Protein AF-A0A9E3H5I6-F1 (afdb_monomer_lite)

Secondary structure (DSSP, 8-state):
---PPPPTT--HHHHHHHHHHHHHHHHTTGGGGSTT--SS----HHHHHTS-GGGSPPPPPEEEEEEEEEEES-----EEEEEEE-TTS-EEEEEEE-----HHHHHHHHHHHHHHHHHTTS-HHHHHHHHHHHH-BSSSS-B--SEEEEEEE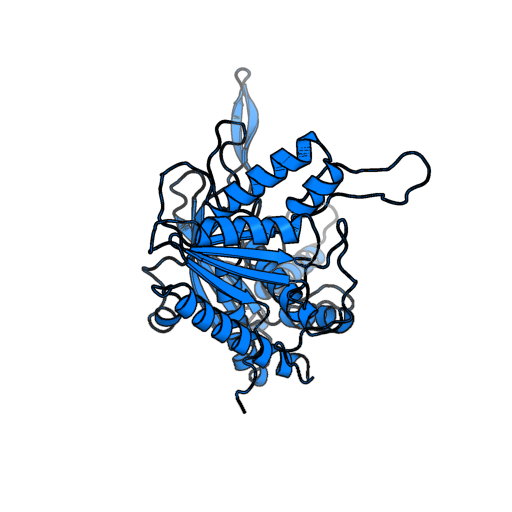----STTEEEEEEEEEE-TT--TTTHHHHHHHHHHHHHHHHHH--SSTTTTS--EE-SSSS-EESEEEEE-SSSS-HHHHHHHSPPSSHHHHHHHHHHHHHHHHHHHHHHHTS---TTS--S-S----SS----SSSTT-EEEEEE-----TTSPPHHHHHHHHHHHHHHTT-HHHHHHHH-B-S-B--SSS----B--B--SEEEEEETTEEEEEETTTTSTTHHHHHHHHHHHHHT-S-TT-EEEEEES--------

Radius of gyration: 23.69 Å; chains: 1; bounding box: 65×84×70 Å

Sequence (412 aa):
MIGLRQGVSCSDTVLQQVKQWLLKGLIQGIGSRVNSGYGKLKLERQAFVSLPSELRPKKRTPILQVPFELEGQLIHGYQRVDWRQDGQSNWQPRPQAVSEVRPIAFRSMLRYWFRIFALGVLPQKRVRKLEIFVFGGIEPQAQTGLFQLEIDNGDNSQSHSQAGILILHYSPFINDKIKPLIRDLLRSLTWLMFHLGGVGHGARRPYYKRIGNPQHRGVNLMPTREEITETVRQNWILPPTPQKFQNLFQQHLDKFYSTLRVLAKQEIDYRQPREDVIASTAHTWVEAVDINCEILVIRKAVKEQNSRPYALKILHDQFHDLESHDYTIAKSLCGGINKESTEEGDEIDRDVIPSPVWIANLHKYQVVTVFGANQDPRQEYLRRLKDAIDNSQNSFDSYAQIWPLHLRRACD

Structure (mmCIF, N/CA/C/O backbone):
data_AF-A0A9E3H5I6-F1
#
_entry.id   AF-A0A9E3H5I6-F1
#
loop_
_atom_site.group_PDB
_atom_site.id
_atom_site.type_symbol
_atom_site.label_atom_id
_atom_site.label_alt_id
_atom_site.label_comp_id
_atom_site.label_asym_id
_atom_site.label_entity_id
_atom_site.label_seq_id
_atom_site.pdbx_PDB_ins_code
_atom_site.Cartn_x
_atom_site.Cartn_y
_atom_site.Cartn_z
_atom_site.occupancy
_atom_site.B_iso_or_equiv
_atom_site.auth_seq_id
_atom_site.auth_comp_id
_atom_site.auth_asym_id
_atom_site.auth_atom_id
_atom_site.pdbx_PDB_model_num
ATOM 1 N N . MET A 1 1 ? -13.542 20.884 17.303 1.00 41.16 1 MET A N 1
ATOM 2 C CA . MET A 1 1 ? -14.804 21.259 17.974 1.00 41.16 1 MET A CA 1
ATOM 3 C C . MET A 1 1 ? -15.942 20.929 17.014 1.00 41.16 1 MET A C 1
ATOM 5 O O . MET A 1 1 ? -15.844 21.341 15.866 1.00 41.16 1 MET A O 1
ATOM 9 N N . ILE A 1 2 ? -16.952 20.141 17.401 1.00 52.59 2 ILE A N 1
ATOM 10 C CA . ILE A 1 2 ? -18.161 19.998 16.567 1.00 52.59 2 ILE A CA 1
ATOM 11 C C . ILE A 1 2 ? -19.094 21.133 16.972 1.00 52.59 2 ILE A C 1
ATOM 13 O O . ILE A 1 2 ? -19.714 21.075 18.031 1.00 52.59 2 ILE A O 1
ATOM 17 N N . GLY A 1 3 ? -19.136 22.186 16.161 1.00 57.75 3 GLY A N 1
ATOM 18 C CA . GLY A 1 3 ? -20.072 23.289 16.343 1.00 57.75 3 GLY A CA 1
ATOM 19 C C . GLY A 1 3 ? -21.452 22.876 15.849 1.00 57.75 3 GLY A C 1
ATOM 20 O O . GLY A 1 3 ? -21.743 23.008 14.666 1.00 57.75 3 GLY A O 1
ATOM 21 N N . LEU A 1 4 ? -22.292 22.339 16.734 1.00 66.69 4 LEU A N 1
ATOM 22 C CA . LEU A 1 4 ? -23.714 22.172 16.440 1.00 66.69 4 LEU A CA 1
ATOM 23 C C . LEU A 1 4 ? -24.421 23.491 16.736 1.00 66.69 4 LEU A C 1
ATOM 25 O O . LEU A 1 4 ? -24.362 23.978 17.864 1.00 66.69 4 LEU A O 1
ATOM 29 N N . ARG A 1 5 ? -25.107 24.047 15.738 1.00 67.88 5 ARG A N 1
ATOM 30 C CA . ARG A 1 5 ? -26.007 25.186 15.922 1.00 67.88 5 ARG A CA 1
ATOM 31 C C . ARG A 1 5 ? -27.441 24.678 15.891 1.00 67.88 5 ARG A C 1
ATOM 33 O O . ARG A 1 5 ? -27.824 23.968 14.965 1.00 67.88 5 ARG A O 1
ATOM 40 N N . GLN A 1 6 ? -28.217 25.023 16.910 1.00 75.25 6 GLN A N 1
ATOM 41 C CA . GLN A 1 6 ? -29.635 24.689 16.966 1.00 75.25 6 GLN A CA 1
ATOM 42 C C . GLN A 1 6 ? -30.380 25.519 15.913 1.00 75.25 6 GLN A C 1
ATOM 44 O O . GLN A 1 6 ? -30.247 26.742 15.873 1.00 75.25 6 GLN A O 1
ATOM 49 N N . GLY A 1 7 ? -31.097 24.842 15.017 1.00 78.12 7 GLY A N 1
ATOM 50 C CA . GLY A 1 7 ? -32.017 25.486 14.081 1.00 78.12 7 GLY A CA 1
ATOM 51 C C . GLY A 1 7 ? -33.350 25.808 14.755 1.00 78.12 7 GLY A C 1
ATOM 52 O O . GLY A 1 7 ? -33.675 25.230 15.789 1.00 78.12 7 GLY A O 1
ATOM 53 N N . VAL A 1 8 ? -34.137 26.693 14.139 1.00 76.81 8 VAL A N 1
ATOM 54 C CA . VAL A 1 8 ? -35.411 27.207 14.685 1.00 76.81 8 VAL A CA 1
ATOM 55 C C . VAL A 1 8 ? -36.428 26.090 14.982 1.00 76.81 8 VAL A C 1
ATOM 57 O O . VAL A 1 8 ? -37.236 26.214 15.892 1.00 76.81 8 VAL A O 1
ATOM 60 N N . SER A 1 9 ? -36.358 24.973 14.255 1.00 78.00 9 SER A N 1
ATOM 61 C CA . SER A 1 9 ? -37.242 23.807 14.394 1.00 78.00 9 SER A CA 1
ATOM 62 C C . SER A 1 9 ? -36.661 22.653 15.228 1.00 78.00 9 SER A C 1
ATOM 64 O O . SER A 1 9 ? -37.252 21.576 15.281 1.00 78.00 9 SER A O 1
ATOM 66 N N . CYS A 1 10 ? -35.498 22.829 15.862 1.00 81.31 10 CYS A N 1
ATOM 67 C CA . CYS A 1 10 ? -34.831 21.769 16.619 1.00 81.31 10 CYS A CA 1
ATOM 68 C C . CYS A 1 10 ? -35.163 21.877 18.112 1.00 81.31 10 CYS A C 1
ATOM 70 O O . CYS A 1 10 ? -34.721 22.813 18.779 1.00 81.31 10 CYS A O 1
ATOM 72 N N . SER A 1 11 ? -35.910 20.909 18.649 1.00 84.94 11 SER A N 1
ATOM 73 C CA . SER A 1 11 ? -36.154 20.817 20.091 1.00 84.94 11 SER A CA 1
ATOM 74 C C . SER A 1 11 ? -34.889 20.394 20.848 1.00 84.94 11 SER A C 1
ATOM 76 O O . SER A 1 11 ? -34.002 19.730 20.303 1.00 84.94 11 SER A O 1
ATOM 78 N N . ASP A 1 12 ? -34.827 20.706 22.142 1.00 82.75 12 ASP A N 1
ATOM 79 C CA . ASP A 1 12 ? -33.702 20.299 22.992 1.00 82.75 12 ASP A CA 1
ATOM 80 C C . ASP A 1 12 ? -33.546 18.778 23.068 1.00 82.75 12 ASP A C 1
ATOM 82 O O . ASP A 1 12 ? -32.427 18.264 23.104 1.00 82.75 12 ASP A O 1
ATOM 86 N N . THR A 1 13 ? -34.654 18.036 23.018 1.00 85.25 13 THR A N 1
ATOM 87 C CA . THR A 1 13 ? -34.642 16.568 22.993 1.00 85.25 13 THR A CA 1
ATOM 88 C C . THR A 1 13 ? -33.941 16.031 21.748 1.00 85.25 13 THR A C 1
ATOM 90 O O . THR A 1 13 ? -33.073 15.161 21.860 1.00 85.25 13 THR A O 1
ATOM 93 N N . VAL A 1 14 ? -34.237 16.599 20.575 1.00 84.44 14 VAL A N 1
ATOM 94 C CA . VAL A 1 14 ? -33.583 16.242 19.309 1.00 84.44 14 VAL A CA 1
ATOM 95 C C . VAL A 1 14 ? -32.108 16.633 19.341 1.00 84.44 14 VAL A C 1
ATOM 97 O O . VAL A 1 14 ? -31.249 15.825 18.981 1.00 84.44 14 VAL A O 1
ATOM 100 N N . LEU A 1 15 ? -31.777 17.829 19.837 1.00 82.06 15 LEU A N 1
ATOM 101 C CA . LEU A 1 15 ? -30.387 18.266 19.964 1.00 82.06 15 LEU A CA 1
ATOM 102 C C . LEU A 1 15 ? -29.570 17.317 20.857 1.00 82.06 15 LEU A C 1
ATOM 104 O O . LEU A 1 15 ? -28.440 16.963 20.511 1.00 82.06 15 LEU A O 1
ATOM 108 N N . GLN A 1 16 ? -30.127 16.879 21.989 1.00 81.94 16 GLN A N 1
ATOM 109 C CA . GLN A 1 16 ? -29.457 15.935 22.886 1.00 81.94 16 GLN A CA 1
ATOM 110 C C . GLN A 1 16 ? -29.306 14.549 22.262 1.00 81.94 16 GLN A C 1
ATOM 112 O O . GLN A 1 16 ? -28.233 13.950 22.353 1.00 81.94 16 GLN A O 1
ATOM 117 N N . GLN A 1 17 ? -30.332 14.060 21.567 1.00 83.56 17 GLN A N 1
ATOM 118 C CA . GLN A 1 17 ? -30.263 12.794 20.841 1.00 83.56 17 GLN A CA 1
ATOM 119 C C . GLN A 1 17 ? -29.149 12.816 19.783 1.00 83.56 17 GLN A C 1
ATOM 121 O O . GLN A 1 17 ? -28.314 11.909 19.739 1.00 83.56 17 GLN A O 1
ATOM 126 N N . VAL A 1 18 ? -29.064 13.891 18.992 1.00 82.44 18 VAL A N 1
ATOM 127 C CA . VAL A 1 18 ? -28.010 14.083 17.984 1.00 82.44 18 VAL A CA 1
ATOM 128 C C . VAL A 1 18 ? -26.626 14.147 18.634 1.00 82.44 18 VAL A C 1
ATOM 130 O O . VAL A 1 18 ? -25.700 13.478 18.167 1.00 82.44 18 VAL A O 1
ATOM 133 N N . LYS A 1 19 ? -26.467 14.885 19.743 1.00 79.88 19 LYS A N 1
ATOM 134 C CA . LYS A 1 19 ? -25.206 14.927 20.506 1.00 79.88 19 LYS A CA 1
ATOM 135 C C . LYS A 1 19 ? -24.783 13.537 20.976 1.00 79.88 19 LYS A C 1
ATOM 137 O O . LYS A 1 19 ? -23.619 13.172 20.815 1.00 79.88 19 LYS A O 1
ATOM 142 N N . GLN A 1 20 ? -25.711 12.744 21.511 1.00 80.81 20 GLN A N 1
ATOM 143 C CA . GLN A 1 20 ? -25.424 11.381 21.958 1.00 80.81 20 GLN A CA 1
ATOM 144 C C . GLN A 1 20 ? -25.017 10.465 20.800 1.00 80.81 20 GLN A C 1
ATOM 146 O O . GLN A 1 20 ? -24.062 9.700 20.938 1.00 80.81 20 GLN A O 1
ATOM 151 N N . TRP A 1 21 ? -25.701 10.537 19.656 1.00 82.94 21 TRP A N 1
ATOM 152 C CA . TRP A 1 21 ? -25.336 9.763 18.467 1.00 82.94 21 TRP A CA 1
ATOM 153 C C . TRP A 1 21 ? -23.949 10.128 17.945 1.00 82.94 21 TRP A C 1
ATOM 155 O O . TRP A 1 21 ? -23.135 9.235 17.697 1.00 82.94 21 TRP A O 1
ATOM 165 N N . LEU A 1 22 ? -23.647 11.424 17.846 1.00 78.88 22 LEU A N 1
ATOM 166 C CA . LEU A 1 22 ? -22.331 11.910 17.437 1.00 78.88 22 LEU A CA 1
ATOM 167 C C . LEU A 1 22 ? -21.247 11.436 18.398 1.00 78.88 22 LEU A C 1
ATOM 169 O O . LEU A 1 22 ? -20.235 10.893 17.960 1.00 78.88 22 LEU A O 1
ATOM 173 N N . LEU A 1 23 ? -21.472 11.573 19.705 1.00 77.94 23 LEU A N 1
ATOM 174 C CA . LEU A 1 23 ? -20.522 11.123 20.710 1.00 77.94 23 LEU A CA 1
ATOM 175 C C . LEU A 1 23 ? -20.266 9.613 20.599 1.00 77.94 23 LEU A C 1
ATOM 177 O O . LEU A 1 23 ? -19.108 9.196 20.527 1.00 77.94 23 LEU A O 1
ATOM 181 N N . LYS A 1 24 ? -21.327 8.799 20.504 1.00 78.31 24 LYS A N 1
ATOM 182 C CA . LYS A 1 24 ? -21.220 7.345 20.299 1.00 78.31 24 LYS A CA 1
ATOM 183 C C . LYS A 1 24 ? -20.410 7.026 19.042 1.00 78.31 24 LYS A C 1
ATOM 185 O O . LYS A 1 24 ? -19.467 6.240 19.115 1.00 78.31 24 LYS A O 1
ATOM 190 N N . GLY A 1 25 ? -20.710 7.665 17.912 1.00 77.38 25 GLY A N 1
ATOM 191 C CA . GLY A 1 25 ? -19.978 7.465 16.659 1.00 77.38 25 GLY A CA 1
ATOM 192 C C . GLY A 1 25 ? -18.494 7.842 16.759 1.00 77.38 25 GLY A C 1
ATOM 193 O O . GLY A 1 25 ? -17.622 7.111 16.284 1.00 77.38 25 GLY A O 1
ATOM 194 N N . LEU A 1 26 ? -18.177 8.955 17.420 1.00 76.75 26 LEU A N 1
ATOM 195 C CA . LEU A 1 26 ? -16.803 9.431 17.595 1.00 76.75 26 LEU A CA 1
ATOM 196 C C . LEU A 1 26 ? -15.986 8.527 18.524 1.00 76.75 26 LEU A C 1
ATOM 198 O O . LEU A 1 26 ? -14.833 8.225 18.213 1.00 76.75 26 LEU A O 1
ATOM 202 N N . ILE A 1 27 ? -16.584 8.025 19.610 1.00 74.31 27 ILE A N 1
ATOM 203 C CA . ILE A 1 27 ? -15.970 7.007 20.483 1.00 74.31 27 ILE A CA 1
ATOM 204 C C . ILE A 1 27 ? -15.671 5.732 19.686 1.00 74.31 27 ILE A C 1
ATOM 206 O O . ILE A 1 27 ? -14.588 5.151 19.808 1.00 74.31 27 ILE A O 1
ATOM 210 N N . GLN A 1 28 ? -16.599 5.339 18.810 1.00 72.62 28 GLN A N 1
ATOM 211 C CA . GLN A 1 28 ? -16.435 4.218 17.884 1.00 72.62 28 GLN A CA 1
ATOM 212 C C . GLN A 1 28 ? -15.409 4.476 16.771 1.00 72.62 28 GLN A C 1
ATOM 214 O O . GLN A 1 28 ? -15.078 3.552 16.027 1.00 72.62 28 GLN A O 1
ATOM 219 N N . GLY A 1 29 ? -14.829 5.678 16.686 1.00 70.44 29 GLY A N 1
ATOM 220 C CA . GLY A 1 29 ? -13.742 5.989 15.760 1.00 70.44 29 GLY A CA 1
ATOM 221 C C . GLY A 1 29 ? -14.213 6.287 14.339 1.00 70.44 29 GLY A C 1
ATOM 222 O O . GLY A 1 29 ? -13.418 6.167 13.401 1.00 70.44 29 GLY A O 1
ATOM 223 N N . ILE A 1 30 ? -15.478 6.705 14.163 1.00 71.69 30 ILE A N 1
ATOM 224 C CA . ILE A 1 30 ? -16.048 7.076 12.854 1.00 71.69 30 ILE A CA 1
ATOM 225 C C . ILE A 1 30 ? -15.217 8.152 12.141 1.00 71.69 30 ILE A C 1
ATOM 227 O O . ILE A 1 30 ? -15.161 8.174 10.917 1.00 71.69 30 ILE A O 1
ATOM 231 N N . GLY A 1 31 ? -14.486 8.984 12.892 1.00 65.94 31 GLY A N 1
ATOM 232 C CA . GLY A 1 31 ? -13.568 9.980 12.340 1.00 65.94 31 GLY A CA 1
ATOM 233 C C . GLY A 1 31 ? -12.477 9.388 11.440 1.00 65.94 31 GLY A C 1
ATOM 234 O O . GLY A 1 31 ? -12.037 10.044 10.516 1.00 65.94 31 GLY A O 1
ATOM 235 N N . SER A 1 32 ? -12.056 8.138 11.636 1.00 59.47 32 SER A N 1
ATOM 236 C CA . SER A 1 32 ? -11.077 7.492 10.739 1.00 59.47 32 SER A CA 1
ATOM 237 C C . SER A 1 32 ? -11.699 6.949 9.444 1.00 59.47 32 SER A C 1
ATOM 239 O O . SER A 1 32 ? -10.994 6.423 8.585 1.00 59.47 32 SER A O 1
ATOM 241 N N . ARG A 1 33 ? -13.031 7.036 9.325 1.00 65.62 33 ARG A N 1
ATOM 242 C CA . ARG A 1 33 ? -13.850 6.466 8.246 1.00 65.62 33 ARG A CA 1
ATOM 243 C C . ARG A 1 33 ? -14.493 7.529 7.354 1.00 65.62 33 ARG A C 1
ATOM 245 O O . ARG A 1 33 ? -15.141 7.166 6.379 1.00 65.62 33 ARG A O 1
ATOM 252 N N . VAL A 1 34 ? -14.332 8.808 7.685 1.00 59.53 34 VAL A N 1
ATOM 253 C CA . VAL A 1 34 ? -14.861 9.941 6.918 1.00 59.53 34 VAL A CA 1
ATOM 254 C C . VAL A 1 34 ? -13.716 10.852 6.491 1.00 59.53 34 VAL A C 1
ATOM 256 O O . VAL A 1 34 ? -12.742 11.015 7.224 1.00 59.53 34 VAL A O 1
ATOM 259 N N . ASN A 1 35 ? -13.840 11.467 5.314 1.00 54.53 35 ASN A N 1
ATOM 260 C CA . ASN A 1 35 ? -12.765 12.260 4.705 1.00 54.53 35 ASN A CA 1
ATOM 261 C C . ASN A 1 35 ? -12.324 13.473 5.546 1.00 54.53 35 ASN A C 1
ATOM 263 O O . ASN A 1 35 ? -11.208 13.964 5.387 1.00 54.53 35 ASN A O 1
ATOM 267 N N . SER A 1 36 ? -13.184 13.955 6.444 1.00 54.28 36 SER A N 1
ATOM 268 C CA . SER A 1 36 ? -12.944 15.104 7.324 1.00 54.28 36 SER A CA 1
ATOM 269 C C . SER A 1 36 ? -12.483 14.742 8.738 1.00 54.28 36 SER A C 1
ATOM 271 O O . SER A 1 36 ? -12.286 15.636 9.558 1.00 54.28 36 SER A O 1
ATOM 273 N N . GLY A 1 37 ? -12.361 13.456 9.072 1.00 58.47 37 GLY A N 1
ATOM 274 C CA . GLY A 1 37 ? -12.178 13.043 10.456 1.00 58.47 37 GLY A CA 1
ATOM 275 C C . GLY A 1 37 ? -10.729 12.735 10.844 1.00 58.47 37 GLY A C 1
ATOM 276 O O . GLY A 1 37 ? -9.912 12.265 10.056 1.00 58.47 37 GLY A O 1
ATOM 277 N N . TYR A 1 38 ? -10.439 12.971 12.123 1.00 59.94 38 TYR A N 1
ATOM 278 C CA . TYR A 1 38 ? -9.111 12.855 12.737 1.00 59.94 38 TYR A CA 1
ATOM 279 C C . TYR A 1 38 ? -8.883 11.530 13.480 1.00 59.94 38 TYR A C 1
ATOM 281 O O . TYR A 1 38 ? -7.949 11.398 14.263 1.00 59.94 38 TYR A O 1
ATOM 289 N N . GLY A 1 39 ? -9.767 10.544 13.305 1.00 58.72 39 GLY A N 1
ATOM 290 C CA . GLY A 1 39 ? -9.653 9.226 13.951 1.00 58.72 39 GLY A CA 1
ATOM 291 C C . GLY A 1 39 ? -9.903 9.178 15.467 1.00 58.72 39 GLY A C 1
ATOM 292 O O . GLY A 1 39 ? -10.291 8.128 15.984 1.00 58.72 39 GLY A O 1
ATOM 293 N N . LYS A 1 40 ? -9.785 10.302 16.187 1.00 66.38 40 LYS A N 1
ATOM 294 C CA . LYS A 1 40 ? -10.027 10.394 17.634 1.00 66.38 40 LYS A CA 1
ATOM 295 C C . LYS A 1 40 ? -11.037 11.464 18.024 1.00 66.38 40 LYS A C 1
ATOM 297 O O . LYS A 1 40 ? -11.149 12.516 17.400 1.00 66.38 40 LYS A O 1
ATOM 302 N N . LEU A 1 41 ? -11.723 11.188 19.128 1.00 68.75 41 LEU A N 1
ATOM 303 C CA . LEU A 1 41 ? -12.386 12.198 19.931 1.00 68.75 41 LEU A CA 1
ATOM 304 C C . LEU A 1 41 ? -11.386 12.667 20.992 1.00 68.75 41 LEU A C 1
ATOM 306 O O . LEU A 1 41 ? -11.060 11.902 21.898 1.00 68.75 41 LEU A O 1
ATOM 310 N N . LYS A 1 42 ? -10.893 13.904 20.883 1.00 65.62 42 LYS A N 1
ATOM 311 C CA . LYS A 1 42 ? -10.185 14.555 21.991 1.00 65.62 42 LYS A CA 1
ATOM 312 C C . LYS A 1 42 ? -11.239 15.148 22.926 1.00 65.62 42 LYS A C 1
ATOM 314 O O . LYS A 1 42 ? -11.952 16.065 22.532 1.00 65.62 42 LYS A O 1
ATOM 319 N N . LEU A 1 43 ? -11.363 14.587 24.125 1.00 65.50 43 LEU A N 1
ATOM 320 C CA . LEU A 1 43 ? -12.176 15.149 25.203 1.00 65.50 43 LEU A CA 1
ATOM 321 C C . LEU A 1 43 ? -11.262 15.940 26.131 1.00 65.50 43 LEU A C 1
ATOM 323 O O . LEU A 1 43 ? -10.235 15.427 26.574 1.00 65.50 43 LEU A O 1
ATOM 327 N N . GLU A 1 44 ? -11.643 17.172 26.443 1.00 67.50 44 GLU A N 1
ATOM 328 C CA . GLU A 1 44 ? -11.032 17.913 27.544 1.00 67.50 44 GLU A CA 1
ATOM 329 C C . GLU A 1 44 ? -11.336 17.208 28.875 1.00 67.50 44 GLU A C 1
ATOM 331 O O . GLU A 1 44 ? -12.376 16.558 29.020 1.00 67.50 44 GLU A O 1
ATOM 336 N N . ARG A 1 45 ? -10.440 17.320 29.866 1.00 63.91 45 ARG A N 1
ATOM 337 C CA . ARG A 1 45 ? -10.569 16.593 31.148 1.00 63.91 45 ARG A CA 1
ATOM 338 C C . ARG A 1 45 ? -11.925 16.819 31.826 1.00 63.91 45 ARG A C 1
ATOM 340 O O . ARG A 1 45 ? -12.518 15.866 32.319 1.00 63.91 45 ARG A O 1
ATOM 347 N N . GLN A 1 46 ? -12.434 18.049 31.811 1.00 62.59 46 GLN A N 1
ATOM 348 C CA . GLN A 1 46 ? -13.726 18.401 32.416 1.00 62.59 46 GLN A CA 1
ATOM 349 C C . GLN A 1 46 ? -14.911 17.749 31.679 1.00 62.59 46 GLN A C 1
ATOM 351 O O . GLN A 1 46 ? -15.841 17.239 32.307 1.00 62.59 46 GLN A O 1
ATOM 356 N N . ALA A 1 47 ? -14.840 17.677 30.347 1.00 64.81 47 ALA A N 1
ATOM 357 C CA . ALA A 1 47 ? -15.828 16.981 29.526 1.00 64.81 47 ALA A CA 1
ATOM 358 C C . ALA A 1 47 ? -15.767 15.454 29.710 1.00 64.81 47 ALA A C 1
ATOM 360 O O . ALA A 1 47 ? -16.781 14.780 29.607 1.00 64.81 47 ALA A O 1
ATOM 361 N N . PHE A 1 48 ? -14.597 14.882 30.010 1.00 66.56 48 PHE A N 1
ATOM 362 C CA . PHE A 1 48 ? -14.457 13.441 30.243 1.00 66.56 48 PHE A CA 1
ATOM 363 C C . PHE A 1 48 ? -15.139 12.980 31.542 1.00 66.56 48 PHE A C 1
ATOM 365 O O . PHE A 1 48 ? -15.799 11.941 31.557 1.00 66.56 48 PHE A O 1
ATOM 372 N N . VAL A 1 49 ? -14.996 13.745 32.630 1.00 66.38 49 VAL A N 1
ATOM 373 C CA . VAL A 1 49 ? -15.567 13.397 33.946 1.00 66.38 49 VAL A CA 1
ATOM 374 C C . VAL A 1 49 ? -17.098 13.465 33.932 1.00 66.38 49 VAL A C 1
ATOM 376 O O . VAL A 1 49 ? -17.756 12.621 34.540 1.00 66.38 49 VAL A O 1
ATOM 379 N N . SER A 1 50 ? -17.657 14.420 33.188 1.00 68.94 50 SER A N 1
ATOM 380 C CA . SER A 1 50 ? -19.103 14.638 33.056 1.00 68.94 50 SER A CA 1
ATOM 381 C C . SER A 1 50 ? -19.813 13.643 32.127 1.00 68.94 50 SER A C 1
ATOM 383 O O . SER A 1 50 ? -21.042 13.617 32.092 1.00 68.94 50 SER A O 1
ATOM 385 N N . LEU A 1 51 ? -19.080 12.790 31.400 1.00 69.88 51 LEU A N 1
ATOM 386 C CA . LEU A 1 51 ? -19.692 11.753 30.570 1.00 69.88 51 LEU A CA 1
ATOM 387 C C . LEU A 1 51 ? -20.213 10.575 31.410 1.00 69.88 51 LEU A C 1
ATOM 389 O O . LEU A 1 51 ? -19.477 10.090 32.284 1.00 69.88 51 LEU A O 1
ATOM 393 N N . PRO A 1 52 ? -21.417 10.051 31.092 1.00 68.75 52 PRO A N 1
ATOM 394 C CA . PRO A 1 52 ? -21.908 8.787 31.633 1.00 68.75 52 PRO A CA 1
ATOM 395 C C . PRO A 1 52 ? -20.886 7.667 31.447 1.00 68.75 52 PRO A C 1
ATOM 397 O O . PRO A 1 52 ? -20.190 7.617 30.430 1.00 68.75 52 PRO A O 1
ATOM 400 N N . SER A 1 53 ? -20.811 6.755 32.414 1.00 68.81 53 SER A N 1
ATOM 401 C CA . SER A 1 53 ? -19.852 5.645 32.459 1.00 68.81 53 SER A CA 1
ATOM 402 C C . SER A 1 53 ? -19.797 4.858 31.146 1.00 68.81 53 SER A C 1
ATOM 404 O O . SER A 1 53 ? -18.709 4.569 30.649 1.00 68.81 53 SER A O 1
ATOM 406 N N . GLU A 1 54 ? -20.957 4.564 30.545 1.00 67.38 54 GLU A N 1
ATOM 407 C CA . GLU A 1 54 ? -21.066 3.848 29.267 1.00 67.38 54 GLU A CA 1
ATOM 408 C C . GLU A 1 54 ? -20.533 4.619 28.045 1.00 67.38 54 GLU A C 1
ATOM 410 O O . GLU A 1 54 ? -20.236 4.014 27.013 1.00 67.38 54 GLU A O 1
ATOM 415 N N . LEU A 1 55 ? -20.399 5.944 28.146 1.00 64.94 55 LEU A N 1
ATOM 416 C CA . LEU A 1 55 ? -19.923 6.840 27.088 1.00 64.94 55 LEU A CA 1
ATOM 417 C C . LEU A 1 55 ? -18.488 7.321 27.331 1.00 64.94 55 LEU A C 1
ATOM 419 O O . LEU A 1 55 ? -17.966 8.121 26.555 1.00 64.94 55 LEU A O 1
ATOM 423 N N . ARG A 1 56 ? -17.811 6.833 28.374 1.00 66.56 56 ARG A N 1
ATOM 424 C CA . ARG A 1 56 ? -16.391 7.130 28.583 1.00 66.56 56 ARG A CA 1
ATOM 425 C C . ARG A 1 56 ? -15.539 6.284 27.630 1.00 66.56 56 ARG A C 1
ATOM 427 O O . ARG A 1 56 ? -15.666 5.056 27.623 1.00 66.56 56 ARG A O 1
ATOM 434 N N . PRO A 1 57 ? -14.649 6.896 26.825 1.00 63.53 57 PRO A N 1
ATOM 435 C CA . PRO A 1 57 ? -13.723 6.142 25.989 1.00 63.53 57 PRO A CA 1
ATOM 436 C C . PRO A 1 57 ? -12.892 5.170 26.837 1.00 63.53 57 PRO A C 1
ATOM 438 O O . PRO A 1 57 ? -12.165 5.586 27.739 1.00 63.53 57 PRO A O 1
ATOM 441 N N . LYS A 1 58 ? -12.970 3.868 26.537 1.00 64.81 58 LYS A N 1
ATOM 442 C CA . LYS A 1 58 ? -12.074 2.871 27.139 1.00 64.81 58 LYS A CA 1
ATOM 443 C C . LYS A 1 58 ? -10.631 3.127 26.690 1.00 64.81 58 LYS A C 1
ATOM 445 O O . LYS A 1 58 ? -10.403 3.587 25.568 1.00 64.81 58 LYS A O 1
ATOM 450 N N . LYS A 1 59 ? -9.654 2.786 27.545 1.00 66.88 59 LYS A N 1
ATOM 451 C CA . LYS A 1 59 ? -8.224 2.858 27.203 1.00 66.88 59 LYS A CA 1
ATOM 452 C C . LYS A 1 59 ? -7.976 2.031 25.939 1.00 66.88 59 LYS A C 1
ATOM 454 O O . LYS A 1 59 ? -8.224 0.827 25.922 1.00 66.88 59 LYS A O 1
ATOM 459 N N . ARG A 1 60 ? -7.523 2.690 24.873 1.00 73.94 60 ARG A N 1
ATOM 460 C CA . ARG A 1 60 ? -7.277 2.049 23.580 1.00 73.94 60 ARG A CA 1
ATOM 461 C C . ARG A 1 60 ? -5.944 1.314 23.634 1.00 73.94 60 ARG A C 1
ATOM 463 O O . ARG A 1 60 ? -4.912 1.926 23.892 1.00 73.94 60 ARG A O 1
ATOM 470 N N . THR A 1 61 ? -5.951 0.011 23.378 1.00 77.31 61 THR A N 1
ATOM 471 C CA . THR A 1 61 ? -4.714 -0.771 23.258 1.00 77.31 61 THR A CA 1
ATOM 472 C C . THR A 1 61 ? -4.190 -0.653 21.823 1.00 77.31 61 THR A C 1
ATOM 474 O O . THR A 1 61 ? -4.920 -1.025 20.895 1.00 77.31 61 THR A O 1
ATOM 477 N N . PRO A 1 62 ? -2.973 -0.120 21.603 1.00 87.31 62 PRO A N 1
ATOM 478 C CA . PRO A 1 62 ? -2.382 -0.065 20.273 1.00 87.31 62 PRO A CA 1
ATOM 479 C C . PRO A 1 62 ? -1.992 -1.471 19.794 1.00 87.31 62 PRO A C 1
ATOM 481 O O . PRO A 1 62 ? -1.478 -2.295 20.548 1.00 87.31 62 PRO A O 1
ATOM 484 N N . ILE A 1 63 ? -2.252 -1.736 18.521 1.00 90.38 63 ILE A N 1
ATOM 485 C CA . ILE A 1 63 ? -1.842 -2.927 17.770 1.00 90.38 63 ILE A CA 1
ATOM 486 C C . ILE A 1 63 ? -0.427 -2.726 17.215 1.00 90.38 63 ILE A C 1
ATOM 488 O O . ILE A 1 63 ? 0.427 -3.621 17.287 1.00 90.38 63 ILE A O 1
ATOM 492 N N . LEU A 1 64 ? -0.221 -1.548 16.625 1.00 89.94 64 LEU A N 1
ATOM 493 C CA . LEU A 1 64 ? 0.981 -1.134 15.920 1.00 89.94 64 LEU A CA 1
ATOM 494 C C . LEU A 1 64 ? 1.072 0.397 15.942 1.00 89.94 64 LEU A C 1
ATOM 496 O O . LEU A 1 64 ? 0.048 1.077 15.852 1.00 89.94 64 LEU A O 1
ATOM 500 N N . GLN A 1 65 ? 2.298 0.902 16.047 1.00 90.00 65 GLN A N 1
ATOM 501 C CA . GLN A 1 65 ? 2.651 2.310 15.902 1.00 90.00 65 GLN A CA 1
ATOM 502 C C . GLN A 1 65 ? 3.790 2.395 14.886 1.00 90.00 65 GLN A C 1
ATOM 504 O O . GLN A 1 65 ? 4.786 1.687 15.043 1.00 90.00 65 GLN A O 1
ATOM 509 N N . VAL A 1 66 ? 3.614 3.193 13.834 1.00 89.25 66 VAL A N 1
ATOM 510 C CA . VAL A 1 66 ? 4.608 3.390 12.772 1.00 89.25 66 VAL A CA 1
ATOM 511 C C . VAL A 1 66 ? 4.824 4.887 12.576 1.00 89.25 66 VAL A C 1
ATOM 513 O O . VAL A 1 66 ? 3.983 5.549 11.965 1.00 89.25 66 VAL A O 1
ATOM 516 N N . PRO A 1 67 ? 5.928 5.426 13.101 1.00 89.81 67 PRO A N 1
ATOM 517 C CA . PRO A 1 67 ? 6.440 6.733 12.720 1.00 89.81 67 PRO A CA 1
ATOM 518 C C . PRO A 1 67 ? 6.703 6.783 11.213 1.00 89.81 67 PRO A C 1
ATOM 520 O O . PRO A 1 67 ? 7.260 5.838 10.645 1.00 89.81 67 PRO A O 1
ATOM 523 N N . PHE A 1 68 ? 6.261 7.847 10.552 1.00 89.44 68 PHE A N 1
ATOM 524 C CA . PHE A 1 68 ? 6.364 7.997 9.109 1.00 89.44 68 PHE A CA 1
ATOM 525 C C . PHE A 1 68 ? 6.673 9.430 8.689 1.00 89.44 68 PHE A C 1
ATOM 527 O O . PHE A 1 68 ? 6.324 10.391 9.371 1.00 89.44 68 PHE A O 1
ATOM 534 N N . GLU A 1 69 ? 7.257 9.528 7.504 1.00 89.62 69 GLU A N 1
ATOM 535 C CA . GLU A 1 69 ? 7.402 10.733 6.703 1.00 89.62 69 GLU A CA 1
ATOM 536 C C . GLU A 1 69 ? 6.696 10.521 5.365 1.00 89.62 69 GLU A C 1
ATOM 538 O O . GLU A 1 69 ? 6.730 9.434 4.773 1.00 89.62 69 GLU A O 1
ATOM 543 N N . LEU A 1 70 ? 6.014 11.563 4.906 1.00 89.44 70 LEU A N 1
ATOM 544 C CA . LEU A 1 70 ? 5.339 11.601 3.624 1.00 89.44 70 LEU A CA 1
ATOM 545 C C . LEU A 1 70 ? 5.835 12.804 2.834 1.00 89.44 70 LEU A C 1
ATOM 547 O O . LEU A 1 70 ? 5.603 13.933 3.248 1.00 89.44 70 LEU A O 1
ATOM 551 N N . GLU A 1 71 ? 6.415 12.565 1.665 1.00 88.81 71 GLU A N 1
ATOM 552 C CA . GLU A 1 71 ? 6.811 13.617 0.731 1.00 88.81 71 GLU A CA 1
ATOM 553 C C . GLU A 1 71 ? 5.929 13.572 -0.516 1.00 88.81 71 GLU A C 1
ATOM 555 O O . GLU A 1 71 ? 5.692 12.498 -1.071 1.00 88.81 71 GLU A O 1
ATOM 560 N N . GLY A 1 72 ? 5.478 14.724 -1.008 1.00 85.50 72 GLY A N 1
ATOM 561 C CA . GLY A 1 72 ? 4.911 14.849 -2.348 1.00 85.50 72 GLY A CA 1
ATOM 562 C C . GLY A 1 72 ? 3.652 15.695 -2.435 1.00 85.50 72 GLY A C 1
ATOM 563 O O . GLY A 1 72 ? 3.550 16.766 -1.842 1.00 85.50 72 GLY A O 1
ATOM 564 N N . GLN A 1 73 ? 2.689 15.247 -3.244 1.00 74.38 73 GLN A N 1
ATOM 565 C CA . GLN A 1 73 ? 1.491 16.037 -3.563 1.00 74.38 73 GLN A CA 1
ATOM 566 C C . GLN A 1 73 ? 0.525 16.241 -2.388 1.00 74.38 73 GLN A C 1
ATOM 568 O O . GLN A 1 73 ? -0.404 17.036 -2.520 1.00 74.38 73 GLN A O 1
ATOM 573 N N . LEU A 1 74 ? 0.781 15.579 -1.250 1.00 70.31 74 LEU A N 1
ATOM 574 C CA . LEU A 1 74 ? -0.053 15.552 -0.046 1.00 70.31 74 LEU A CA 1
ATOM 575 C C . LEU A 1 74 ? -1.541 15.290 -0.386 1.00 70.31 74 LEU A C 1
ATOM 577 O O . LEU A 1 74 ? -1.900 14.866 -1.487 1.00 70.31 74 LEU A O 1
ATOM 581 N N . ILE A 1 75 ? -2.431 15.419 0.594 1.00 65.94 75 ILE A N 1
ATOM 582 C CA . ILE A 1 75 ? -3.871 15.174 0.422 1.00 65.94 75 ILE A CA 1
ATOM 583 C C . ILE A 1 75 ? -4.595 16.510 0.492 1.00 65.94 75 ILE A C 1
ATOM 585 O O . ILE A 1 75 ? -4.121 17.427 1.165 1.00 65.94 75 ILE A O 1
ATOM 589 N N . HIS A 1 76 ? -5.745 16.611 -0.187 1.00 59.09 76 HIS A N 1
ATOM 590 C CA . HIS A 1 76 ? -6.704 17.700 -0.007 1.00 59.09 76 HIS A CA 1
ATOM 591 C C . HIS A 1 76 ? -6.944 17.927 1.493 1.00 59.09 76 HIS A C 1
ATOM 593 O O . HIS A 1 76 ? -7.670 17.162 2.132 1.00 59.09 76 HIS A O 1
ATOM 599 N N . GLY A 1 77 ? -6.284 18.929 2.071 1.00 59.53 77 GLY A N 1
ATOM 600 C CA . GLY A 1 77 ? -6.465 19.251 3.477 1.00 59.53 77 GLY A CA 1
ATOM 601 C C . GLY A 1 77 ? -7.621 20.224 3.662 1.00 59.53 77 GLY A C 1
ATOM 602 O O . GLY A 1 77 ? -8.576 20.241 2.883 1.00 59.53 77 GLY A O 1
ATOM 603 N N . TYR A 1 78 ? -7.600 20.985 4.749 1.00 60.62 78 TYR A N 1
ATOM 604 C CA . TYR A 1 78 ? -8.656 21.953 5.030 1.00 60.62 78 TYR A CA 1
ATOM 605 C C . TYR A 1 78 ? -8.323 23.312 4.411 1.00 60.62 78 TYR A C 1
ATOM 607 O O . TYR A 1 78 ? -7.163 23.667 4.204 1.00 60.62 78 TYR A O 1
ATOM 615 N N . GLN A 1 79 ? -9.360 24.091 4.121 1.00 61.59 79 GLN A N 1
ATOM 616 C CA . GLN A 1 79 ? -9.181 25.498 3.798 1.00 61.59 79 GLN A CA 1
ATOM 617 C C . GLN A 1 79 ? -9.096 26.274 5.108 1.00 61.59 79 GLN A C 1
ATOM 619 O O . GLN A 1 79 ? -10.072 26.336 5.859 1.00 61.59 79 GLN A O 1
ATOM 624 N N . ARG A 1 80 ? -7.931 26.860 5.395 1.00 65.19 80 ARG A N 1
ATOM 625 C CA . ARG A 1 80 ? -7.852 27.917 6.400 1.00 65.19 80 ARG A CA 1
ATOM 626 C C . ARG A 1 80 ? -8.481 29.158 5.784 1.00 65.19 80 ARG A C 1
ATOM 628 O O . ARG A 1 80 ? -8.044 29.607 4.729 1.00 65.19 80 ARG A O 1
ATOM 635 N N . VAL A 1 81 ? -9.528 29.677 6.410 1.00 69.75 81 VAL A N 1
ATOM 636 C CA . VAL A 1 81 ? -10.163 30.919 5.972 1.00 69.75 81 VAL A CA 1
ATOM 637 C C . VAL A 1 81 ? -9.620 32.038 6.839 1.00 69.75 81 VAL A C 1
ATOM 639 O O . VAL A 1 81 ? -10.046 32.202 7.980 1.00 69.75 81 VAL A O 1
ATOM 642 N N . ASP A 1 82 ? -8.673 32.789 6.287 1.00 75.81 82 ASP A N 1
ATOM 643 C CA . ASP A 1 82 ? -8.203 34.019 6.908 1.00 75.81 82 ASP A CA 1
ATOM 644 C C . ASP A 1 82 ? -9.063 35.171 6.380 1.00 75.81 82 ASP A C 1
ATOM 646 O O . ASP A 1 82 ? -9.158 35.391 5.170 1.00 75.81 82 ASP A O 1
ATOM 650 N N . TRP A 1 83 ? -9.716 35.899 7.281 1.00 76.19 83 TRP A N 1
ATOM 651 C CA . TRP A 1 83 ? -10.496 37.080 6.924 1.00 76.19 83 TRP A CA 1
ATOM 652 C C . TRP A 1 83 ? -9.564 38.281 6.820 1.00 76.19 83 TRP A C 1
ATOM 654 O O . TRP A 1 83 ? -8.795 38.558 7.741 1.00 76.19 83 TRP A O 1
ATOM 664 N N . ARG A 1 84 ? -9.608 38.992 5.693 1.00 78.00 84 ARG A N 1
ATOM 665 C CA . ARG A 1 84 ? -8.871 40.249 5.514 1.00 78.00 84 ARG A CA 1
ATOM 666 C C . ARG A 1 84 ? -9.795 41.303 4.929 1.00 78.00 84 ARG A C 1
ATOM 668 O O . ARG A 1 84 ? -10.642 40.974 4.101 1.00 78.00 84 ARG A O 1
ATOM 675 N N . GLN A 1 85 ? -9.611 42.550 5.345 1.00 78.56 85 GLN A N 1
ATOM 676 C CA . GLN A 1 85 ? -10.247 43.673 4.667 1.00 78.56 85 GLN A CA 1
ATOM 677 C C . GLN A 1 85 ? -9.602 43.880 3.297 1.00 78.56 85 GLN A C 1
ATOM 679 O O . GLN A 1 85 ? -8.378 43.802 3.152 1.00 78.56 85 GLN A O 1
ATOM 684 N N . ASP A 1 86 ? -10.434 44.095 2.285 1.00 76.44 86 ASP A N 1
ATOM 685 C CA . ASP A 1 86 ? -9.989 44.601 0.995 1.00 76.44 86 ASP A CA 1
ATOM 686 C C . ASP A 1 86 ? -9.690 46.111 1.066 1.00 76.44 86 ASP A C 1
ATOM 688 O O . ASP A 1 86 ? -9.894 46.765 2.091 1.00 76.44 86 ASP A O 1
ATOM 692 N N . GLY A 1 87 ? -9.191 46.681 -0.035 1.00 74.50 87 GLY A N 1
ATOM 693 C CA . GLY A 1 87 ? -8.896 48.117 -0.128 1.00 74.50 87 GLY A CA 1
ATOM 694 C C . GLY A 1 87 ? -10.123 49.032 0.004 1.00 74.50 87 GLY A C 1
ATOM 695 O O . GLY A 1 87 ? -9.964 50.247 0.004 1.00 74.50 87 GLY A O 1
ATOM 696 N N . GLN A 1 88 ? -11.331 48.469 0.117 1.00 77.44 88 GLN A N 1
ATOM 697 C CA . GLN A 1 88 ? -12.606 49.165 0.296 1.00 77.44 88 GLN A CA 1
ATOM 698 C C . GLN A 1 88 ? -13.239 48.860 1.668 1.00 77.44 88 GLN A C 1
ATOM 700 O O . GLN A 1 88 ? -14.408 49.159 1.891 1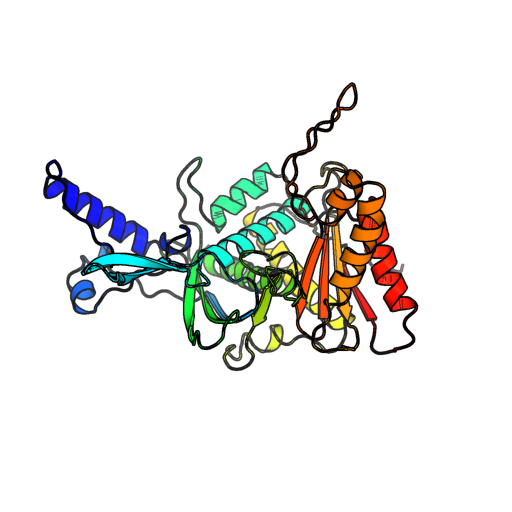.00 77.44 88 GLN A O 1
ATOM 705 N N . SER A 1 89 ? -12.464 48.315 2.616 1.00 76.00 89 SER A N 1
ATOM 706 C CA . SER A 1 89 ? -12.886 47.964 3.985 1.00 76.00 89 SER A CA 1
ATOM 707 C C . SER A 1 89 ? -13.901 46.820 4.104 1.00 76.00 89 SER A C 1
ATOM 709 O O . SER A 1 89 ? -14.384 46.557 5.210 1.00 76.00 89 SER A O 1
ATOM 711 N N . ASN A 1 90 ? -14.182 46.081 3.026 1.00 79.75 90 ASN A N 1
ATOM 712 C CA . ASN A 1 90 ? -15.041 44.902 3.086 1.00 79.75 90 ASN A CA 1
ATOM 713 C C . ASN A 1 90 ? -14.237 43.676 3.526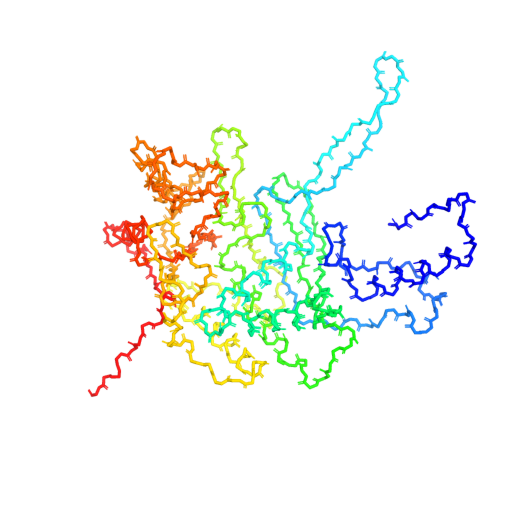 1.00 79.75 90 ASN A C 1
ATOM 715 O O . ASN A 1 90 ? -13.145 43.404 3.025 1.00 79.75 90 ASN A O 1
ATOM 719 N N . TRP A 1 91 ? -14.790 42.900 4.457 1.00 79.31 91 TRP A N 1
ATOM 720 C CA . TRP A 1 91 ? -14.182 41.653 4.911 1.00 79.31 91 TRP A CA 1
ATOM 721 C C . TRP A 1 91 ? -14.394 40.549 3.880 1.00 79.31 91 TRP A C 1
ATOM 723 O O . TRP A 1 91 ? -15.521 40.105 3.665 1.00 79.31 91 TRP A O 1
ATOM 733 N N . GLN A 1 92 ? -13.306 40.068 3.282 1.00 75.75 92 GLN A N 1
ATOM 734 C CA . GLN A 1 92 ? -13.349 38.954 2.342 1.00 75.75 92 GLN A CA 1
ATOM 735 C C . GLN A 1 92 ? -12.623 37.723 2.907 1.00 75.75 92 GLN A C 1
ATOM 737 O O . GLN A 1 92 ? -11.534 37.854 3.485 1.00 75.75 92 GLN A O 1
ATOM 742 N N . PRO A 1 93 ? -13.189 36.514 2.735 1.00 78.00 93 PRO A N 1
ATOM 743 C CA . PRO A 1 93 ? -12.497 35.284 3.081 1.00 78.00 93 PRO A CA 1
ATOM 744 C C . PRO A 1 93 ? -11.370 35.035 2.073 1.00 78.00 93 PRO A C 1
ATOM 746 O O . PRO A 1 93 ? -11.600 35.003 0.866 1.00 78.00 93 PRO A O 1
ATOM 749 N N . ARG A 1 94 ? -10.144 34.809 2.554 1.00 70.56 94 ARG A N 1
ATOM 750 C CA . ARG A 1 94 ? -9.036 34.309 1.730 1.00 70.56 94 ARG A CA 1
ATOM 751 C C . ARG A 1 94 ? -8.781 32.844 2.070 1.00 70.56 94 ARG A C 1
ATOM 753 O O . ARG A 1 94 ? -8.036 32.567 3.013 1.00 70.56 94 ARG A O 1
ATOM 760 N N . PRO A 1 95 ? -9.406 31.897 1.347 1.00 66.19 95 PRO A N 1
ATOM 761 C CA . PRO A 1 95 ? -9.166 30.485 1.581 1.00 66.19 95 PRO A CA 1
ATOM 762 C C . PRO A 1 95 ? -7.730 30.135 1.183 1.00 66.19 95 PRO A C 1
ATOM 764 O O . PRO A 1 95 ? -7.319 30.314 0.039 1.00 66.19 95 PRO A O 1
ATOM 767 N N . GLN A 1 96 ? -6.968 29.610 2.134 1.00 63.88 96 GLN A N 1
ATOM 768 C CA . GLN A 1 96 ? -5.671 28.991 1.902 1.00 63.88 96 GLN A CA 1
ATOM 769 C C . GLN A 1 96 ? -5.835 27.485 2.067 1.00 63.88 96 GLN A C 1
ATOM 771 O O . GLN A 1 96 ? -6.186 27.003 3.145 1.00 63.88 96 GLN A O 1
ATOM 776 N N . ALA A 1 97 ? -5.610 26.733 0.993 1.00 64.94 97 ALA A N 1
ATOM 777 C CA . ALA A 1 97 ? -5.587 25.282 1.072 1.00 64.94 97 ALA A CA 1
ATOM 778 C C . ALA A 1 97 ? -4.341 24.850 1.857 1.00 64.94 97 ALA A C 1
ATOM 780 O O . ALA A 1 97 ? -3.216 25.009 1.387 1.00 64.94 97 ALA A O 1
ATOM 781 N N . VAL A 1 98 ? -4.546 24.309 3.055 1.00 69.25 98 VAL A N 1
ATOM 782 C CA . VAL A 1 98 ? -3.485 23.675 3.836 1.00 69.25 98 VAL A CA 1
ATOM 783 C C . VAL A 1 98 ? -3.490 22.207 3.460 1.00 69.25 98 VAL A C 1
ATOM 785 O O . VAL A 1 98 ? -4.534 21.566 3.520 1.00 69.25 98 VAL A O 1
ATOM 788 N N . SER A 1 99 ? -2.348 21.674 3.042 1.00 72.75 99 SER A N 1
ATOM 789 C CA . SER A 1 99 ? -2.219 20.241 2.782 1.00 72.75 99 SER A CA 1
ATOM 790 C C . SER A 1 99 ? -2.098 19.481 4.101 1.00 72.75 99 SER A C 1
ATOM 792 O O . SER A 1 99 ? -1.412 19.934 5.011 1.00 72.75 99 SER A O 1
ATOM 794 N N . GLU A 1 100 ? -2.783 18.345 4.219 1.00 78.19 100 GLU A N 1
ATOM 795 C CA . GLU A 1 100 ? -2.832 17.582 5.469 1.00 78.19 100 GLU A CA 1
ATOM 796 C C . GLU A 1 100 ? -3.026 16.095 5.189 1.00 78.19 100 GLU A C 1
ATOM 798 O O . GLU A 1 100 ? -3.957 15.701 4.487 1.00 78.19 100 GLU A O 1
ATOM 803 N N . VAL A 1 101 ? -2.203 15.252 5.802 1.00 80.81 101 VAL A N 1
ATOM 804 C CA . VAL A 1 101 ? -2.392 13.802 5.804 1.00 80.81 101 VAL A CA 1
ATOM 805 C C . VAL A 1 101 ? -3.404 13.419 6.877 1.00 80.81 101 VAL A C 1
ATOM 807 O O . VAL A 1 101 ? -3.246 13.733 8.055 1.00 80.81 101 VAL A O 1
ATOM 810 N N . ARG A 1 102 ? -4.453 12.701 6.464 1.00 80.44 102 ARG A N 1
ATOM 811 C CA . ARG A 1 102 ? -5.542 12.265 7.346 1.00 80.44 102 ARG A CA 1
ATOM 812 C C . ARG A 1 102 ? -5.567 10.747 7.523 1.00 80.44 102 ARG A C 1
ATOM 814 O O . ARG A 1 102 ? -5.248 10.024 6.576 1.00 80.44 102 ARG A O 1
ATOM 821 N N . PRO A 1 103 ? -6.054 10.241 8.675 1.00 85.94 103 PRO A N 1
ATOM 822 C CA . PRO A 1 103 ? -6.188 8.804 8.947 1.00 85.94 103 PRO A CA 1
ATOM 823 C C . PRO A 1 103 ? -6.872 8.004 7.826 1.00 85.94 103 PRO A C 1
ATOM 825 O O . PRO A 1 103 ? -6.489 6.875 7.514 1.00 85.94 103 PRO A O 1
ATOM 828 N N . ILE A 1 104 ? -7.873 8.601 7.175 1.00 85.12 104 ILE A N 1
ATOM 829 C CA . ILE A 1 104 ? -8.624 7.970 6.085 1.00 85.12 104 ILE A CA 1
AT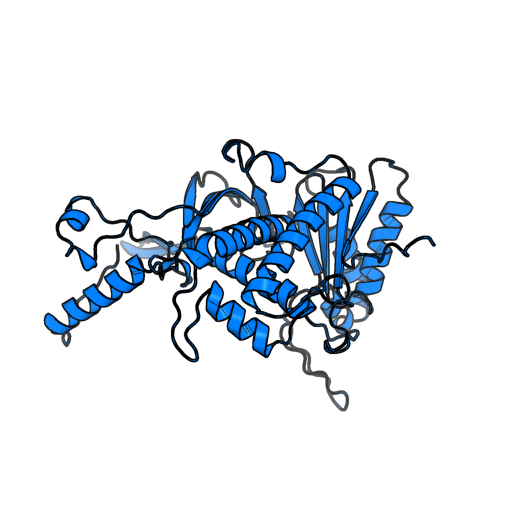OM 830 C C . ILE A 1 104 ? -7.742 7.542 4.903 1.00 85.12 104 ILE A C 1
ATOM 832 O O . ILE A 1 104 ? -8.056 6.559 4.233 1.00 85.12 104 ILE A O 1
ATOM 836 N N . ALA A 1 105 ? -6.626 8.230 4.660 1.00 88.31 105 ALA A N 1
ATOM 837 C CA . ALA A 1 105 ? -5.720 7.931 3.559 1.00 88.31 105 ALA A CA 1
ATOM 838 C C . ALA A 1 105 ? -5.029 6.580 3.747 1.00 88.31 105 ALA A C 1
ATOM 840 O O . ALA A 1 105 ? -5.094 5.712 2.876 1.00 88.31 105 ALA A O 1
ATOM 841 N N . PHE A 1 106 ? -4.461 6.370 4.935 1.00 92.75 106 PHE A N 1
ATOM 842 C CA . PHE A 1 106 ? -3.876 5.094 5.331 1.00 92.75 106 PHE A CA 1
ATOM 843 C C . PHE A 1 106 ? -4.938 4.003 5.412 1.00 92.75 106 PHE A C 1
ATOM 845 O O . PHE A 1 106 ? -4.722 2.903 4.915 1.00 92.75 106 PHE A O 1
ATOM 852 N N . ARG A 1 107 ? -6.124 4.299 5.968 1.00 93.06 107 ARG A N 1
ATOM 853 C CA . ARG A 1 107 ? -7.218 3.316 6.018 1.00 93.06 107 ARG A CA 1
ATOM 854 C C . ARG A 1 107 ? -7.606 2.843 4.617 1.00 93.06 107 ARG A C 1
ATOM 856 O O . ARG A 1 107 ? -7.809 1.647 4.420 1.00 93.06 107 ARG A O 1
ATOM 863 N N . SER A 1 108 ? -7.698 3.768 3.665 1.00 92.12 108 SER A N 1
ATOM 864 C CA . SER A 1 108 ? -8.053 3.470 2.277 1.00 92.12 108 SER A CA 1
ATOM 865 C C . SER A 1 108 ? -6.979 2.636 1.588 1.00 92.12 108 SER A C 1
ATOM 867 O O . SER A 1 108 ? -7.326 1.691 0.888 1.00 92.12 108 SER A O 1
ATOM 869 N N . MET A 1 109 ? -5.694 2.919 1.822 1.00 95.62 109 MET A N 1
ATOM 870 C CA . MET A 1 109 ? -4.602 2.130 1.241 1.00 95.62 109 MET A CA 1
ATOM 871 C C . MET A 1 109 ? -4.449 0.748 1.884 1.00 95.62 109 MET A C 1
ATOM 873 O O . MET A 1 109 ? -4.287 -0.229 1.159 1.00 95.62 109 MET A O 1
ATOM 877 N N . LEU A 1 110 ? -4.609 0.616 3.206 1.00 97.44 110 LEU A N 1
ATOM 878 C CA . LEU A 1 110 ? -4.689 -0.696 3.862 1.00 97.44 110 LEU A CA 1
ATOM 879 C C . LEU A 1 110 ? -5.834 -1.526 3.267 1.00 97.44 110 LEU A C 1
ATOM 881 O O . LEU A 1 110 ? -5.656 -2.694 2.930 1.00 97.44 110 LEU A O 1
ATOM 885 N N . ARG A 1 111 ? -7.011 -0.910 3.110 1.00 97.19 111 ARG A N 1
ATOM 886 C CA . ARG A 1 111 ? -8.193 -1.557 2.532 1.00 97.19 111 ARG A CA 1
ATOM 887 C C . ARG A 1 111 ? -7.975 -1.947 1.070 1.00 97.19 111 ARG A C 1
ATOM 889 O O . ARG A 1 111 ? -8.353 -3.050 0.685 1.00 97.19 111 ARG A O 1
ATOM 896 N N . TYR A 1 112 ? -7.351 -1.068 0.285 1.00 97.62 112 TYR A N 1
ATOM 897 C CA . TYR A 1 112 ? -6.978 -1.330 -1.102 1.00 97.62 112 TYR A CA 1
ATOM 898 C C . TYR A 1 112 ? -6.073 -2.559 -1.181 1.00 97.62 112 TYR A C 1
ATOM 900 O O . TYR A 1 112 ? -6.489 -3.561 -1.751 1.00 97.62 112 TYR A O 1
ATOM 908 N N . TRP A 1 113 ? -4.906 -2.537 -0.532 1.00 98.31 113 TRP A N 1
ATOM 909 C CA . TRP A 1 113 ? -3.946 -3.642 -0.602 1.00 98.31 113 TRP A CA 1
ATOM 910 C C . TRP A 1 113 ? -4.503 -4.951 -0.045 1.00 98.31 113 TRP A C 1
ATOM 912 O O . TRP A 1 113 ? -4.294 -5.996 -0.655 1.00 98.31 113 TRP A O 1
ATOM 922 N N . PHE A 1 114 ? -5.295 -4.910 1.035 1.00 98.56 114 PHE A N 1
ATOM 923 C CA . PHE A 1 114 ? -6.007 -6.094 1.525 1.00 98.56 114 PHE A CA 1
ATOM 924 C C . PHE A 1 114 ? -6.849 -6.737 0.421 1.00 98.56 114 PHE A C 1
ATOM 926 O O . PHE A 1 114 ? -6.784 -7.947 0.213 1.00 98.56 114 PHE A O 1
ATOM 933 N N . ARG A 1 115 ? -7.632 -5.920 -0.289 1.00 97.75 115 ARG A N 1
ATOM 934 C CA . ARG A 1 115 ? -8.503 -6.374 -1.370 1.00 97.75 115 ARG A CA 1
ATOM 935 C C . ARG A 1 115 ? -7.697 -6.939 -2.537 1.00 97.75 115 ARG A C 1
ATOM 937 O O . ARG A 1 115 ? -8.055 -8.009 -3.011 1.00 97.75 115 ARG A O 1
ATOM 944 N N . ILE A 1 116 ? -6.627 -6.265 -2.967 1.00 96.19 116 ILE A N 1
ATOM 945 C CA . ILE A 1 116 ? -5.798 -6.714 -4.101 1.00 96.19 116 ILE A CA 1
ATOM 946 C C . ILE A 1 116 ? -5.194 -8.097 -3.818 1.00 96.19 116 ILE A C 1
ATOM 948 O O . ILE A 1 116 ? -5.317 -9.000 -4.645 1.00 96.19 116 ILE A O 1
ATOM 952 N N . PHE A 1 117 ? -4.600 -8.293 -2.636 1.00 97.25 117 PHE A N 1
ATOM 953 C CA . PHE A 1 117 ? -4.044 -9.593 -2.253 1.00 97.25 117 PHE A CA 1
ATOM 954 C C . PHE A 1 117 ? -5.128 -10.662 -2.086 1.00 97.25 117 PHE A C 1
ATOM 956 O O . PHE A 1 117 ? -4.976 -11.784 -2.557 1.00 97.25 117 PHE A O 1
ATOM 963 N N . ALA A 1 118 ? -6.253 -10.329 -1.447 1.00 96.69 118 ALA A N 1
ATOM 964 C CA . ALA A 1 118 ? -7.327 -11.294 -1.240 1.00 96.69 118 ALA A CA 1
ATOM 965 C C . ALA A 1 118 ? -8.001 -11.724 -2.555 1.00 96.69 118 ALA A C 1
ATOM 967 O O . ALA A 1 118 ? -8.358 -12.891 -2.685 1.00 96.69 118 ALA A O 1
ATOM 968 N N . LEU A 1 119 ? -8.161 -10.825 -3.535 1.00 95.56 119 LEU A N 1
ATOM 969 C CA . LEU A 1 119 ? -8.745 -11.150 -4.845 1.00 95.56 119 LEU A CA 1
ATOM 970 C C . LEU A 1 119 ? -7.891 -12.126 -5.657 1.00 95.56 119 LEU A C 1
ATOM 972 O O . LEU A 1 119 ? -8.454 -12.913 -6.418 1.00 95.56 119 LEU A O 1
ATOM 976 N N . GLY A 1 120 ? -6.573 -12.122 -5.446 1.00 94.12 120 GLY A N 1
ATOM 977 C CA . GLY A 1 120 ? -5.653 -13.061 -6.088 1.00 94.12 120 GLY A CA 1
ATOM 978 C C . GLY A 1 120 ? -5.878 -14.524 -5.705 1.00 94.12 120 GLY A C 1
ATOM 979 O O . GLY A 1 120 ? -5.464 -15.422 -6.430 1.00 94.12 120 GLY A O 1
ATOM 980 N N . VAL A 1 121 ? -6.561 -14.779 -4.582 1.00 93.62 121 VAL A N 1
ATOM 981 C CA . VAL A 1 121 ? -6.734 -16.129 -4.017 1.00 93.62 121 VAL A CA 1
ATOM 982 C C . VAL A 1 121 ? -8.170 -16.463 -3.600 1.00 93.62 121 VAL A C 1
ATOM 984 O O . VAL A 1 121 ? -8.475 -17.615 -3.310 1.00 93.62 121 VAL A O 1
ATOM 987 N N . LEU A 1 122 ? -9.083 -15.487 -3.567 1.00 94.00 122 LEU A N 1
ATOM 988 C CA . LEU A 1 122 ? -10.484 -15.678 -3.180 1.00 94.00 122 LEU A CA 1
ATOM 989 C C . LEU A 1 122 ? -11.448 -15.020 -4.183 1.00 94.00 122 LEU A C 1
ATOM 991 O O . LEU A 1 122 ? -11.152 -13.951 -4.720 1.00 94.00 122 LEU A O 1
ATOM 995 N N . PRO A 1 123 ? -12.663 -15.572 -4.369 1.00 92.19 123 PRO A N 1
ATOM 996 C CA . PRO A 1 123 ? -13.706 -14.943 -5.177 1.00 92.19 123 PRO A CA 1
ATOM 997 C C . PRO A 1 123 ? -14.158 -13.580 -4.632 1.00 92.19 123 PRO A C 1
ATOM 999 O O . PRO A 1 123 ? -14.284 -13.387 -3.418 1.00 92.19 123 PRO A O 1
ATOM 1002 N N . GLN A 1 124 ? -14.541 -12.660 -5.524 1.00 92.06 124 GLN A N 1
ATOM 1003 C CA . GLN A 1 124 ? -14.950 -11.284 -5.192 1.00 92.06 124 GLN A CA 1
ATOM 1004 C C . GLN A 1 124 ? -16.023 -11.206 -4.091 1.00 92.06 124 GLN A C 1
ATOM 1006 O O . GLN A 1 124 ? -15.927 -10.398 -3.165 1.00 92.06 124 GLN A O 1
ATOM 1011 N N . LYS A 1 125 ? -17.034 -12.086 -4.138 1.00 92.31 125 LYS A N 1
ATOM 1012 C CA . LYS A 1 125 ? -18.110 -12.138 -3.132 1.00 92.31 125 LYS A CA 1
ATOM 1013 C C . LYS A 1 125 ? -17.580 -12.438 -1.725 1.00 92.31 125 LYS A C 1
ATOM 1015 O O . LYS A 1 125 ? -18.129 -11.932 -0.746 1.00 92.31 125 LYS A O 1
ATOM 1020 N N . ARG A 1 126 ? -16.530 -13.258 -1.605 1.00 93.69 126 ARG A N 1
ATOM 1021 C CA . ARG A 1 126 ? -15.876 -13.574 -0.325 1.00 93.69 126 ARG A CA 1
ATOM 1022 C C . ARG A 1 126 ? -15.010 -12.413 0.138 1.00 93.69 126 ARG A C 1
ATOM 1024 O O . ARG A 1 126 ? -15.140 -12.010 1.293 1.00 93.69 126 ARG A O 1
ATOM 1031 N N . VAL A 1 127 ? -14.223 -11.829 -0.766 1.00 95.38 127 VAL A N 1
ATOM 1032 C CA . VAL A 1 127 ? -13.387 -10.662 -0.455 1.00 95.38 127 VAL A CA 1
ATOM 1033 C C . VAL A 1 127 ? -14.234 -9.509 0.072 1.00 95.38 127 VAL A C 1
ATOM 1035 O O . VAL A 1 127 ? -13.937 -9.005 1.149 1.00 95.38 127 VAL A O 1
ATOM 1038 N N . ARG A 1 128 ? -15.355 -9.170 -0.582 1.00 94.25 128 ARG A N 1
ATOM 1039 C CA . ARG A 1 128 ? -16.263 -8.104 -0.117 1.00 94.25 128 ARG A CA 1
ATOM 1040 C C . ARG A 1 128 ? -16.752 -8.335 1.317 1.00 94.25 128 ARG A C 1
ATOM 1042 O O . ARG A 1 128 ? -16.788 -7.398 2.111 1.00 94.25 128 ARG A O 1
ATOM 1049 N N . LYS A 1 129 ? -17.112 -9.576 1.672 1.00 94.25 129 LYS A N 1
ATOM 1050 C CA . LYS A 1 129 ? -17.546 -9.921 3.039 1.00 94.25 129 LYS A CA 1
ATOM 1051 C C . LYS A 1 129 ? -16.418 -9.744 4.055 1.00 94.25 129 LYS A C 1
ATOM 1053 O O . LYS A 1 129 ? -16.651 -9.170 5.115 1.00 94.25 129 LYS A O 1
ATOM 1058 N N . LEU A 1 130 ? -15.214 -10.217 3.735 1.00 95.50 130 LEU A N 1
ATOM 1059 C CA . LEU A 1 130 ? -14.045 -10.087 4.611 1.00 95.50 130 LEU A CA 1
ATOM 1060 C C . LEU A 1 130 ? -13.604 -8.629 4.765 1.00 95.50 130 LEU A C 1
ATOM 1062 O O . LEU A 1 130 ? -13.284 -8.192 5.865 1.00 95.50 130 LEU A O 1
ATOM 1066 N N . GLU A 1 131 ? -13.645 -7.861 3.682 1.00 95.62 131 GLU A N 1
ATOM 1067 C CA . GLU A 1 131 ? -13.327 -6.438 3.668 1.00 95.62 131 GLU A CA 1
ATOM 1068 C C . GLU A 1 131 ? -14.276 -5.654 4.586 1.00 95.62 131 GLU A C 1
ATOM 1070 O O . GLU A 1 131 ? -13.811 -4.893 5.432 1.00 95.62 131 GLU A O 1
ATOM 1075 N N . ILE A 1 132 ? -15.591 -5.899 4.502 1.00 93.38 132 ILE A N 1
ATOM 1076 C CA . ILE A 1 132 ? -16.584 -5.307 5.416 1.00 93.38 132 ILE A CA 1
ATOM 1077 C C . ILE A 1 132 ? -16.343 -5.760 6.858 1.00 93.38 132 ILE A C 1
ATOM 1079 O O . ILE A 1 132 ? -16.409 -4.943 7.773 1.00 93.38 132 ILE A O 1
ATOM 1083 N N . PHE A 1 133 ? -16.035 -7.038 7.074 1.00 92.62 133 PHE A N 1
ATOM 1084 C CA . PHE A 1 133 ? -15.781 -7.566 8.411 1.00 92.62 133 PHE A CA 1
ATOM 1085 C C . PHE A 1 133 ? -14.567 -6.892 9.069 1.00 92.62 133 PHE A C 1
ATOM 1087 O O . PHE A 1 133 ? -14.655 -6.435 10.206 1.00 92.62 133 PHE A O 1
ATOM 1094 N N . VAL A 1 134 ? -13.448 -6.760 8.348 1.00 94.44 134 VAL A N 1
ATOM 1095 C CA . VAL A 1 134 ? -12.193 -6.195 8.872 1.00 94.44 134 VAL A CA 1
ATOM 1096 C C . VAL A 1 134 ? -12.234 -4.663 8.935 1.00 94.44 134 VAL A C 1
ATOM 1098 O O . VAL A 1 134 ? -11.913 -4.080 9.974 1.00 94.44 134 VAL A O 1
ATOM 1101 N N . PHE A 1 135 ? -12.644 -4.000 7.850 1.00 93.75 135 PHE A N 1
ATOM 1102 C CA . PHE A 1 135 ? -12.592 -2.539 7.686 1.00 93.75 135 PHE A CA 1
ATOM 1103 C C . PHE A 1 135 ? -13.927 -1.836 7.954 1.00 93.75 135 PHE A C 1
ATOM 1105 O O . PHE A 1 135 ? -13.998 -0.606 7.900 1.00 93.75 135 PHE A O 1
ATOM 1112 N N . GLY A 1 136 ? -14.987 -2.571 8.264 1.00 90.00 136 GLY A N 1
ATOM 1113 C CA . GLY A 1 136 ? -16.319 -2.007 8.416 1.00 90.00 136 GLY A CA 1
ATOM 1114 C C . GLY A 1 136 ? -16.966 -1.637 7.079 1.00 90.00 136 GLY A C 1
ATOM 1115 O O . GLY A 1 136 ? -16.323 -1.471 6.041 1.00 90.00 136 GLY A O 1
ATOM 1116 N N . GLY A 1 137 ? -18.278 -1.463 7.122 1.00 86.69 137 GLY A N 1
ATOM 1117 C CA . GLY A 1 137 ? -19.110 -1.120 5.974 1.00 86.69 137 GLY A CA 1
ATOM 1118 C C . GLY A 1 137 ? -20.419 -0.495 6.433 1.00 86.69 137 GLY A C 1
ATOM 1119 O O . GLY A 1 137 ? -20.665 -0.400 7.636 1.00 86.69 137 GLY A O 1
ATOM 1120 N N . ILE A 1 138 ? -21.219 -0.025 5.481 1.00 79.50 138 ILE A N 1
ATOM 1121 C CA . ILE A 1 138 ? -22.580 0.478 5.731 1.00 79.50 138 ILE A CA 1
ATOM 1122 C C . ILE A 1 138 ? -23.604 -0.554 5.245 1.00 79.50 138 ILE A C 1
ATOM 1124 O O . ILE A 1 138 ? -24.608 -0.784 5.909 1.00 79.50 138 ILE A O 1
ATOM 1128 N N . GLU A 1 139 ? -23.300 -1.241 4.144 1.00 74.75 139 GLU A N 1
ATOM 1129 C CA . GLU A 1 139 ? -24.183 -2.218 3.514 1.00 74.75 139 GLU A CA 1
ATOM 1130 C C . GLU A 1 139 ? -23.646 -3.655 3.615 1.00 74.75 139 GLU A C 1
ATOM 1132 O O . GLU A 1 139 ? -22.428 -3.858 3.560 1.00 74.75 139 GLU A O 1
ATOM 1137 N N . PRO A 1 140 ? -24.530 -4.671 3.691 1.00 76.19 140 PRO A N 1
ATOM 1138 C CA . PRO A 1 140 ? -25.988 -4.548 3.846 1.00 76.19 140 PRO A CA 1
ATOM 1139 C C . PRO A 1 140 ? -26.407 -4.133 5.267 1.00 76.19 140 PRO A C 1
ATOM 1141 O O . PRO A 1 140 ? -27.527 -3.690 5.477 1.00 76.19 140 PRO A O 1
ATOM 1144 N N . GLN A 1 141 ? -25.506 -4.262 6.242 1.00 79.88 141 GLN A N 1
ATOM 1145 C CA . GLN A 1 141 ? -25.691 -3.786 7.610 1.00 79.88 141 GLN A CA 1
ATOM 1146 C C . GLN A 1 141 ? -24.424 -3.076 8.068 1.00 79.88 141 GLN A C 1
ATOM 1148 O O . GLN A 1 141 ? -23.309 -3.522 7.770 1.00 79.88 141 GLN A O 1
ATOM 1153 N N . ALA A 1 142 ? -24.598 -1.988 8.815 1.00 80.69 142 ALA A N 1
ATOM 1154 C CA . ALA A 1 142 ? -23.483 -1.191 9.288 1.00 80.69 142 ALA A CA 1
ATOM 1155 C C . ALA A 1 142 ? -22.591 -2.009 10.232 1.00 80.69 142 ALA A C 1
ATOM 1157 O O . ALA A 1 142 ? -23.038 -2.524 11.255 1.00 80.69 142 ALA A O 1
ATOM 1158 N N . GLN A 1 143 ? -21.304 -2.097 9.896 1.00 84.56 143 GLN A N 1
ATOM 1159 C CA . GLN A 1 143 ? -20.283 -2.744 10.715 1.00 84.56 143 GLN A CA 1
ATOM 1160 C C . GLN A 1 143 ? -19.160 -1.757 11.017 1.00 84.56 143 GLN A C 1
ATOM 1162 O O . GLN A 1 143 ? -18.708 -1.004 10.147 1.00 84.56 143 GLN A O 1
ATOM 1167 N N . THR A 1 144 ? -18.693 -1.760 12.264 1.00 80.12 144 THR A N 1
ATOM 1168 C CA . THR A 1 144 ? -17.633 -0.852 12.729 1.00 80.12 144 THR A CA 1
ATOM 1169 C C . THR A 1 144 ? -16.253 -1.248 12.200 1.00 80.12 144 THR A C 1
ATOM 1171 O O . THR A 1 144 ? -15.387 -0.389 12.029 1.00 80.12 144 THR A O 1
ATOM 1174 N N . GLY A 1 145 ? -16.064 -2.531 11.885 1.00 89.19 145 GLY A N 1
ATOM 1175 C CA . GLY A 1 145 ? -14.758 -3.119 11.606 1.00 89.19 145 GLY A CA 1
ATOM 1176 C C . GLY A 1 145 ? -13.998 -3.467 12.887 1.00 89.19 145 GLY A C 1
ATOM 1177 O O . GLY A 1 145 ? -14.434 -3.179 14.008 1.00 89.19 145 GLY A O 1
ATOM 1178 N N . LEU A 1 146 ? -12.842 -4.101 12.716 1.00 91.56 146 LEU A N 1
ATOM 1179 C CA . LEU A 1 146 ? -12.074 -4.712 13.807 1.00 91.56 146 LEU A CA 1
ATOM 1180 C C . LEU A 1 146 ? -10.959 -3.812 14.345 1.00 91.56 146 LEU A C 1
ATOM 1182 O O . LEU A 1 146 ? -10.343 -4.136 15.360 1.00 91.56 146 LEU A O 1
ATOM 1186 N N . PHE A 1 147 ? -10.727 -2.658 13.717 1.00 91.25 147 PHE A N 1
ATOM 1187 C CA . PHE A 1 147 ? -9.694 -1.717 14.132 1.00 91.25 147 PHE A CA 1
ATOM 1188 C C . PHE A 1 147 ? -10.053 -0.254 13.845 1.00 91.25 147 PHE A C 1
ATOM 1190 O O . PHE A 1 147 ? -10.815 0.071 12.925 1.00 91.25 147 PHE A O 1
ATOM 1197 N N . GLN A 1 148 ? -9.443 0.626 14.633 1.00 88.38 148 GLN A N 1
ATOM 1198 C CA . GLN A 1 148 ? -9.453 2.077 14.471 1.00 88.38 148 GLN A CA 1
ATOM 1199 C C . GLN A 1 148 ? -8.065 2.548 14.036 1.00 88.38 148 GLN A C 1
ATOM 1201 O O . GLN A 1 148 ? -7.064 1.903 14.349 1.00 88.38 148 GLN A O 1
ATOM 1206 N N . LEU A 1 149 ? -8.017 3.668 13.320 1.00 88.81 149 LEU A N 1
ATOM 1207 C CA . LEU A 1 149 ? -6.776 4.257 12.832 1.00 88.81 149 LEU A CA 1
ATOM 1208 C C . LEU A 1 149 ? -6.691 5.714 13.275 1.00 88.81 149 LEU A C 1
ATOM 1210 O O . LEU A 1 149 ? -7.654 6.471 13.145 1.00 88.81 149 LEU A O 1
ATOM 1214 N N . GLU A 1 150 ? -5.536 6.084 13.798 1.00 86.94 150 GLU A N 1
ATOM 1215 C CA . GLU A 1 150 ? -5.209 7.419 14.267 1.00 86.94 150 GLU A CA 1
ATOM 1216 C C . GLU A 1 150 ? -3.877 7.858 13.654 1.00 86.94 150 GLU A C 1
ATOM 1218 O O . GLU A 1 150 ? -3.012 7.031 13.368 1.00 86.94 150 GLU A O 1
ATOM 1223 N N . ILE A 1 151 ? -3.741 9.161 13.429 1.00 85.31 151 ILE A N 1
ATOM 1224 C CA . ILE A 1 151 ? -2.453 9.790 13.160 1.00 85.31 151 ILE A CA 1
ATOM 1225 C C . ILE A 1 151 ? -2.226 10.774 14.293 1.00 85.31 151 ILE A C 1
ATOM 1227 O O . ILE A 1 151 ? -3.086 11.624 14.554 1.00 85.31 151 ILE A O 1
ATOM 1231 N N . ASP A 1 152 ? -1.090 10.641 14.962 1.00 83.75 152 ASP A N 1
ATOM 1232 C CA . ASP A 1 152 ? -0.571 11.715 15.790 1.00 83.75 152 ASP A CA 1
ATOM 1233 C C . ASP A 1 152 ? 0.353 12.563 14.920 1.00 83.75 152 ASP A C 1
ATOM 1235 O O . ASP A 1 152 ? 1.378 12.085 14.435 1.00 83.75 152 ASP A O 1
ATOM 1239 N N . ASN A 1 153 ? -0.099 13.776 14.600 1.00 71.31 153 ASN A N 1
ATOM 1240 C CA . ASN A 1 153 ? 0.594 14.647 13.656 1.00 71.31 153 ASN A CA 1
ATOM 1241 C C . ASN A 1 153 ? 1.897 15.154 14.284 1.00 71.31 153 ASN A C 1
ATOM 1243 O O . ASN A 1 153 ? 1.866 15.702 15.388 1.00 71.31 153 ASN A O 1
ATOM 1247 N N . GLY A 1 154 ? 3.002 14.983 13.558 1.00 61.25 154 GLY A N 1
ATOM 1248 C CA . GLY A 1 154 ? 4.280 15.624 13.839 1.00 61.25 154 GLY A CA 1
ATOM 1249 C C . GLY A 1 154 ? 4.358 17.017 13.214 1.00 61.25 154 GLY A C 1
ATOM 1250 O O . GLY A 1 154 ? 3.348 17.592 12.799 1.00 61.25 154 GLY A O 1
ATOM 1251 N N . ASP A 1 155 ? 5.567 17.569 13.173 1.00 59.03 155 ASP A N 1
ATOM 1252 C CA . ASP A 1 155 ? 5.828 18.919 12.680 1.00 59.03 155 ASP A CA 1
ATOM 1253 C C . ASP A 1 155 ? 5.551 19.053 11.165 1.00 59.03 155 ASP A C 1
ATOM 1255 O O . ASP A 1 155 ? 5.899 18.177 10.372 1.00 59.03 155 ASP A O 1
ATOM 1259 N N . ASN A 1 156 ? 4.928 20.165 10.761 1.00 61.94 156 ASN A N 1
ATOM 1260 C CA . ASN A 1 156 ? 4.566 20.494 9.369 1.00 61.94 156 ASN A CA 1
ATOM 1261 C C . ASN A 1 156 ? 5.464 21.623 8.834 1.00 61.94 156 ASN A C 1
ATOM 1263 O O . ASN A 1 156 ? 4.994 22.580 8.214 1.00 61.94 156 ASN A O 1
ATOM 1267 N N . SER A 1 157 ? 6.759 21.561 9.136 1.00 52.78 157 SER A N 1
ATOM 1268 C CA . SER A 1 157 ? 7.682 22.678 8.918 1.00 52.78 157 SER A CA 1
ATOM 1269 C C . SER A 1 157 ? 8.113 22.864 7.456 1.00 52.78 157 SER A C 1
ATOM 1271 O O . SER A 1 157 ? 8.618 23.932 7.110 1.00 52.78 157 SER A O 1
ATOM 1273 N N . GLN A 1 158 ? 7.886 21.881 6.573 1.00 61.16 158 GLN A N 1
ATOM 1274 C CA . GLN A 1 158 ? 8.352 21.914 5.182 1.00 61.16 158 GLN A CA 1
ATOM 1275 C C . GLN A 1 158 ? 7.218 21.818 4.152 1.00 61.16 158 GLN A C 1
ATOM 1277 O O . GLN A 1 158 ? 6.305 21.000 4.254 1.00 61.16 158 GLN A O 1
ATOM 1282 N N . SER A 1 159 ? 7.311 22.633 3.094 1.00 67.75 159 SER A N 1
ATOM 1283 C CA . SER A 1 159 ? 6.404 22.548 1.943 1.00 67.75 159 SER A CA 1
ATOM 1284 C C . SER A 1 159 ? 6.530 21.170 1.287 1.00 67.75 159 SER A C 1
ATOM 1286 O O . SER A 1 159 ? 7.629 20.782 0.901 1.00 67.75 159 SER A O 1
ATOM 1288 N N . HIS A 1 160 ? 5.411 20.459 1.119 1.00 75.81 160 HIS A N 1
ATOM 1289 C CA . HIS A 1 160 ? 5.327 19.119 0.507 1.00 75.81 160 HIS A CA 1
ATOM 1290 C C . HIS A 1 160 ? 5.849 17.946 1.347 1.00 75.81 160 HIS A C 1
ATOM 1292 O O . HIS A 1 160 ? 5.945 16.846 0.805 1.00 75.81 160 HIS A O 1
ATOM 1298 N N . SER A 1 161 ? 6.137 18.138 2.637 1.00 84.31 161 SER A N 1
ATOM 1299 C CA . SER A 1 161 ? 6.469 17.041 3.551 1.00 84.31 161 SER A CA 1
ATOM 1300 C C . SER A 1 161 ? 5.601 17.084 4.809 1.00 84.31 161 SER A C 1
ATOM 1302 O O . SER A 1 161 ? 5.230 18.160 5.277 1.00 84.31 161 SER A O 1
ATOM 1304 N N . GLN A 1 162 ? 5.246 15.916 5.340 1.00 86.50 162 GLN A N 1
ATOM 1305 C CA . GLN A 1 162 ? 4.565 15.778 6.624 1.00 86.50 162 GLN A CA 1
ATOM 1306 C C . GLN A 1 162 ? 5.069 14.536 7.359 1.00 86.50 162 GLN A C 1
ATOM 1308 O O . GLN A 1 162 ? 5.069 13.437 6.800 1.00 86.50 162 GLN A O 1
ATOM 1313 N N . ALA A 1 163 ? 5.409 14.705 8.636 1.00 87.06 163 ALA A N 1
ATOM 1314 C CA . ALA A 1 163 ? 5.740 13.612 9.538 1.00 87.06 163 ALA A CA 1
ATOM 1315 C C . ALA A 1 163 ? 4.598 13.319 10.523 1.00 87.06 163 ALA A C 1
ATOM 1317 O O . ALA A 1 163 ? 3.741 14.162 10.813 1.00 87.06 163 ALA A O 1
ATOM 1318 N N . GLY A 1 164 ? 4.575 12.107 11.064 1.00 87.81 164 GLY A N 1
ATOM 1319 C CA . GLY A 1 164 ? 3.650 11.739 12.129 1.00 87.81 164 GLY A CA 1
ATOM 1320 C C . GLY A 1 164 ? 3.773 10.284 12.543 1.00 87.81 164 GLY A C 1
ATOM 1321 O O . GLY A 1 164 ? 4.593 9.535 12.023 1.00 87.81 164 GLY A O 1
ATOM 1322 N N . ILE A 1 165 ? 2.921 9.867 13.475 1.00 88.88 165 ILE A N 1
ATOM 1323 C CA . ILE A 1 165 ? 2.863 8.486 13.952 1.00 88.88 165 ILE A CA 1
ATOM 1324 C C . ILE A 1 165 ? 1.521 7.887 13.551 1.00 88.88 165 ILE A C 1
ATOM 1326 O O . ILE A 1 165 ? 0.462 8.319 14.009 1.00 88.88 165 ILE A O 1
ATOM 1330 N N . LEU A 1 166 ? 1.561 6.863 12.700 1.00 91.12 166 LEU A N 1
ATOM 1331 C CA . LEU A 1 166 ? 0.403 6.045 12.368 1.00 91.12 166 LEU A CA 1
ATOM 1332 C C . LEU A 1 166 ? 0.141 5.057 13.506 1.00 91.12 166 LEU A C 1
ATOM 1334 O O . LEU A 1 166 ? 0.965 4.184 13.773 1.00 91.12 166 LEU A O 1
ATOM 1338 N N . ILE A 1 167 ? -1.031 5.137 14.130 1.00 90.50 167 ILE A N 1
ATOM 1339 C CA . ILE A 1 167 ? -1.415 4.271 15.245 1.00 90.50 167 ILE A CA 1
ATOM 1340 C C . ILE A 1 167 ? -2.651 3.457 14.862 1.00 90.50 167 ILE A C 1
ATOM 1342 O O . ILE A 1 167 ? -3.704 3.995 14.517 1.00 90.50 167 ILE A O 1
ATOM 1346 N N . LEU A 1 168 ? -2.538 2.132 14.955 1.00 92.06 168 LEU A N 1
ATOM 1347 C CA . LEU A 1 168 ? -3.658 1.212 14.785 1.00 92.06 168 LEU A CA 1
ATOM 1348 C C . LEU A 1 168 ? -4.105 0.726 16.158 1.00 92.06 168 LEU A C 1
ATOM 1350 O O . LEU A 1 168 ? -3.294 0.217 16.928 1.00 92.06 168 LEU A O 1
ATOM 1354 N N . HIS A 1 169 ? -5.396 0.824 16.455 1.00 90.12 169 HIS A N 1
ATOM 1355 C CA . HIS A 1 169 ? -5.990 0.326 17.695 1.00 90.12 169 HIS A CA 1
ATOM 1356 C C . HIS A 1 169 ? -6.998 -0.773 17.411 1.00 90.12 169 HIS A C 1
ATOM 1358 O O . HIS A 1 169 ? -7.654 -0.782 16.369 1.00 90.12 169 HIS A O 1
ATOM 1364 N N . TYR A 1 170 ? -7.200 -1.657 18.381 1.00 89.56 170 TYR A N 1
ATOM 1365 C CA . TYR A 1 170 ? -8.346 -2.553 18.340 1.00 89.56 170 TYR A CA 1
ATOM 1366 C C . TYR A 1 170 ? -9.659 -1.772 18.369 1.00 89.56 170 TYR A C 1
ATOM 1368 O O . TYR A 1 170 ? -9.788 -0.767 19.070 1.00 89.56 170 TYR A O 1
ATOM 1376 N N . SER A 1 171 ? -10.654 -2.272 17.638 1.00 85.31 171 SER A N 1
ATOM 1377 C CA . SER A 1 171 ? -12.026 -1.799 17.795 1.00 85.31 171 SER A CA 1
ATOM 1378 C C . SER A 1 171 ? -12.493 -2.024 19.244 1.00 85.31 171 SER A C 1
ATOM 1380 O O . SER A 1 171 ? -12.186 -3.078 19.812 1.00 85.31 171 SER A O 1
ATOM 1382 N N . PRO A 1 172 ? -13.253 -1.093 19.855 1.00 76.81 172 PRO A N 1
ATOM 1383 C CA . PRO A 1 172 ? -13.701 -1.204 21.248 1.00 76.81 172 PRO A CA 1
ATOM 1384 C C . PRO A 1 172 ? -14.500 -2.473 21.572 1.00 76.81 172 PRO A C 1
ATOM 1386 O O . PRO A 1 172 ? -14.580 -2.862 22.735 1.00 76.81 172 PRO A O 1
ATOM 1389 N N . PHE A 1 173 ? -15.090 -3.103 20.552 1.00 74.12 173 PHE A N 1
ATOM 1390 C CA . PHE A 1 173 ? -15.963 -4.273 20.675 1.00 74.12 173 PHE A CA 1
ATOM 1391 C C . PHE A 1 173 ? -15.349 -5.548 20.081 1.00 74.12 173 PHE A C 1
ATOM 1393 O O . PHE A 1 173 ? -16.068 -6.503 19.794 1.00 74.12 173 PHE A O 1
ATOM 1400 N N . ILE A 1 174 ? -14.033 -5.573 19.839 1.00 84.38 174 ILE A N 1
ATOM 1401 C CA . ILE A 1 174 ? -13.388 -6.767 19.288 1.00 84.38 174 ILE A CA 1
ATOM 1402 C C . ILE A 1 174 ? -13.399 -7.919 20.306 1.00 84.38 174 ILE A C 1
ATOM 1404 O O . ILE A 1 174 ? -13.103 -7.732 21.485 1.00 84.38 174 ILE A O 1
ATOM 1408 N N . ASN A 1 175 ? -13.689 -9.128 19.826 1.00 86.62 175 ASN A N 1
ATOM 1409 C CA . ASN A 1 175 ? -13.568 -10.356 20.607 1.00 86.62 175 ASN A CA 1
ATOM 1410 C C . ASN A 1 175 ? -12.087 -10.678 20.886 1.00 86.62 175 ASN A C 1
ATOM 1412 O O . ASN A 1 175 ? -11.275 -10.702 19.956 1.00 86.62 175 ASN A O 1
ATOM 1416 N N . ASP A 1 176 ? -11.748 -10.992 22.140 1.00 87.25 176 ASP A N 1
ATOM 1417 C CA . ASP A 1 176 ? -10.388 -11.345 22.565 1.00 87.25 176 ASP A CA 1
ATOM 1418 C C . ASP A 1 176 ? -9.783 -12.513 21.778 1.00 87.25 176 ASP A C 1
ATOM 1420 O O . ASP A 1 176 ? -8.597 -12.477 21.452 1.00 87.25 176 ASP A O 1
ATOM 1424 N N . LYS A 1 177 ? -10.597 -13.494 21.366 1.00 90.38 177 LYS A N 1
ATOM 1425 C CA . LYS A 1 177 ? -10.147 -14.637 20.552 1.00 90.38 177 LYS A CA 1
ATOM 1426 C C . LYS A 1 177 ? -9.614 -14.217 19.177 1.00 90.38 177 LYS A C 1
ATOM 1428 O O . LYS A 1 177 ? -8.766 -14.898 18.612 1.00 90.38 177 LYS A O 1
ATOM 1433 N N . ILE A 1 178 ? -10.104 -13.101 18.631 1.00 91.19 178 ILE A N 1
ATOM 1434 C CA . ILE A 1 178 ? -9.746 -12.602 17.293 1.00 91.19 178 ILE A CA 1
ATOM 1435 C C . ILE A 1 178 ? -8.599 -11.578 17.355 1.00 91.19 178 ILE A C 1
ATOM 1437 O O . ILE A 1 178 ? -7.939 -11.332 16.343 1.00 91.19 178 ILE A O 1
ATOM 1441 N N . LYS A 1 179 ? -8.296 -11.006 18.530 1.00 92.56 179 LYS A N 1
ATOM 1442 C CA . LYS A 1 179 ? -7.247 -9.982 18.685 1.00 92.56 179 LYS A CA 1
ATOM 1443 C C . LYS A 1 179 ? -5.880 -10.402 18.117 1.00 92.56 179 LYS A C 1
ATOM 1445 O O . LYS A 1 179 ? -5.342 -9.629 17.321 1.00 92.56 179 LYS A O 1
ATOM 1450 N N . PRO A 1 180 ? -5.319 -11.591 18.431 1.00 93.19 180 PRO A N 1
ATOM 1451 C CA . PRO A 1 180 ? -4.010 -11.988 17.903 1.00 93.19 180 PRO A CA 1
ATOM 1452 C C . PRO A 1 180 ? -4.000 -12.062 16.375 1.00 93.19 180 PRO A C 1
ATOM 1454 O O . PRO A 1 180 ? -3.056 -11.603 15.738 1.00 93.19 180 PRO A O 1
ATOM 1457 N N . LEU A 1 181 ? -5.090 -12.567 15.794 1.00 94.44 181 LEU A N 1
ATOM 1458 C CA . LEU A 1 181 ? -5.256 -12.698 14.353 1.00 94.44 181 LEU A CA 1
ATOM 1459 C C . LEU A 1 181 ? -5.270 -11.325 13.668 1.00 94.44 181 LEU A C 1
ATOM 1461 O O . LEU A 1 181 ? -4.551 -11.097 12.703 1.00 94.44 181 LEU A O 1
ATOM 1465 N N . ILE A 1 182 ? -6.030 -10.370 14.206 1.00 94.81 182 ILE A N 1
ATOM 1466 C CA . ILE A 1 182 ? -6.111 -9.014 13.642 1.00 94.81 182 ILE A CA 1
ATOM 1467 C C . ILE A 1 182 ? -4.818 -8.231 13.826 1.00 94.81 182 ILE A C 1
ATOM 1469 O O . ILE A 1 182 ? -4.431 -7.479 12.932 1.00 94.81 182 ILE A O 1
ATOM 1473 N N . ARG A 1 183 ? -4.106 -8.437 14.935 1.00 94.56 183 ARG A N 1
ATOM 1474 C CA . ARG A 1 183 ? -2.767 -7.872 15.111 1.00 94.56 183 ARG A CA 1
ATOM 1475 C C . ARG A 1 183 ? -1.821 -8.335 14.018 1.00 94.56 183 ARG A C 1
ATOM 1477 O O . ARG A 1 183 ? -1.128 -7.517 13.423 1.00 94.56 183 ARG A O 1
ATOM 1484 N N . ASP A 1 184 ? -1.798 -9.632 13.768 1.00 94.25 184 ASP A N 1
ATOM 1485 C CA . ASP A 1 184 ? -0.889 -10.246 12.816 1.00 94.25 184 ASP A CA 1
ATOM 1486 C C . ASP A 1 184 ? -1.229 -9.849 11.365 1.00 94.25 184 ASP A C 1
ATOM 1488 O O . ASP A 1 184 ? -0.321 -9.511 10.596 1.00 94.25 184 ASP A O 1
ATOM 1492 N N . LEU A 1 185 ? -2.527 -9.774 11.030 1.00 96.69 185 LEU A N 1
ATOM 1493 C CA . LEU A 1 185 ? -3.014 -9.223 9.761 1.00 96.69 185 LEU A CA 1
ATOM 1494 C C . LEU A 1 185 ? -2.515 -7.795 9.556 1.00 96.69 185 LEU A C 1
ATOM 1496 O O . LEU A 1 185 ? -1.883 -7.491 8.548 1.00 96.69 185 LEU A O 1
ATOM 1500 N N . LEU A 1 186 ? -2.821 -6.911 10.509 1.00 96.06 186 LEU A N 1
ATOM 1501 C CA . LEU A 1 186 ? -2.583 -5.482 10.361 1.00 96.06 186 LEU A CA 1
ATOM 1502 C C . LEU A 1 186 ? -1.099 -5.145 10.398 1.00 96.06 186 LEU A C 1
ATOM 1504 O O . LEU A 1 186 ? -0.685 -4.242 9.680 1.00 96.06 186 LEU A O 1
ATOM 1508 N N . ARG A 1 187 ? -0.280 -5.875 11.162 1.00 94.38 187 ARG A N 1
ATOM 1509 C CA . ARG A 1 187 ? 1.180 -5.706 11.131 1.00 94.38 187 ARG A CA 1
ATOM 1510 C C . ARG A 1 187 ? 1.754 -6.013 9.755 1.00 94.38 187 ARG A C 1
ATOM 1512 O O . ARG A 1 187 ? 2.495 -5.198 9.216 1.00 94.38 187 ARG A O 1
ATOM 1519 N N . SER A 1 188 ? 1.367 -7.148 9.181 1.00 95.50 188 SER A N 1
ATOM 1520 C CA . SER A 1 188 ? 1.864 -7.579 7.871 1.00 95.50 188 SER A CA 1
ATOM 1521 C C . SER A 1 188 ? 1.354 -6.670 6.759 1.00 95.50 188 SER A C 1
ATOM 1523 O O . SER A 1 188 ? 2.132 -6.177 5.954 1.00 95.50 188 SER A O 1
ATOM 1525 N N . LEU A 1 189 ? 0.056 -6.363 6.770 1.00 97.69 189 LEU A N 1
ATOM 1526 C CA . LEU A 1 189 ? -0.571 -5.493 5.782 1.00 97.69 189 LEU A CA 1
ATOM 1527 C C . LEU A 1 189 ? -0.048 -4.052 5.837 1.00 97.69 189 LEU A C 1
ATOM 1529 O O . LEU A 1 189 ? 0.133 -3.434 4.792 1.00 97.69 189 LEU A O 1
ATOM 1533 N N . THR A 1 190 ? 0.210 -3.514 7.035 1.00 96.12 190 THR A N 1
ATOM 1534 C CA . THR A 1 190 ? 0.793 -2.168 7.173 1.00 96.12 190 THR A CA 1
ATOM 1535 C C . THR A 1 190 ? 2.203 -2.140 6.608 1.00 96.12 190 THR A C 1
ATOM 1537 O O . THR A 1 190 ? 2.520 -1.225 5.858 1.00 96.12 190 THR A O 1
ATOM 1540 N N . TRP A 1 191 ? 3.021 -3.157 6.894 1.00 95.50 191 TRP A N 1
ATOM 1541 C CA . TRP A 1 191 ? 4.343 -3.264 6.285 1.00 95.50 191 TRP A CA 1
ATOM 1542 C C . TRP A 1 191 ? 4.238 -3.312 4.755 1.00 95.50 191 TRP A C 1
ATOM 1544 O O . TRP A 1 191 ? 4.830 -2.472 4.088 1.00 95.50 191 TRP A O 1
ATOM 1554 N N . LEU A 1 192 ? 3.404 -4.196 4.194 1.00 97.06 192 LEU A N 1
ATOM 1555 C CA . LEU A 1 192 ? 3.209 -4.316 2.741 1.00 97.06 192 LEU A CA 1
ATOM 1556 C C . LEU A 1 192 ? 2.789 -2.981 2.104 1.00 97.06 192 LEU A C 1
ATOM 1558 O O . LEU A 1 192 ? 3.391 -2.551 1.126 1.00 97.06 192 LEU A O 1
ATOM 1562 N N . MET A 1 193 ? 1.812 -2.282 2.689 1.00 96.75 193 MET A N 1
ATOM 1563 C CA . MET A 1 193 ? 1.340 -0.984 2.194 1.00 96.75 193 MET A CA 1
ATOM 1564 C C . MET A 1 193 ? 2.461 0.066 2.120 1.00 96.75 193 MET A C 1
ATOM 1566 O O . MET A 1 193 ? 2.537 0.783 1.126 1.00 96.75 193 MET A O 1
ATOM 1570 N N . PHE A 1 194 ? 3.333 0.150 3.132 1.00 95.12 194 PHE A N 1
ATOM 1571 C CA . PHE A 1 194 ? 4.473 1.082 3.135 1.00 95.12 194 PHE A CA 1
ATOM 1572 C C . PHE A 1 194 ? 5.507 0.775 2.041 1.00 95.12 194 PHE A C 1
ATOM 1574 O O . PHE A 1 194 ? 6.294 1.644 1.688 1.00 95.12 194 PHE A O 1
ATOM 1581 N N . HIS A 1 195 ? 5.513 -0.448 1.506 1.00 95.94 195 HIS A N 1
ATOM 1582 C CA . HIS A 1 195 ? 6.516 -0.916 0.550 1.00 95.94 195 HIS A CA 1
ATOM 1583 C C . HIS A 1 195 ? 5.973 -1.073 -0.878 1.00 95.94 195 HIS A C 1
ATOM 1585 O O . HIS A 1 195 ? 6.721 -1.487 -1.757 1.00 95.94 195 HIS A O 1
ATOM 1591 N N . LEU A 1 196 ? 4.698 -0.750 -1.126 1.00 96.38 196 LEU A N 1
ATOM 1592 C CA . LEU A 1 196 ? 4.022 -0.956 -2.418 1.00 96.38 196 LEU A CA 1
ATOM 1593 C C . LEU A 1 196 ? 3.502 0.332 -3.075 1.00 96.38 196 LEU A C 1
ATOM 1595 O O . LEU A 1 196 ? 3.056 0.308 -4.221 1.00 96.38 196 LEU A O 1
ATOM 1599 N N . GLY A 1 197 ? 3.569 1.469 -2.384 1.00 91.56 197 GLY A N 1
ATOM 1600 C CA . GLY A 1 197 ? 3.210 2.765 -2.951 1.00 91.56 197 GLY A CA 1
ATOM 1601 C C . GLY A 1 197 ? 3.186 3.865 -1.899 1.00 91.56 197 GLY A C 1
ATOM 1602 O O . GLY A 1 197 ? 3.878 3.794 -0.888 1.00 91.56 197 GLY A O 1
ATOM 1603 N N . GLY A 1 198 ? 2.372 4.886 -2.148 1.00 92.56 198 GLY A N 1
ATOM 1604 C CA . GLY A 1 198 ? 2.113 5.975 -1.212 1.00 92.56 198 GLY A CA 1
ATOM 1605 C C . GLY A 1 198 ? 0.685 5.978 -0.667 1.00 92.56 198 GLY A C 1
ATOM 1606 O O . GLY A 1 198 ? -0.092 5.039 -0.839 1.00 92.56 198 GLY A O 1
ATOM 1607 N N . VAL A 1 199 ? 0.318 7.095 -0.045 1.00 91.44 199 VAL A N 1
ATOM 1608 C CA . VAL A 1 199 ? -1.056 7.420 0.358 1.00 91.44 199 VAL A CA 1
ATOM 1609 C C . VAL A 1 199 ? -1.467 8.746 -0.276 1.00 91.44 199 VAL A C 1
ATOM 1611 O O . VAL A 1 199 ? -0.631 9.618 -0.495 1.00 91.44 199 VAL A O 1
ATOM 1614 N N . GLY A 1 200 ? -2.760 8.923 -0.554 1.00 85.81 200 GLY A N 1
ATOM 1615 C CA . GLY A 1 200 ? -3.267 10.196 -1.068 1.00 85.81 200 GLY A CA 1
ATOM 1616 C C . GLY A 1 200 ? -3.156 10.380 -2.581 1.00 85.81 200 GLY A C 1
ATOM 1617 O O . GLY A 1 200 ? -3.168 9.415 -3.349 1.00 85.81 200 GLY A O 1
ATOM 1618 N N . HIS A 1 201 ? -3.107 11.640 -3.019 1.00 81.88 201 HIS A N 1
ATOM 1619 C CA . HIS A 1 201 ? -3.026 11.965 -4.440 1.00 81.88 201 HIS A CA 1
ATOM 1620 C C . HIS A 1 201 ? -1.647 11.585 -4.989 1.00 81.88 201 HIS A C 1
ATOM 1622 O O . HIS A 1 201 ? -0.627 11.907 -4.393 1.00 81.88 201 HIS A O 1
ATOM 1628 N N . GLY A 1 202 ? -1.610 10.877 -6.119 1.00 87.31 202 GLY A N 1
ATOM 1629 C CA . GLY A 1 202 ? -0.352 10.401 -6.699 1.00 87.31 202 GLY A CA 1
ATOM 1630 C C . GLY A 1 202 ? 0.231 9.142 -6.044 1.00 87.31 202 GLY A C 1
ATOM 1631 O O . GLY A 1 202 ? 1.332 8.757 -6.414 1.00 87.31 202 GLY A O 1
ATOM 1632 N N . ALA A 1 203 ? -0.499 8.451 -5.157 1.00 92.38 203 ALA A N 1
ATOM 1633 C CA . ALA A 1 203 ? -0.032 7.256 -4.433 1.00 92.38 203 ALA A CA 1
ATOM 1634 C C . ALA A 1 203 ? 0.549 6.117 -5.303 1.00 92.38 203 ALA A C 1
ATOM 1636 O O . ALA A 1 203 ? 1.303 5.291 -4.795 1.00 92.38 203 ALA A O 1
ATOM 1637 N N . ARG A 1 204 ? 0.215 6.063 -6.602 1.00 94.38 204 ARG A N 1
ATOM 1638 C CA . ARG A 1 204 ? 0.725 5.055 -7.556 1.00 94.38 204 ARG A CA 1
ATOM 1639 C C . ARG A 1 204 ? 2.123 5.359 -8.099 1.00 94.38 204 ARG A C 1
ATOM 1641 O O . ARG A 1 204 ? 2.681 4.551 -8.844 1.00 94.38 204 ARG A O 1
ATOM 1648 N N . ARG A 1 205 ? 2.652 6.550 -7.818 1.00 93.44 205 ARG A N 1
ATOM 1649 C CA . ARG A 1 205 ? 3.895 7.071 -8.388 1.00 93.44 205 ARG A CA 1
ATOM 1650 C C . ARG A 1 205 ? 4.783 7.603 -7.270 1.00 93.44 205 ARG A C 1
ATOM 1652 O O . ARG A 1 205 ? 4.268 8.291 -6.389 1.00 93.44 205 ARG A O 1
ATOM 1659 N N . PRO A 1 206 ? 6.100 7.369 -7.334 1.00 93.38 206 PRO A N 1
ATOM 1660 C CA . PRO A 1 206 ? 7.010 7.939 -6.367 1.00 93.38 206 PRO A CA 1
ATOM 1661 C C . PRO A 1 206 ? 7.072 9.450 -6.560 1.00 93.38 206 PRO A C 1
ATOM 1663 O O . PRO A 1 206 ? 6.778 9.966 -7.645 1.00 93.38 206 PRO A O 1
ATOM 1666 N N . TYR A 1 207 ? 7.457 10.155 -5.507 1.00 91.25 207 TYR A N 1
ATOM 1667 C CA . TYR A 1 207 ? 7.608 11.597 -5.557 1.00 91.25 207 TYR A CA 1
ATOM 1668 C C . TYR A 1 207 ? 8.762 12.002 -6.489 1.00 91.25 207 TYR A C 1
ATOM 1670 O O . TYR A 1 207 ? 9.862 11.451 -6.420 1.00 91.25 207 TYR A O 1
ATOM 1678 N N . TYR A 1 208 ? 8.502 12.963 -7.378 1.00 88.44 208 TYR A N 1
ATOM 1679 C CA . TYR A 1 208 ? 9.501 13.586 -8.244 1.00 88.44 208 TYR A CA 1
ATOM 1680 C C . TYR A 1 208 ? 9.143 15.044 -8.561 1.00 88.44 208 TYR A C 1
ATOM 1682 O O . TYR A 1 208 ? 7.973 15.449 -8.531 1.00 88.44 208 TYR A O 1
ATOM 1690 N N . LYS A 1 209 ? 10.169 15.830 -8.908 1.00 85.94 209 LYS A N 1
ATOM 1691 C CA . LYS A 1 209 ? 10.038 17.218 -9.367 1.00 85.94 209 LYS A CA 1
ATOM 1692 C C . LYS A 1 209 ? 10.091 17.284 -10.896 1.00 85.94 209 LYS A C 1
ATOM 1694 O O . LYS A 1 209 ? 10.829 16.537 -11.532 1.00 85.94 209 LYS A O 1
ATOM 1699 N N . ARG A 1 210 ? 9.311 18.180 -11.498 1.00 83.19 210 ARG A N 1
ATOM 1700 C CA . ARG A 1 210 ? 9.331 18.491 -12.934 1.00 83.19 210 ARG A CA 1
ATOM 1701 C C . ARG A 1 210 ? 9.352 20.000 -13.167 1.00 83.19 210 ARG A C 1
ATOM 1703 O O . ARG A 1 210 ? 9.030 20.776 -12.274 1.00 83.19 210 ARG A O 1
ATOM 1710 N N . ILE A 1 211 ? 9.690 20.389 -14.394 1.00 79.50 211 ILE A N 1
ATOM 1711 C CA . ILE A 1 211 ? 9.822 21.795 -14.806 1.00 79.50 211 ILE A CA 1
ATOM 1712 C C . ILE A 1 211 ? 8.443 22.486 -14.937 1.00 79.50 211 ILE A C 1
ATOM 1714 O O . ILE A 1 211 ? 8.329 23.678 -14.675 1.00 79.50 211 ILE A O 1
ATOM 1718 N N . GLY A 1 212 ? 7.374 21.746 -15.269 1.00 76.19 212 GLY A N 1
ATOM 1719 C CA . GLY A 1 212 ? 6.022 22.293 -15.489 1.00 76.19 212 GLY A CA 1
ATOM 1720 C C . GLY A 1 212 ? 5.054 22.198 -14.299 1.00 76.19 212 GLY A C 1
ATOM 1721 O O . GLY A 1 212 ? 5.270 21.442 -13.354 1.00 76.19 212 GLY A O 1
ATOM 1722 N N . ASN A 1 213 ? 3.928 22.916 -14.375 1.00 69.25 213 ASN A N 1
ATOM 1723 C CA . ASN A 1 213 ? 2.931 22.979 -13.302 1.00 69.25 213 ASN A CA 1
ATOM 1724 C C . ASN A 1 213 ? 1.941 21.801 -13.286 1.00 69.25 213 ASN A C 1
ATOM 1726 O O . ASN A 1 213 ? 1.448 21.386 -14.338 1.00 69.25 213 ASN A O 1
ATOM 1730 N N . PRO A 1 214 ? 1.597 21.264 -12.097 1.00 76.00 214 PRO A N 1
ATOM 1731 C CA . PRO A 1 214 ? 2.303 21.422 -10.821 1.00 76.00 214 PRO A CA 1
ATOM 1732 C C . PRO A 1 214 ? 3.680 20.748 -10.844 1.00 76.00 214 PRO A C 1
ATOM 1734 O O . PRO A 1 214 ? 3.818 19.658 -11.406 1.00 76.00 214 PRO A O 1
ATOM 1737 N N . GLN A 1 215 ? 4.661 21.390 -10.209 1.00 81.88 215 GLN A N 1
ATOM 1738 C CA . GLN A 1 215 ? 6.073 20.981 -10.208 1.00 81.88 215 GLN A CA 1
ATOM 1739 C C . GLN A 1 215 ? 6.335 19.685 -9.436 1.00 81.88 215 GLN A C 1
ATOM 1741 O O . GLN A 1 215 ? 7.269 18.960 -9.758 1.00 81.88 215 GLN A O 1
ATOM 1746 N N . HIS A 1 216 ? 5.500 19.371 -8.450 1.00 84.38 216 HIS A N 1
ATOM 1747 C CA . HIS A 1 216 ? 5.640 18.210 -7.577 1.00 84.38 216 HIS A CA 1
ATOM 1748 C C . HIS A 1 216 ? 4.587 17.160 -7.939 1.00 84.38 216 HIS A C 1
ATOM 1750 O O . HIS A 1 216 ? 3.392 17.472 -8.032 1.00 84.38 216 HIS A O 1
ATOM 1756 N N . ARG A 1 217 ? 5.022 15.922 -8.198 1.00 87.06 217 ARG A N 1
ATOM 1757 C CA . ARG A 1 217 ? 4.170 14.803 -8.629 1.00 87.06 217 ARG A CA 1
ATOM 1758 C C . ARG A 1 217 ? 4.498 13.534 -7.856 1.00 87.06 217 ARG A C 1
ATOM 1760 O O . ARG A 1 217 ? 5.658 13.314 -7.542 1.00 87.06 217 ARG A O 1
ATOM 1767 N N . GLY A 1 218 ? 3.483 12.711 -7.591 1.00 90.94 218 GLY A N 1
ATOM 1768 C CA . GLY A 1 218 ? 3.650 11.465 -6.842 1.00 90.94 218 GLY A CA 1
ATOM 1769 C C . GLY A 1 218 ? 3.869 11.680 -5.345 1.00 90.94 218 GLY A C 1
ATOM 1770 O O . GLY A 1 218 ? 3.776 12.809 -4.848 1.00 90.94 218 GLY A O 1
ATOM 1771 N N . VAL A 1 219 ? 4.124 10.576 -4.645 1.00 91.50 219 VAL A N 1
ATOM 1772 C CA . VAL A 1 219 ? 4.287 10.516 -3.190 1.00 91.50 219 VAL A CA 1
ATOM 1773 C C . VAL A 1 219 ? 5.344 9.477 -2.803 1.00 91.50 219 VAL A C 1
ATOM 1775 O O . VAL A 1 219 ? 5.326 8.361 -3.319 1.00 91.50 219 VAL A O 1
ATOM 1778 N N . ASN A 1 220 ? 6.216 9.813 -1.852 1.00 92.06 220 ASN A N 1
ATOM 1779 C CA . ASN A 1 220 ? 7.028 8.848 -1.109 1.00 92.06 220 ASN A CA 1
ATOM 1780 C C . ASN A 1 220 ? 6.447 8.709 0.301 1.00 92.06 220 ASN A C 1
ATOM 1782 O O . ASN A 1 220 ? 6.268 9.712 0.987 1.00 92.06 220 ASN A O 1
ATOM 1786 N N . LEU A 1 221 ? 6.158 7.480 0.730 1.00 92.38 221 LEU A N 1
ATOM 1787 C CA . LEU A 1 221 ? 5.788 7.153 2.107 1.00 92.38 221 LEU A CA 1
ATOM 1788 C C . LEU A 1 221 ? 6.920 6.334 2.720 1.00 92.38 221 LEU A C 1
ATOM 1790 O O . LEU A 1 221 ? 7.284 5.292 2.177 1.00 92.38 221 LEU A O 1
ATOM 1794 N N . MET A 1 222 ? 7.473 6.798 3.837 1.00 88.38 222 MET A N 1
ATOM 1795 C CA . MET A 1 222 ? 8.680 6.217 4.419 1.00 88.38 222 MET A CA 1
ATOM 1796 C C . MET A 1 222 ? 8.505 6.046 5.926 1.00 88.38 222 MET A C 1
ATOM 1798 O O . MET A 1 222 ? 7.992 6.951 6.579 1.00 88.38 222 MET A O 1
ATOM 1802 N N . PRO A 1 223 ? 8.899 4.906 6.509 1.00 87.88 223 PRO A N 1
ATOM 1803 C CA . PRO A 1 223 ? 8.944 4.765 7.958 1.00 87.88 223 PRO A CA 1
ATOM 1804 C C . PRO A 1 223 ? 10.160 5.529 8.517 1.00 87.88 223 PRO A C 1
ATOM 1806 O O . PRO A 1 223 ? 11.269 5.374 7.996 1.00 87.88 223 PRO A O 1
ATOM 1809 N N . THR A 1 224 ? 9.993 6.327 9.577 1.00 79.44 224 THR A N 1
ATOM 1810 C CA . THR A 1 224 ? 11.125 7.056 10.185 1.00 79.44 224 THR A CA 1
ATOM 1811 C C . THR A 1 224 ? 11.890 6.164 11.159 1.00 79.44 224 THR A C 1
ATOM 1813 O O . THR A 1 224 ? 11.320 5.363 11.896 1.00 79.44 224 THR A O 1
ATOM 1816 N N . ARG A 1 225 ? 13.225 6.246 11.135 1.00 62.72 225 ARG A N 1
ATOM 1817 C CA . ARG A 1 225 ? 14.107 5.277 11.817 1.00 62.72 225 ARG A CA 1
ATOM 1818 C C . ARG A 1 225 ? 14.253 5.495 13.322 1.00 62.72 225 ARG A C 1
ATOM 1820 O O . ARG A 1 225 ? 14.738 4.593 14.006 1.00 62.72 225 ARG A O 1
ATOM 1827 N N . GLU A 1 226 ? 13.899 6.675 13.815 1.00 56.00 226 GLU A N 1
ATOM 1828 C CA . GLU A 1 226 ? 14.282 7.138 15.154 1.00 56.00 226 GLU A CA 1
ATOM 1829 C C . GLU A 1 226 ? 13.279 6.731 16.244 1.00 56.00 226 GLU A C 1
ATOM 1831 O O . GLU A 1 226 ? 13.666 6.583 17.398 1.00 56.00 226 GLU A O 1
ATOM 1836 N N . GLU A 1 227 ? 12.032 6.417 15.879 1.00 50.81 227 GLU A N 1
ATOM 1837 C CA . GLU A 1 227 ? 10.942 6.198 16.846 1.00 50.81 227 GLU A CA 1
ATOM 1838 C C . GLU A 1 227 ? 10.249 4.827 16.726 1.00 50.81 227 GLU A C 1
ATOM 1840 O O . GLU A 1 227 ? 9.293 4.520 17.446 1.00 50.81 227 GLU A O 1
ATOM 1845 N N . ILE A 1 228 ? 10.701 3.962 15.813 1.00 57.28 228 ILE A N 1
ATOM 1846 C CA . ILE A 1 228 ? 10.159 2.607 15.702 1.00 57.28 228 ILE A CA 1
ATOM 1847 C C . ILE A 1 228 ? 10.591 1.828 16.949 1.00 57.28 228 ILE A C 1
ATOM 1849 O O . ILE A 1 228 ? 11.767 1.505 17.103 1.00 57.28 228 ILE A O 1
ATOM 1853 N N . THR A 1 229 ? 9.634 1.510 17.831 1.00 56.06 229 THR A N 1
ATOM 1854 C CA . THR A 1 229 ? 9.869 0.689 19.037 1.00 56.06 229 THR A CA 1
ATOM 1855 C C . THR A 1 229 ? 10.739 -0.535 18.722 1.00 56.06 229 THR A C 1
ATOM 1857 O O . THR A 1 229 ? 10.572 -1.147 17.667 1.00 56.06 229 THR A O 1
ATOM 1860 N N . GLU A 1 230 ? 11.629 -0.926 19.639 1.00 50.19 230 GLU A N 1
ATOM 1861 C CA . GLU A 1 230 ? 12.663 -1.957 19.424 1.00 50.19 230 GLU A CA 1
ATOM 1862 C C . GLU A 1 230 ? 12.129 -3.274 18.821 1.00 50.19 230 GLU A C 1
ATOM 1864 O O . GLU A 1 230 ? 12.767 -3.903 17.981 1.00 50.19 230 GLU A O 1
ATOM 1869 N N . THR A 1 231 ? 10.892 -3.657 19.158 1.00 46.44 231 THR A N 1
ATOM 1870 C CA . THR A 1 231 ? 10.226 -4.870 18.645 1.00 46.44 231 THR A CA 1
ATOM 1871 C C . THR A 1 231 ? 9.801 -4.768 17.175 1.00 46.44 231 THR A C 1
ATOM 1873 O O . THR A 1 231 ? 9.634 -5.775 16.493 1.00 46.44 231 THR A O 1
ATOM 1876 N N . VAL A 1 232 ? 9.590 -3.552 16.679 1.00 56.06 232 VAL A N 1
ATOM 1877 C CA . VAL A 1 232 ? 9.228 -3.259 15.289 1.00 56.06 232 VAL A CA 1
ATOM 1878 C C . VAL A 1 232 ? 10.497 -2.984 14.464 1.00 56.06 232 VAL A C 1
ATOM 1880 O O . VAL A 1 232 ? 10.529 -3.288 13.276 1.00 56.06 232 VAL A O 1
ATOM 1883 N N . ARG A 1 233 ? 11.587 -2.519 15.089 1.00 60.66 233 ARG A N 1
ATOM 1884 C CA . ARG A 1 233 ? 12.814 -2.072 14.410 1.00 60.66 233 ARG A CA 1
ATOM 1885 C C . ARG A 1 233 ? 13.455 -3.136 13.510 1.00 60.66 233 ARG A C 1
ATOM 1887 O O . ARG A 1 233 ? 13.863 -2.818 12.397 1.00 60.66 233 ARG A O 1
ATOM 1894 N N . GLN A 1 234 ? 13.492 -4.398 13.939 1.00 61.56 234 GLN A N 1
ATOM 1895 C CA . GLN A 1 234 ? 14.199 -5.463 13.208 1.00 61.56 234 GLN A CA 1
ATOM 1896 C C . GLN A 1 234 ? 13.572 -5.804 11.843 1.00 61.56 234 GLN A C 1
ATOM 1898 O O . GLN A 1 234 ? 14.302 -6.085 10.898 1.00 61.56 234 GLN A O 1
ATOM 1903 N N . ASN A 1 235 ? 12.244 -5.708 11.702 1.00 72.38 235 ASN A N 1
ATOM 1904 C CA . ASN A 1 235 ? 11.538 -6.099 10.469 1.00 72.38 235 ASN A CA 1
ATOM 1905 C C . ASN A 1 235 ? 11.291 -4.933 9.496 1.00 72.38 235 ASN A C 1
ATOM 1907 O O . ASN A 1 235 ? 10.821 -5.140 8.383 1.00 72.38 235 ASN A O 1
ATOM 1911 N N . TRP A 1 236 ? 11.587 -3.698 9.904 1.00 85.31 236 TRP A N 1
ATOM 1912 C CA . TRP A 1 236 ? 11.394 -2.497 9.079 1.00 85.31 236 TRP A CA 1
ATOM 1913 C C . TRP A 1 236 ? 12.700 -1.980 8.464 1.00 85.31 236 TRP A C 1
ATOM 1915 O O . TRP A 1 236 ? 12.679 -1.130 7.574 1.00 85.31 236 TRP A O 1
ATOM 1925 N N . ILE A 1 237 ? 13.849 -2.514 8.890 1.00 85.81 237 ILE A N 1
ATOM 1926 C CA . ILE A 1 237 ? 15.136 -2.221 8.262 1.00 85.81 237 ILE A CA 1
ATOM 1927 C C . ILE A 1 237 ? 15.238 -2.993 6.951 1.00 85.81 237 ILE A C 1
ATOM 1929 O O . ILE A 1 237 ? 15.307 -4.221 6.918 1.00 85.81 237 ILE A O 1
ATOM 1933 N N . LEU A 1 238 ? 15.311 -2.246 5.851 1.00 89.50 238 LEU A N 1
ATOM 1934 C CA . LEU A 1 238 ? 15.446 -2.838 4.531 1.00 89.50 238 LEU A CA 1
ATOM 1935 C C . LEU A 1 238 ? 16.811 -3.521 4.376 1.00 89.50 238 LEU A C 1
ATOM 1937 O O . LEU A 1 238 ? 17.847 -2.857 4.531 1.00 89.50 238 LEU A O 1
ATOM 1941 N N . PRO A 1 239 ? 16.851 -4.806 3.989 1.00 91.75 239 PRO A N 1
ATOM 1942 C CA . PRO A 1 239 ? 18.091 -5.565 3.880 1.00 91.75 239 PRO A CA 1
ATOM 1943 C C . PRO A 1 239 ? 18.983 -5.047 2.739 1.00 91.75 239 PRO A C 1
ATOM 1945 O O . PRO A 1 239 ? 18.548 -4.229 1.919 1.00 91.75 239 PRO A O 1
ATOM 1948 N N . PRO A 1 240 ? 20.263 -5.453 2.668 1.00 90.38 240 PRO A N 1
ATOM 1949 C CA . PRO A 1 240 ? 21.221 -4.851 1.743 1.00 90.38 240 PRO A CA 1
ATOM 1950 C C . PRO A 1 240 ? 21.032 -5.258 0.279 1.00 90.38 240 PRO A C 1
ATOM 1952 O O . PRO A 1 240 ? 21.415 -4.466 -0.573 1.00 90.38 240 PRO A O 1
ATOM 1955 N N . THR A 1 241 ? 20.439 -6.422 -0.023 1.00 94.00 241 THR A N 1
ATOM 1956 C CA . THR A 1 241 ? 20.270 -6.937 -1.399 1.00 94.00 241 THR A CA 1
ATOM 1957 C C . THR A 1 241 ? 18.800 -7.169 -1.784 1.00 94.00 241 THR A C 1
ATOM 1959 O O . THR A 1 241 ? 17.996 -7.490 -0.899 1.00 94.00 241 THR A O 1
ATOM 1962 N N . PRO A 1 242 ? 18.446 -7.090 -3.088 1.00 95.38 242 PRO A N 1
ATOM 1963 C CA . PRO A 1 242 ? 17.106 -7.423 -3.579 1.00 95.38 242 PRO A CA 1
ATOM 1964 C C . PRO A 1 242 ? 16.612 -8.814 -3.164 1.00 95.38 242 PRO A C 1
ATOM 1966 O O . PRO A 1 242 ? 15.465 -8.940 -2.765 1.00 95.38 242 PRO A O 1
ATOM 1969 N N . GLN A 1 243 ? 17.464 -9.847 -3.159 1.00 95.25 243 GLN A N 1
ATOM 1970 C CA . GLN A 1 243 ? 17.074 -11.212 -2.761 1.00 95.25 243 GLN A CA 1
ATOM 1971 C C . GLN A 1 243 ? 16.712 -11.299 -1.273 1.00 95.25 243 GLN A C 1
ATOM 1973 O O . GLN A 1 243 ? 15.733 -11.933 -0.888 1.00 95.25 243 GLN A O 1
ATOM 1978 N N . LYS A 1 244 ? 17.470 -10.622 -0.400 1.00 95.00 244 LYS A N 1
ATOM 1979 C CA . LYS A 1 244 ? 17.113 -10.561 1.024 1.00 95.00 244 LYS A CA 1
ATOM 1980 C C . LYS A 1 244 ? 15.833 -9.748 1.235 1.00 95.00 244 LYS A C 1
ATOM 1982 O O . LYS A 1 244 ? 15.047 -10.089 2.113 1.00 95.00 244 LYS A O 1
ATOM 1987 N N . PHE A 1 245 ? 15.617 -8.700 0.435 1.00 95.38 245 PHE A N 1
ATOM 1988 C CA . PHE A 1 245 ? 14.379 -7.919 0.464 1.00 95.38 245 PHE A CA 1
ATOM 1989 C C . PHE A 1 245 ? 13.192 -8.776 0.027 1.00 95.38 245 PHE A C 1
ATOM 1991 O O . PHE A 1 245 ? 12.179 -8.788 0.713 1.00 95.38 245 PHE A O 1
ATOM 1998 N N . GLN A 1 246 ? 13.332 -9.520 -1.071 1.00 96.00 246 GLN A N 1
ATOM 1999 C CA . GLN A 1 246 ? 12.340 -10.468 -1.568 1.00 96.00 246 GLN A CA 1
ATOM 2000 C C . GLN A 1 246 ? 11.930 -11.451 -0.464 1.00 96.00 246 GLN A C 1
ATOM 2002 O O . GLN A 1 246 ? 10.741 -11.581 -0.193 1.00 96.00 246 GLN A O 1
ATOM 2007 N N . ASN A 1 247 ? 12.892 -12.057 0.241 1.00 94.62 247 ASN A N 1
ATOM 2008 C CA . ASN A 1 247 ? 12.605 -12.967 1.356 1.00 94.62 247 ASN A CA 1
ATOM 2009 C C . ASN A 1 247 ? 11.823 -12.285 2.490 1.00 94.62 247 ASN A C 1
ATOM 2011 O O . ASN A 1 247 ? 10.844 -12.843 2.978 1.00 94.62 247 ASN A O 1
ATOM 2015 N N . LEU A 1 248 ? 12.227 -11.077 2.905 1.00 94.62 248 LEU A N 1
ATOM 2016 C CA . LEU A 1 248 ? 11.509 -10.314 3.934 1.00 94.62 248 LEU A CA 1
ATOM 2017 C C . LEU A 1 248 ? 10.077 -9.983 3.487 1.00 94.62 248 LEU A C 1
ATOM 2019 O O . LEU A 1 248 ? 9.125 -10.148 4.247 1.00 94.62 248 LEU A O 1
ATOM 2023 N N . PHE A 1 249 ? 9.909 -9.567 2.233 1.00 95.44 249 PHE A N 1
ATOM 2024 C CA . PHE A 1 249 ? 8.599 -9.274 1.662 1.00 95.44 249 PHE A CA 1
ATOM 2025 C C . PHE A 1 249 ? 7.707 -10.521 1.650 1.00 95.44 249 PHE A C 1
ATOM 2027 O O . PHE A 1 249 ? 6.548 -10.467 2.063 1.00 95.44 249 PHE A O 1
ATOM 2034 N N . GLN A 1 250 ? 8.258 -11.662 1.233 1.00 94.75 250 GLN A N 1
ATOM 2035 C CA . GLN A 1 250 ? 7.557 -12.942 1.220 1.00 94.75 250 GLN A CA 1
ATOM 2036 C C . GLN A 1 250 ? 7.157 -13.385 2.631 1.00 94.75 250 GLN A C 1
ATOM 2038 O O . GLN A 1 250 ? 6.025 -13.802 2.813 1.00 94.75 250 GLN A O 1
ATOM 2043 N N . GLN A 1 251 ? 7.979 -13.171 3.663 1.00 94.25 251 GLN A N 1
ATOM 2044 C CA . GLN A 1 251 ? 7.572 -13.434 5.055 1.00 94.25 251 GLN A CA 1
ATOM 2045 C C . GLN A 1 251 ? 6.323 -12.633 5.468 1.00 94.25 251 GLN A C 1
ATOM 2047 O O . GLN A 1 251 ? 5.442 -13.151 6.161 1.00 94.25 251 GLN A O 1
ATOM 2052 N N . HIS A 1 252 ? 6.212 -11.376 5.027 1.00 95.19 252 HIS A N 1
ATOM 2053 C CA . HIS A 1 252 ? 5.016 -10.567 5.263 1.00 95.19 252 HIS A CA 1
ATOM 2054 C C . HIS A 1 252 ? 3.804 -11.052 4.453 1.00 95.19 252 HIS A C 1
ATOM 2056 O O . HIS A 1 252 ? 2.690 -11.049 4.988 1.00 95.19 252 HIS A O 1
ATOM 2062 N N . LEU A 1 253 ? 3.998 -11.522 3.215 1.00 95.75 253 LEU A N 1
ATOM 2063 C CA . LEU A 1 253 ? 2.943 -12.178 2.430 1.00 95.75 253 LEU A CA 1
ATOM 2064 C C . LEU A 1 253 ? 2.468 -13.473 3.098 1.00 95.75 253 LEU A C 1
ATOM 2066 O O . LEU A 1 253 ? 1.269 -13.647 3.300 1.00 95.75 253 LEU A O 1
ATOM 2070 N N . ASP A 1 254 ? 3.386 -14.338 3.522 1.00 94.62 254 ASP A N 1
ATOM 2071 C CA . ASP A 1 254 ? 3.096 -15.601 4.203 1.00 94.62 254 ASP A CA 1
ATOM 2072 C C . ASP A 1 254 ? 2.239 -15.358 5.448 1.00 94.62 254 ASP A C 1
ATOM 2074 O O . ASP A 1 254 ? 1.235 -16.038 5.684 1.00 94.62 254 ASP A O 1
ATOM 2078 N N . LYS A 1 255 ? 2.594 -14.338 6.240 1.00 95.25 255 LYS A N 1
ATOM 2079 C CA . LYS A 1 255 ? 1.845 -13.968 7.441 1.00 95.25 255 LYS A CA 1
ATOM 2080 C C . LYS A 1 255 ? 0.469 -13.385 7.113 1.00 95.25 255 LYS A C 1
ATOM 2082 O O . LYS A 1 255 ? -0.506 -13.706 7.806 1.00 95.25 255 LYS A O 1
ATOM 2087 N N . PHE A 1 256 ? 0.370 -12.571 6.061 1.00 97.19 256 PHE A N 1
ATOM 2088 C CA . PHE A 1 256 ? -0.901 -12.060 5.551 1.00 97.19 256 PHE A CA 1
ATOM 2089 C C . PHE A 1 256 ? -1.823 -13.208 5.117 1.00 97.19 256 PHE A C 1
ATOM 2091 O O . PHE A 1 256 ? -2.934 -13.319 5.639 1.00 97.19 256 PHE A O 1
ATOM 2098 N N . TYR A 1 257 ? -1.360 -14.102 4.241 1.00 96.56 257 TYR A N 1
ATOM 2099 C CA . TYR A 1 257 ? -2.170 -15.198 3.706 1.00 96.56 257 TYR A CA 1
ATOM 2100 C C . TYR A 1 257 ? -2.509 -16.253 4.760 1.00 96.56 257 TYR A C 1
ATOM 2102 O O . TYR A 1 257 ? -3.650 -16.710 4.813 1.00 96.56 257 TYR A O 1
ATOM 2110 N N . SER A 1 258 ? -1.592 -16.558 5.684 1.00 95.38 258 SER A N 1
ATOM 2111 C CA . SER A 1 258 ? -1.880 -17.428 6.836 1.00 95.38 258 SER A CA 1
ATOM 2112 C C . SER A 1 258 ? -3.027 -16.882 7.685 1.00 95.38 258 SER A C 1
ATOM 2114 O O . SER A 1 258 ? -3.883 -17.633 8.153 1.00 95.38 258 SER A O 1
ATOM 2116 N N . THR A 1 259 ? -3.068 -15.561 7.864 1.00 95.81 259 THR A N 1
ATOM 2117 C CA . THR A 1 259 ? -4.139 -14.887 8.598 1.00 95.81 259 THR A CA 1
ATOM 2118 C C . THR A 1 259 ? -5.439 -14.855 7.795 1.00 95.81 259 THR A C 1
ATOM 2120 O O . THR A 1 259 ? -6.514 -15.123 8.338 1.00 95.81 259 THR A O 1
ATOM 2123 N N . LEU A 1 260 ? -5.347 -14.563 6.494 1.00 96.56 260 LEU A N 1
ATOM 2124 C CA . LEU A 1 260 ? -6.484 -14.553 5.581 1.00 96.56 260 LEU A CA 1
ATOM 2125 C C . LEU A 1 260 ? -7.170 -15.922 5.538 1.00 96.56 260 LEU A C 1
ATOM 2127 O O . LEU A 1 260 ? -8.392 -15.969 5.609 1.00 96.56 260 LEU A O 1
ATOM 2131 N N . ARG A 1 261 ? -6.399 -17.016 5.515 1.00 95.62 261 ARG A N 1
ATOM 2132 C CA . ARG A 1 261 ? -6.889 -18.402 5.549 1.00 95.62 261 ARG A CA 1
ATOM 2133 C C . ARG A 1 261 ? -7.819 -18.653 6.739 1.00 95.62 261 ARG A C 1
ATOM 2135 O O . ARG A 1 261 ? -8.945 -19.123 6.579 1.00 95.62 261 ARG A O 1
ATOM 2142 N N . VAL A 1 262 ? -7.383 -18.253 7.937 1.00 95.44 262 VAL A N 1
ATOM 2143 C CA . VAL A 1 262 ? -8.171 -18.405 9.172 1.00 95.44 262 VAL A CA 1
ATOM 2144 C C . VAL A 1 262 ? -9.424 -17.523 9.147 1.00 95.44 262 VAL A C 1
ATOM 2146 O O . VAL A 1 262 ? -10.502 -17.977 9.531 1.00 95.44 262 VAL A O 1
ATOM 2149 N N . LEU A 1 263 ? -9.316 -16.277 8.669 1.00 93.88 263 LEU A N 1
ATOM 2150 C CA . LEU A 1 263 ? -10.460 -15.361 8.562 1.00 93.88 263 LEU A CA 1
ATOM 2151 C C . LEU A 1 263 ? -11.494 -15.830 7.529 1.00 93.88 263 LEU A C 1
ATOM 2153 O O . LEU A 1 263 ? -12.698 -15.728 7.769 1.00 93.88 263 LEU A O 1
ATOM 2157 N N . ALA A 1 264 ? -11.029 -16.347 6.394 1.00 94.06 264 ALA A N 1
ATOM 2158 C CA . ALA A 1 264 ? -11.857 -16.852 5.307 1.00 94.06 264 ALA A CA 1
ATOM 2159 C C . ALA A 1 264 ? -12.506 -18.204 5.635 1.00 94.06 264 ALA A C 1
ATOM 2161 O O . ALA A 1 264 ? -13.531 -18.531 5.035 1.00 94.06 264 ALA A O 1
ATOM 2162 N N . LYS A 1 265 ? -11.941 -18.952 6.597 1.00 93.75 265 LYS A N 1
ATOM 2163 C CA . LYS A 1 265 ? -12.316 -20.338 6.923 1.00 93.75 265 LYS A CA 1
ATOM 2164 C C . LYS A 1 265 ? -12.267 -21.241 5.688 1.00 93.75 265 LYS A C 1
ATOM 2166 O O . LYS A 1 265 ? -13.187 -22.012 5.430 1.00 93.75 265 LYS A O 1
ATOM 2171 N N . GLN A 1 266 ? -11.213 -21.078 4.902 1.00 90.44 266 GLN A N 1
ATOM 2172 C CA . GLN A 1 266 ? -10.989 -21.793 3.655 1.00 90.44 266 GLN A CA 1
ATOM 2173 C C . GLN A 1 266 ? -9.487 -21.981 3.496 1.00 90.44 266 GLN A C 1
ATOM 2175 O O . GLN A 1 266 ? -8.744 -21.066 3.845 1.00 90.44 266 GLN A O 1
ATOM 2180 N N . GLU A 1 267 ? -9.052 -2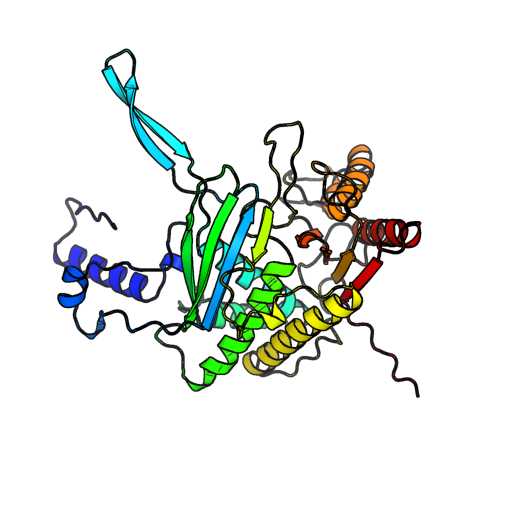3.121 2.964 1.00 88.75 267 GLU A N 1
ATOM 2181 C CA . GLU A 1 267 ? -7.659 -23.292 2.554 1.00 88.75 267 GLU A CA 1
ATOM 2182 C C . GLU A 1 267 ? -7.304 -22.303 1.438 1.00 88.75 267 GLU A C 1
ATOM 2184 O O . GLU A 1 267 ? -8.090 -22.047 0.524 1.00 88.75 267 GLU A O 1
ATOM 2189 N N . ILE A 1 268 ? -6.121 -21.710 1.559 1.00 89.56 268 ILE A N 1
ATOM 2190 C CA . ILE A 1 268 ? -5.581 -20.728 0.625 1.00 89.56 268 ILE A CA 1
ATOM 2191 C C . ILE A 1 268 ? -4.143 -21.139 0.359 1.00 89.56 268 ILE A C 1
ATOM 2193 O O . ILE A 1 268 ? -3.322 -21.094 1.278 1.00 89.56 268 ILE A O 1
ATOM 2197 N N . ASP A 1 269 ? -3.842 -21.485 -0.890 1.00 87.69 269 ASP A N 1
ATOM 2198 C CA . ASP A 1 269 ? -2.470 -21.567 -1.373 1.00 87.69 269 ASP A CA 1
ATOM 2199 C C . ASP A 1 269 ? -2.194 -20.389 -2.306 1.00 87.69 269 ASP A C 1
ATOM 2201 O O . ASP A 1 269 ? -2.553 -20.380 -3.476 1.00 87.69 269 ASP A O 1
ATOM 2205 N N . TYR A 1 270 ? -1.545 -19.361 -1.770 1.00 87.38 270 TYR A N 1
ATOM 2206 C CA . TYR A 1 270 ? -1.150 -18.179 -2.533 1.00 87.38 270 TYR A CA 1
ATOM 2207 C C . TYR A 1 270 ? 0.033 -18.451 -3.472 1.00 87.38 270 TYR A C 1
ATOM 2209 O O . TYR A 1 270 ? 0.409 -17.568 -4.230 1.00 87.38 270 TYR A O 1
ATOM 2217 N N . ARG A 1 271 ? 0.631 -19.649 -3.456 1.00 88.69 271 ARG A N 1
ATOM 2218 C CA . ARG A 1 271 ? 1.591 -20.070 -4.489 1.00 88.69 271 ARG A CA 1
ATOM 2219 C C . ARG A 1 271 ? 0.897 -20.582 -5.748 1.00 88.69 271 ARG A C 1
ATOM 2221 O O . ARG A 1 271 ? 1.555 -20.710 -6.775 1.00 88.69 271 ARG A O 1
ATOM 2228 N N . GLN A 1 272 ? -0.410 -20.830 -5.674 1.00 86.94 272 GLN A N 1
ATOM 2229 C CA . GLN A 1 272 ? -1.275 -21.165 -6.801 1.00 86.94 272 GLN A CA 1
ATOM 2230 C C . GLN A 1 272 ? -2.386 -20.110 -6.890 1.00 86.94 272 GLN A C 1
ATOM 2232 O O . GLN A 1 272 ? -3.503 -20.329 -6.415 1.00 86.94 272 GLN A O 1
ATOM 2237 N N . PRO A 1 273 ? -2.072 -18.913 -7.417 1.00 85.69 273 PRO A N 1
ATOM 2238 C CA . PRO A 1 273 ? -3.054 -17.847 -7.544 1.00 85.69 273 PRO A CA 1
ATOM 2239 C C . PRO A 1 273 ? -4.207 -18.286 -8.444 1.00 85.69 273 PRO A C 1
ATOM 2241 O O . PRO A 1 273 ? -4.059 -19.167 -9.288 1.00 85.69 273 PRO A O 1
ATOM 2244 N N . ARG A 1 274 ? -5.362 -17.644 -8.285 1.00 81.50 274 ARG A N 1
ATOM 2245 C CA . ARG A 1 274 ? -6.541 -17.944 -9.098 1.00 81.50 274 ARG A CA 1
ATOM 2246 C C . ARG A 1 274 ? -6.266 -17.712 -10.586 1.00 81.50 274 ARG A C 1
ATOM 2248 O O . ARG A 1 274 ? -5.830 -16.630 -10.974 1.00 81.50 274 ARG A O 1
ATOM 2255 N N . GLU A 1 275 ? -6.597 -18.713 -11.396 1.00 74.94 275 GLU A N 1
ATOM 2256 C CA . GLU A 1 275 ? -6.585 -18.642 -12.865 1.00 74.94 275 GLU A CA 1
ATOM 2257 C C . GLU A 1 275 ? -7.932 -18.166 -13.430 1.00 74.94 275 GLU A C 1
ATOM 2259 O O . GLU A 1 275 ? -7.990 -17.608 -14.518 1.00 74.94 275 GLU A O 1
ATOM 2264 N N . ASP A 1 276 ? -9.020 -18.311 -12.664 1.00 67.56 276 ASP A N 1
ATOM 2265 C CA . ASP A 1 276 ? -10.384 -17.896 -13.025 1.00 67.56 276 ASP A CA 1
ATOM 2266 C C . ASP A 1 276 ? -10.641 -16.391 -12.793 1.00 67.56 276 ASP A C 1
ATOM 2268 O O . ASP A 1 276 ? -11.773 -15.948 -12.563 1.00 67.56 276 ASP A O 1
ATOM 2272 N N . VAL A 1 277 ? -9.578 -15.586 -12.807 1.00 69.19 277 VAL A N 1
ATOM 2273 C CA . VAL A 1 277 ? -9.677 -14.127 -12.877 1.00 69.19 277 VAL A CA 1
ATOM 2274 C C . VAL A 1 277 ? -9.864 -13.743 -14.345 1.00 69.19 277 VAL A C 1
ATOM 2276 O O . VAL A 1 277 ? -9.316 -14.396 -15.227 1.00 69.19 277 VAL A O 1
ATOM 2279 N N . ILE A 1 278 ? -10.673 -12.711 -14.616 1.00 70.75 278 ILE A N 1
ATOM 2280 C CA . ILE A 1 278 ? -10.931 -12.214 -15.978 1.00 70.75 278 ILE A CA 1
ATOM 2281 C C . ILE A 1 278 ? -9.601 -12.111 -16.732 1.00 70.75 278 ILE A C 1
ATOM 2283 O O . ILE A 1 278 ? -8.676 -11.452 -16.249 1.00 70.75 278 ILE A O 1
ATOM 2287 N N . ALA A 1 279 ? -9.522 -12.769 -17.892 1.00 75.00 279 ALA A N 1
ATOM 2288 C CA . ALA A 1 279 ? -8.324 -12.762 -18.716 1.00 75.00 279 ALA A CA 1
ATOM 2289 C C . ALA A 1 279 ? -7.911 -11.313 -18.997 1.00 75.00 279 ALA A C 1
ATOM 2291 O O . ALA A 1 279 ? -8.716 -10.498 -19.456 1.00 75.00 279 ALA A O 1
ATOM 2292 N N . SER A 1 280 ? -6.660 -10.985 -18.675 1.00 81.31 280 SER A N 1
ATOM 2293 C CA . SER A 1 280 ? -6.119 -9.670 -19.000 1.00 81.31 280 SER A CA 1
ATOM 2294 C C . SER A 1 280 ? -5.985 -9.551 -20.516 1.00 81.31 280 SER A C 1
ATOM 2296 O O . SER A 1 280 ? -5.568 -10.498 -21.180 1.00 81.31 280 SER A O 1
ATOM 2298 N N . THR A 1 281 ? -6.315 -8.383 -21.053 1.00 85.19 281 THR A N 1
ATOM 2299 C CA . THR A 1 281 ? -6.096 -8.016 -22.460 1.00 85.19 281 THR A CA 1
ATOM 2300 C C . THR A 1 281 ? -5.182 -6.799 -22.520 1.00 85.19 281 THR A C 1
ATOM 2302 O O . THR A 1 281 ? -4.787 -6.264 -21.480 1.00 85.19 281 THR A O 1
ATOM 2305 N N . ALA A 1 282 ? -4.880 -6.287 -23.713 1.00 83.38 282 ALA A N 1
ATOM 2306 C CA . ALA A 1 282 ? -4.164 -5.021 -23.828 1.00 83.38 282 ALA A CA 1
ATOM 2307 C C . ALA A 1 282 ? -4.878 -3.876 -23.081 1.00 83.38 282 ALA A C 1
ATOM 2309 O O . ALA A 1 282 ? -4.235 -3.101 -22.369 1.00 83.38 282 ALA A O 1
ATOM 2310 N N . HIS A 1 283 ? -6.215 -3.829 -23.134 1.00 85.56 283 HIS A N 1
ATOM 2311 C CA . HIS A 1 283 ? -7.020 -2.701 -22.648 1.00 85.56 283 HIS A CA 1
ATOM 2312 C C . HIS A 1 283 ? -7.722 -2.936 -21.306 1.00 85.56 283 HIS A C 1
ATOM 2314 O O . HIS A 1 283 ? -8.176 -1.971 -20.682 1.00 85.56 283 HIS A O 1
ATOM 2320 N N . THR A 1 284 ? -7.796 -4.184 -20.843 1.00 85.62 284 THR A N 1
ATOM 2321 C CA . THR A 1 284 ? -8.480 -4.570 -19.603 1.00 85.62 284 THR A CA 1
ATOM 2322 C C . THR A 1 284 ? -7.566 -5.395 -18.702 1.00 85.62 284 THR A C 1
ATOM 2324 O O . THR A 1 284 ? -6.816 -6.257 -19.153 1.00 85.62 284 THR A O 1
ATOM 2327 N N . TRP A 1 285 ? -7.620 -5.124 -17.401 1.00 90.94 285 TRP A N 1
ATOM 2328 C CA . TRP A 1 285 ? -6.909 -5.882 -16.374 1.00 90.94 285 TRP A CA 1
ATOM 2329 C C . TRP A 1 285 ? -7.695 -5.833 -15.069 1.00 90.94 285 TRP A C 1
ATOM 2331 O O . TRP A 1 285 ? -8.517 -4.940 -14.840 1.00 90.94 285 TRP A O 1
ATOM 2341 N N . VAL A 1 286 ? -7.400 -6.776 -14.184 1.00 90.62 286 VAL A N 1
ATOM 2342 C CA . VAL A 1 286 ? -7.931 -6.792 -12.825 1.00 90.62 286 VAL A CA 1
ATOM 2343 C C . VAL A 1 286 ? -6.845 -6.309 -11.872 1.00 90.62 286 VAL A C 1
ATOM 2345 O O . VAL A 1 286 ? -5.704 -6.756 -11.931 1.00 90.62 286 VAL A O 1
ATOM 2348 N N . GLU A 1 287 ? -7.188 -5.394 -10.964 1.00 93.31 287 GLU A N 1
ATOM 2349 C CA . GLU A 1 287 ? -6.308 -5.063 -9.842 1.00 93.31 287 GLU A CA 1
ATOM 2350 C C . GLU A 1 287 ? -6.385 -6.196 -8.800 1.00 93.31 287 GLU A C 1
ATOM 2352 O O . GLU A 1 287 ? -7.174 -6.154 -7.851 1.00 93.31 287 GLU A O 1
ATOM 2357 N N . ALA A 1 288 ? -5.595 -7.245 -9.010 1.00 94.50 288 ALA A N 1
ATOM 2358 C CA . ALA A 1 288 ? -5.437 -8.378 -8.105 1.00 94.50 288 ALA A CA 1
ATOM 2359 C C . ALA A 1 288 ? -3.988 -8.873 -8.153 1.00 94.50 288 ALA A C 1
ATOM 2361 O O . ALA A 1 288 ? -3.348 -8.808 -9.197 1.00 94.50 288 ALA A O 1
ATOM 2362 N N . VAL A 1 289 ? -3.468 -9.375 -7.031 1.00 94.75 289 VAL A N 1
ATOM 2363 C CA . VAL A 1 289 ? -2.172 -10.074 -7.009 1.00 94.75 289 VAL A CA 1
ATOM 2364 C C . VAL A 1 289 ? -2.428 -11.531 -7.400 1.00 94.75 289 VAL A C 1
ATOM 2366 O O . VAL A 1 289 ? -2.427 -12.422 -6.557 1.00 94.75 289 VAL A O 1
ATOM 2369 N N . ASP A 1 290 ? -2.787 -11.735 -8.666 1.00 92.50 290 ASP A N 1
ATOM 2370 C CA . ASP A 1 290 ? -3.141 -13.018 -9.278 1.00 92.50 290 ASP A CA 1
ATOM 2371 C C . ASP A 1 290 ? -2.002 -13.543 -10.177 1.00 92.50 290 ASP A C 1
ATOM 2373 O O . ASP A 1 290 ? -0.868 -13.062 -10.101 1.00 92.50 290 ASP A O 1
ATOM 2377 N N . ILE A 1 291 ? -2.291 -14.530 -11.032 1.00 90.81 291 ILE A N 1
ATOM 2378 C CA . ILE A 1 291 ? -1.316 -15.094 -11.978 1.00 90.81 291 ILE A CA 1
ATOM 2379 C C . ILE A 1 291 ? -0.844 -14.088 -13.045 1.00 90.81 291 ILE A C 1
ATOM 2381 O O . ILE A 1 291 ? 0.232 -14.252 -13.613 1.00 90.81 291 ILE A O 1
ATOM 2385 N N . ASN A 1 292 ? -1.616 -13.027 -13.290 1.00 92.69 292 ASN A N 1
ATOM 2386 C CA . ASN A 1 292 ? -1.317 -11.983 -14.266 1.00 92.69 292 ASN A CA 1
ATOM 2387 C C . ASN A 1 292 ? -0.657 -10.758 -13.617 1.00 92.69 292 ASN A C 1
ATOM 2389 O O . ASN A 1 292 ? -0.439 -9.752 -14.289 1.00 92.69 292 ASN A O 1
ATOM 2393 N N . CYS A 1 293 ? -0.364 -10.788 -12.319 1.00 95.06 293 CYS A N 1
ATOM 2394 C CA . CYS A 1 293 ? 0.360 -9.730 -11.631 1.00 95.06 293 CYS A CA 1
ATOM 2395 C C . CYS A 1 293 ? 1.855 -10.049 -11.584 1.00 95.06 293 CYS A C 1
ATOM 2397 O O . CYS A 1 293 ? 2.243 -11.192 -11.361 1.00 95.06 293 CYS A O 1
ATOM 2399 N N . GLU A 1 294 ? 2.699 -9.024 -11.670 1.00 96.81 294 GLU A N 1
ATOM 2400 C CA . GLU A 1 294 ? 4.122 -9.138 -11.347 1.00 96.81 294 GLU A CA 1
ATOM 2401 C C . GLU A 1 294 ? 4.516 -8.077 -10.314 1.00 96.81 294 GLU A C 1
ATOM 2403 O O . GLU A 1 294 ? 4.087 -6.924 -10.397 1.00 96.81 294 GLU A O 1
ATOM 2408 N N . ILE A 1 295 ? 5.318 -8.466 -9.319 1.00 98.31 295 ILE A N 1
ATOM 2409 C CA . ILE A 1 295 ? 5.909 -7.543 -8.344 1.00 98.31 295 ILE A CA 1
ATOM 2410 C C . ILE A 1 295 ? 7.421 -7.726 -8.362 1.00 98.31 295 ILE A C 1
ATOM 2412 O O . ILE A 1 295 ? 7.921 -8.820 -8.100 1.00 98.31 295 ILE A O 1
ATOM 2416 N N . LEU A 1 296 ? 8.154 -6.643 -8.604 1.00 97.62 296 LEU A N 1
ATOM 2417 C CA . LEU A 1 296 ? 9.614 -6.609 -8.631 1.00 97.62 296 LEU A CA 1
ATOM 2418 C C . LEU A 1 296 ? 10.151 -5.670 -7.557 1.00 97.62 296 LEU A C 1
ATOM 2420 O O . LEU A 1 296 ? 9.616 -4.583 -7.352 1.00 97.62 296 LEU A O 1
ATOM 2424 N N . VAL A 1 297 ? 11.258 -6.050 -6.924 1.00 97.38 297 VAL A N 1
ATOM 2425 C CA . VAL A 1 297 ? 12.116 -5.114 -6.193 1.00 97.38 297 VAL A CA 1
ATOM 2426 C C . VAL A 1 297 ? 13.373 -4.852 -7.007 1.00 97.38 297 VAL A C 1
ATOM 2428 O O . VAL A 1 297 ? 14.051 -5.779 -7.441 1.00 97.38 297 VAL A O 1
ATOM 2431 N N . ILE A 1 298 ? 13.689 -3.577 -7.197 1.00 95.50 298 ILE A N 1
ATOM 2432 C CA . ILE A 1 298 ? 14.795 -3.095 -8.018 1.00 95.50 298 ILE A CA 1
ATOM 2433 C C . ILE A 1 298 ? 15.717 -2.266 -7.147 1.00 95.50 298 ILE A C 1
ATOM 2435 O O . ILE A 1 298 ? 15.270 -1.360 -6.446 1.00 95.50 298 ILE A O 1
ATOM 2439 N N . ARG A 1 299 ? 17.015 -2.536 -7.226 1.00 93.69 299 ARG A N 1
ATOM 2440 C CA . ARG A 1 299 ? 18.074 -1.710 -6.658 1.00 93.69 299 ARG A CA 1
ATOM 2441 C C . ARG A 1 299 ? 18.889 -1.144 -7.803 1.00 93.69 299 ARG A C 1
ATOM 2443 O O . ARG A 1 299 ? 19.397 -1.901 -8.623 1.00 93.69 299 ARG A O 1
ATOM 2450 N N . LYS A 1 300 ? 19.022 0.178 -7.844 1.00 87.06 300 LYS A N 1
ATOM 2451 C CA . LYS A 1 300 ? 19.852 0.868 -8.830 1.00 87.06 300 LYS A CA 1
ATOM 2452 C C . LYS A 1 300 ? 20.713 1.910 -8.143 1.00 87.06 300 LYS A C 1
ATOM 2454 O O . LYS A 1 300 ? 20.245 2.566 -7.211 1.00 87.06 300 LYS A O 1
ATOM 2459 N N . ALA A 1 301 ? 21.953 2.068 -8.591 1.00 78.81 301 ALA A N 1
ATOM 2460 C CA . ALA A 1 301 ? 22.803 3.147 -8.114 1.00 78.81 301 ALA A CA 1
ATOM 2461 C C . ALA A 1 301 ? 22.157 4.498 -8.464 1.00 78.81 301 ALA A C 1
ATOM 2463 O O . ALA A 1 301 ? 21.788 4.751 -9.614 1.00 78.81 301 ALA A O 1
ATOM 2464 N N . VAL A 1 302 ? 21.984 5.356 -7.459 1.00 66.94 302 VAL A N 1
ATOM 2465 C CA . VAL A 1 302 ? 21.407 6.692 -7.640 1.00 66.94 302 VAL A CA 1
ATOM 2466 C C . VAL A 1 302 ? 22.402 7.522 -8.442 1.00 66.94 302 VAL A C 1
ATOM 2468 O O . VAL A 1 302 ? 23.510 7.751 -7.964 1.00 66.94 302 VAL A O 1
ATOM 2471 N N . LYS A 1 303 ? 22.034 7.951 -9.656 1.00 55.62 303 LYS A N 1
ATOM 2472 C CA . LYS A 1 303 ? 22.919 8.792 -10.475 1.00 55.62 303 LYS A CA 1
ATOM 2473 C C . LYS A 1 303 ? 22.663 10.293 -10.378 1.00 55.62 303 LYS A C 1
ATOM 2475 O O . LYS A 1 303 ? 23.581 11.018 -10.707 1.00 55.62 303 LYS A O 1
ATOM 2480 N N . GLU A 1 304 ? 21.535 10.788 -9.864 1.00 49.62 304 GLU A N 1
ATOM 2481 C CA . GLU A 1 304 ? 21.320 12.244 -9.765 1.00 49.62 304 GLU A CA 1
ATOM 2482 C C . GLU A 1 304 ? 20.227 12.626 -8.757 1.00 49.62 304 GLU A C 1
ATOM 2484 O O . GLU A 1 304 ? 19.176 11.987 -8.682 1.00 49.62 304 GLU A O 1
ATOM 2489 N N . GLN A 1 305 ? 20.458 13.711 -8.012 1.00 47.44 305 GLN A N 1
ATOM 2490 C CA . GLN A 1 305 ? 19.406 14.442 -7.308 1.00 47.44 305 GLN A CA 1
ATOM 2491 C C . GLN A 1 305 ? 18.613 15.243 -8.355 1.00 47.44 305 GLN A C 1
ATOM 2493 O O . GLN A 1 305 ? 19.217 15.963 -9.144 1.00 47.44 305 GLN A O 1
ATOM 2498 N N . ASN A 1 306 ? 17.277 15.143 -8.343 1.00 50.72 306 ASN A N 1
ATOM 2499 C CA . ASN A 1 306 ? 16.304 15.853 -9.206 1.00 50.72 306 ASN A CA 1
ATOM 2500 C C . ASN A 1 306 ? 15.802 15.147 -10.484 1.00 50.72 306 ASN A C 1
ATOM 2502 O O . ASN A 1 306 ? 14.981 15.734 -11.191 1.00 50.72 306 ASN A O 1
ATOM 2506 N N . SER A 1 307 ? 16.189 13.900 -10.767 1.00 68.19 307 SER A N 1
ATOM 2507 C CA . SER A 1 307 ? 15.621 13.125 -11.883 1.00 68.19 307 SER A CA 1
ATOM 2508 C C . SER A 1 307 ? 14.514 12.161 -11.425 1.00 68.19 307 SER A C 1
ATOM 2510 O O . SER A 1 307 ? 14.411 11.796 -10.251 1.00 68.19 307 SER A O 1
ATOM 2512 N N . ARG A 1 308 ? 13.613 11.783 -12.347 1.00 83.75 308 ARG A N 1
ATOM 2513 C CA . ARG A 1 308 ? 12.556 10.792 -12.072 1.00 83.75 308 ARG A CA 1
ATOM 2514 C C . ARG A 1 308 ? 13.194 9.481 -11.589 1.00 83.75 308 ARG A C 1
ATOM 2516 O O . ARG A 1 308 ? 14.166 9.048 -12.210 1.00 83.75 308 ARG A O 1
ATOM 2523 N N . PRO A 1 309 ? 12.627 8.806 -10.569 1.00 88.88 309 PRO A N 1
ATOM 2524 C CA . PRO A 1 309 ? 13.102 7.491 -10.151 1.00 88.88 309 PRO A CA 1
ATOM 2525 C C . PRO A 1 309 ? 13.170 6.519 -11.328 1.00 88.88 309 PRO A C 1
ATOM 2527 O O . PRO A 1 309 ? 12.345 6.573 -12.236 1.00 88.88 309 PRO A O 1
ATOM 2530 N N . TYR A 1 310 ? 14.165 5.636 -11.330 1.00 90.50 310 TYR A N 1
ATOM 2531 C CA . TYR A 1 310 ? 14.505 4.842 -12.512 1.00 90.50 310 TYR A CA 1
ATOM 2532 C C . TYR A 1 310 ? 13.335 4.046 -13.117 1.00 90.50 310 TYR A C 1
ATOM 2534 O O . TYR A 1 310 ? 13.121 4.119 -14.326 1.00 90.50 310 TYR A O 1
ATOM 2542 N N . ALA A 1 311 ? 12.537 3.349 -12.299 1.00 94.69 311 ALA A N 1
ATOM 2543 C CA . ALA A 1 311 ? 11.397 2.588 -12.808 1.00 94.69 311 ALA A CA 1
ATOM 2544 C C . ALA A 1 311 ? 10.315 3.510 -13.391 1.00 94.69 311 ALA A C 1
ATOM 2546 O O . ALA A 1 311 ? 9.653 3.155 -14.367 1.00 94.69 311 ALA A O 1
ATOM 2547 N N . LEU A 1 312 ? 10.166 4.711 -12.818 1.00 94.31 312 LEU A N 1
ATOM 2548 C CA . LEU A 1 312 ? 9.264 5.741 -13.323 1.00 94.31 312 LEU A CA 1
ATOM 2549 C C . LEU A 1 312 ? 9.762 6.343 -14.639 1.00 94.31 312 LEU A C 1
ATOM 2551 O O . LEU A 1 312 ? 8.955 6.655 -15.508 1.00 94.31 312 LEU A O 1
ATOM 2555 N N . LYS A 1 313 ? 11.079 6.518 -14.785 1.00 93.06 313 LYS A N 1
ATOM 2556 C CA . LYS A 1 313 ? 11.684 7.006 -16.024 1.00 93.06 313 LYS A CA 1
ATOM 2557 C C . LYS A 1 313 ? 11.377 6.056 -17.180 1.00 93.06 313 LYS A C 1
ATOM 2559 O O . LYS A 1 313 ? 10.803 6.510 -18.157 1.00 93.06 313 LYS A O 1
ATOM 2564 N N . ILE A 1 314 ? 11.663 4.759 -17.031 1.00 95.19 314 ILE A N 1
ATOM 2565 C CA . ILE A 1 314 ? 11.383 3.756 -18.076 1.00 95.19 314 ILE A CA 1
ATOM 2566 C C . ILE A 1 314 ? 9.892 3.726 -18.428 1.00 95.19 314 ILE A C 1
ATOM 2568 O O . ILE A 1 314 ? 9.536 3.682 -19.602 1.00 95.19 314 ILE A O 1
ATOM 2572 N N . LEU A 1 315 ? 9.023 3.813 -17.414 1.00 96.00 315 LEU A N 1
ATOM 2573 C CA . LEU A 1 315 ? 7.577 3.831 -17.613 1.00 96.00 315 LEU A CA 1
ATOM 2574 C C . LEU A 1 315 ? 7.129 5.025 -18.465 1.00 96.00 315 LEU A C 1
ATOM 2576 O O . LEU A 1 315 ? 6.321 4.871 -19.374 1.00 96.00 315 LEU A O 1
ATOM 2580 N N . HIS A 1 316 ? 7.631 6.222 -18.153 1.00 93.62 316 HIS A N 1
ATOM 2581 C CA . HIS A 1 316 ? 7.278 7.431 -18.892 1.00 93.62 316 HIS A CA 1
ATOM 2582 C C . HIS A 1 316 ? 7.911 7.479 -20.280 1.00 93.62 316 HIS A C 1
ATOM 2584 O O . HIS A 1 316 ? 7.255 7.948 -21.200 1.00 93.62 316 HIS A O 1
ATOM 2590 N N . ASP A 1 317 ? 9.145 6.999 -20.436 1.00 93.88 317 ASP A N 1
ATOM 2591 C CA . ASP A 1 317 ? 9.812 6.950 -21.737 1.00 93.88 317 ASP A CA 1
ATOM 2592 C C . ASP A 1 317 ? 8.986 6.063 -22.696 1.00 93.88 317 ASP A C 1
ATOM 2594 O O . ASP A 1 317 ? 8.572 6.530 -23.751 1.00 93.88 317 ASP A O 1
ATOM 2598 N N . GLN A 1 318 ? 8.585 4.854 -22.271 1.00 95.25 318 GLN A N 1
ATOM 2599 C CA . GLN A 1 318 ? 7.688 4.007 -23.072 1.00 95.25 318 GLN A CA 1
ATOM 2600 C C . GLN A 1 318 ? 6.299 4.627 -23.277 1.00 95.25 318 GLN A C 1
ATOM 2602 O O . GLN A 1 318 ? 5.723 4.506 -24.354 1.00 95.25 318 GLN A O 1
ATOM 2607 N N . PHE A 1 319 ? 5.733 5.273 -22.255 1.00 94.25 319 PHE A N 1
ATOM 2608 C CA . PHE A 1 319 ? 4.444 5.945 -22.404 1.00 94.25 319 PHE A CA 1
ATOM 2609 C C . PHE A 1 319 ? 4.492 7.020 -23.491 1.00 94.25 319 PHE A C 1
ATOM 2611 O O . PHE A 1 319 ? 3.570 7.080 -24.291 1.00 94.25 319 PHE A O 1
ATOM 2618 N N . HIS A 1 320 ? 5.547 7.835 -23.544 1.00 92.69 320 HIS A N 1
ATOM 2619 C CA . HIS A 1 320 ? 5.690 8.877 -24.560 1.00 92.69 320 HIS A CA 1
ATOM 2620 C C . HIS A 1 320 ? 5.978 8.305 -25.956 1.00 92.69 320 HIS A C 1
ATOM 2622 O O . HIS A 1 320 ? 5.451 8.831 -26.938 1.00 92.69 320 HIS A O 1
ATOM 2628 N N . ASP A 1 321 ? 6.729 7.199 -26.048 1.00 92.88 321 ASP A N 1
ATOM 2629 C CA . ASP A 1 321 ? 6.882 6.453 -27.305 1.00 92.88 321 ASP A CA 1
ATOM 2630 C C . ASP A 1 321 ? 5.508 6.017 -27.842 1.00 92.88 321 ASP A C 1
ATOM 2632 O O . ASP A 1 321 ? 5.211 6.193 -29.022 1.00 92.88 321 ASP A O 1
ATOM 2636 N N . LEU A 1 322 ? 4.644 5.489 -26.967 1.00 91.88 322 LEU A N 1
ATOM 2637 C CA . LEU A 1 322 ? 3.306 5.021 -27.331 1.00 91.88 322 LEU A CA 1
ATOM 2638 C C . LEU A 1 322 ? 2.332 6.171 -27.593 1.00 91.88 322 LEU A C 1
ATOM 2640 O O . LEU A 1 322 ? 1.610 6.127 -28.574 1.00 91.88 322 LEU A O 1
ATOM 2644 N N . GLU A 1 323 ? 2.312 7.208 -26.758 1.00 89.44 323 GLU A N 1
ATOM 2645 C CA . GLU A 1 323 ? 1.354 8.323 -26.824 1.00 89.44 323 GLU A CA 1
ATOM 2646 C C . GLU A 1 323 ? 1.395 9.060 -28.168 1.00 89.44 323 GLU A C 1
ATOM 2648 O O . GLU A 1 323 ? 0.367 9.553 -28.624 1.00 89.44 323 GLU A O 1
ATOM 2653 N N . SER A 1 324 ? 2.559 9.098 -28.819 1.00 84.69 324 SER A N 1
ATOM 2654 C CA . SER A 1 324 ? 2.712 9.692 -30.151 1.00 84.69 324 SER A CA 1
ATOM 2655 C C . SER A 1 324 ? 2.098 8.865 -31.290 1.00 84.69 324 SER A C 1
ATOM 2657 O O . SER A 1 324 ? 1.825 9.426 -32.348 1.00 84.69 324 SER A O 1
ATOM 2659 N N . HIS A 1 325 ? 1.858 7.567 -31.077 1.00 84.38 325 HIS A N 1
ATOM 2660 C CA . HIS A 1 325 ? 1.370 6.631 -32.097 1.00 84.38 325 HIS A CA 1
ATOM 2661 C C . HIS A 1 325 ? -0.033 6.091 -31.784 1.00 84.38 325 HIS A C 1
ATOM 2663 O O . HIS A 1 325 ? -0.881 6.023 -32.667 1.00 84.38 325 HIS A O 1
ATOM 2669 N N . ASP A 1 326 ? -0.275 5.709 -30.530 1.00 85.88 326 ASP A N 1
ATOM 2670 C CA . ASP A 1 326 ? -1.509 5.108 -30.033 1.00 85.88 326 ASP A CA 1
ATOM 2671 C C . ASP A 1 326 ? -1.716 5.466 -28.548 1.00 85.88 326 ASP A C 1
ATOM 2673 O O . ASP A 1 326 ? -1.222 4.815 -27.615 1.00 85.88 326 ASP A O 1
ATOM 2677 N N . TYR A 1 327 ? -2.480 6.534 -28.322 1.00 85.25 327 TYR A N 1
ATOM 2678 C CA . TYR A 1 327 ? -2.820 7.001 -26.980 1.00 85.25 327 TYR A CA 1
ATOM 2679 C C . TYR A 1 327 ? -3.660 5.982 -26.188 1.00 85.25 327 TYR A C 1
ATOM 2681 O O . TYR A 1 327 ? -3.492 5.849 -24.971 1.00 85.25 327 TYR A O 1
ATOM 2689 N N . THR A 1 328 ? -4.517 5.210 -26.860 1.00 85.44 328 THR A N 1
ATOM 2690 C CA . THR A 1 328 ? -5.393 4.204 -26.239 1.00 85.44 328 THR A CA 1
ATOM 2691 C C . THR A 1 328 ? -4.573 3.075 -25.609 1.00 85.44 328 THR A C 1
ATOM 2693 O O . THR A 1 328 ? -4.849 2.626 -24.481 1.00 85.44 328 THR A O 1
ATOM 2696 N N . ILE A 1 329 ? -3.519 2.637 -26.299 1.00 87.88 329 ILE A N 1
ATOM 2697 C CA . ILE A 1 329 ? -2.533 1.693 -25.770 1.00 87.88 329 ILE A CA 1
ATOM 2698 C C . ILE A 1 329 ? -1.695 2.355 -24.671 1.00 87.88 329 ILE A C 1
ATOM 2700 O O . ILE A 1 329 ? -1.566 1.775 -23.590 1.00 87.88 329 ILE A O 1
ATOM 2704 N N . ALA A 1 330 ? -1.218 3.591 -24.859 1.00 89.88 330 ALA A N 1
ATOM 2705 C CA . ALA A 1 330 ? -0.442 4.317 -23.845 1.00 89.88 330 ALA A CA 1
ATOM 2706 C C . ALA A 1 330 ? -1.187 4.437 -22.494 1.00 89.88 330 ALA A C 1
ATOM 2708 O O . ALA A 1 330 ? -0.614 4.209 -21.420 1.00 89.88 330 ALA A O 1
ATOM 2709 N N . LYS A 1 331 ? -2.500 4.697 -22.509 1.00 89.75 331 LYS A N 1
ATOM 2710 C CA . LYS A 1 331 ? -3.344 4.707 -21.295 1.00 89.75 331 LYS A CA 1
ATOM 2711 C C . LYS A 1 331 ? -3.405 3.362 -20.591 1.00 89.75 331 LYS A C 1
ATOM 2713 O O . LYS A 1 331 ? -3.549 3.315 -19.372 1.00 89.75 331 LYS A O 1
ATOM 2718 N N . SER A 1 332 ? -3.260 2.266 -21.323 1.00 91.88 332 SER A N 1
ATOM 2719 C CA . SER A 1 332 ? -3.220 0.921 -20.745 1.00 91.88 332 SER A CA 1
ATOM 2720 C C . SER A 1 332 ? -1.899 0.613 -20.028 1.00 91.88 332 SER A C 1
ATOM 2722 O O . SER A 1 332 ? -1.784 -0.436 -19.392 1.00 91.88 332 SER A O 1
ATOM 2724 N N . LEU A 1 333 ? -0.926 1.534 -20.085 1.00 93.94 333 LEU A N 1
ATOM 2725 C CA . LEU A 1 333 ? 0.331 1.499 -19.339 1.00 93.94 333 LEU A CA 1
ATOM 2726 C C . LEU A 1 333 ? 0.320 2.441 -18.119 1.00 93.94 333 LEU A C 1
ATOM 2728 O O . LEU A 1 333 ? 0.692 2.041 -17.014 1.00 93.94 333 LEU A O 1
ATOM 2732 N N . CYS A 1 334 ? -0.125 3.691 -18.298 1.00 91.00 334 CYS A N 1
ATOM 2733 C CA . CYS A 1 334 ? -0.039 4.738 -17.267 1.00 91.00 334 CYS A CA 1
ATOM 2734 C C . CYS A 1 334 ? -1.378 5.181 -16.663 1.00 91.00 334 CYS A C 1
ATOM 2736 O O . CYS A 1 334 ? -1.374 5.993 -15.732 1.00 91.00 334 CYS A O 1
ATOM 2738 N N . GLY A 1 335 ? -2.501 4.642 -17.137 1.00 89.56 335 GLY A N 1
ATOM 2739 C CA . GLY A 1 335 ? -3.835 5.169 -16.865 1.00 89.56 335 GLY A CA 1
ATOM 2740 C C . GLY A 1 335 ? -4.133 6.433 -17.676 1.00 89.56 335 GLY A C 1
ATOM 2741 O O . GLY A 1 335 ? -3.256 7.001 -18.327 1.00 89.56 335 GLY A O 1
ATOM 2742 N N . GLY A 1 336 ? -5.377 6.899 -17.620 1.00 84.06 336 GLY A N 1
ATOM 2743 C CA . GLY A 1 336 ? -5.805 8.112 -18.311 1.00 84.06 336 GLY A CA 1
ATOM 2744 C C . GLY A 1 336 ? -7.141 8.637 -17.799 1.00 84.06 336 GLY A C 1
ATOM 2745 O O . GLY A 1 336 ? -7.957 7.880 -17.278 1.00 84.06 336 GLY A O 1
ATOM 2746 N N . ILE A 1 337 ? -7.342 9.949 -17.928 1.00 79.38 337 ILE A N 1
ATOM 2747 C CA . ILE A 1 337 ? -8.560 10.644 -17.473 1.00 79.38 337 ILE A CA 1
ATOM 2748 C C . ILE A 1 337 ? -9.540 10.964 -18.604 1.00 79.38 337 ILE A C 1
ATOM 2750 O O . ILE A 1 337 ? -10.695 11.282 -18.336 1.00 79.38 337 ILE A O 1
ATOM 2754 N N . ASN A 1 338 ? -9.081 10.908 -19.853 1.00 76.25 338 ASN A N 1
ATOM 2755 C CA . ASN A 1 338 ? -9.923 11.187 -21.008 1.00 76.25 338 ASN A CA 1
ATOM 2756 C C . ASN A 1 338 ? -10.864 10.007 -21.228 1.00 76.25 338 ASN A C 1
ATOM 2758 O O . ASN A 1 338 ? -10.427 8.861 -21.129 1.00 76.25 338 ASN A O 1
ATOM 2762 N N . LYS A 1 339 ? -12.132 10.285 -21.522 1.00 73.38 339 LYS A N 1
ATOM 2763 C CA . LYS A 1 339 ? -13.046 9.258 -22.014 1.00 73.38 339 LYS A CA 1
ATOM 2764 C C . LYS A 1 339 ? -12.765 9.013 -23.490 1.00 73.38 339 LYS A C 1
ATOM 2766 O O . LYS A 1 339 ? -12.470 9.964 -24.209 1.00 73.38 339 LYS A O 1
ATOM 2771 N N . GLU A 1 340 ? -12.836 7.763 -23.909 1.00 71.19 340 GLU A N 1
ATOM 2772 C CA . GLU A 1 340 ? -12.717 7.357 -25.309 1.00 71.19 340 GLU A CA 1
ATOM 2773 C C . GLU A 1 340 ? -13.994 6.634 -25.714 1.00 71.19 340 GLU A C 1
ATOM 2775 O O . GLU A 1 340 ? -14.433 5.741 -24.994 1.00 71.19 340 GLU A O 1
ATOM 2780 N N . SER A 1 341 ? -14.562 7.055 -26.842 1.00 59.69 341 SER A N 1
ATOM 2781 C CA . SER A 1 341 ? -15.611 6.360 -27.582 1.00 59.69 341 SER A CA 1
ATOM 2782 C C . SER A 1 341 ? -15.132 6.250 -29.023 1.00 59.69 341 SER A C 1
ATOM 2784 O O . SER A 1 341 ? -14.774 7.261 -29.633 1.00 59.69 341 SER A O 1
ATOM 2786 N N . THR A 1 342 ? -15.079 5.044 -29.560 1.00 54.72 342 THR A N 1
ATOM 2787 C CA . THR A 1 342 ? -14.803 4.807 -30.977 1.00 54.72 342 THR A CA 1
ATOM 2788 C C . THR A 1 342 ? -16.061 5.124 -31.791 1.00 54.72 342 THR A C 1
ATOM 2790 O O . THR A 1 342 ? -17.150 4.649 -31.472 1.00 54.72 342 THR A O 1
ATOM 2793 N N . GLU A 1 343 ? -15.937 5.969 -32.820 1.00 48.56 343 GLU A N 1
ATOM 2794 C CA . GLU A 1 343 ? -16.997 6.137 -33.821 1.00 48.56 343 GLU A CA 1
ATOM 2795 C C . GLU A 1 343 ? -17.020 4.892 -34.721 1.00 48.56 343 GLU A C 1
ATOM 2797 O O . GLU A 1 343 ? -15.992 4.499 -35.262 1.00 48.56 343 GLU A O 1
ATOM 2802 N N . GLU A 1 344 ? -18.204 4.287 -34.839 1.00 44.78 344 GLU A N 1
ATOM 2803 C CA . GLU A 1 344 ? -18.562 3.168 -35.725 1.00 44.78 344 GLU A CA 1
ATOM 2804 C C . GLU A 1 344 ? -17.809 1.834 -35.521 1.00 44.78 344 GLU A C 1
ATOM 2806 O O . GLU A 1 344 ? -16.775 1.556 -36.117 1.00 44.78 344 GLU A O 1
ATOM 2811 N N . GLY A 1 345 ? -18.438 0.920 -34.770 1.00 46.38 345 GLY A N 1
ATOM 2812 C CA . GLY A 1 345 ? -18.301 -0.527 -34.999 1.00 46.38 345 GLY A CA 1
ATOM 2813 C C . GLY A 1 345 ? -17.406 -1.317 -34.043 1.00 46.38 345 GLY A C 1
ATOM 2814 O O . GLY A 1 345 ? -17.633 -2.516 -33.912 1.00 46.38 345 GLY A O 1
ATOM 2815 N N . ASP A 1 346 ? -16.487 -0.674 -33.321 1.00 47.91 346 ASP A N 1
ATOM 2816 C CA . ASP A 1 346 ? -15.686 -1.330 -32.276 1.00 47.91 346 ASP A CA 1
ATOM 2817 C C . ASP A 1 346 ? -16.118 -0.853 -30.879 1.00 47.91 346 ASP A C 1
ATOM 2819 O O . ASP A 1 346 ? -16.100 0.335 -30.576 1.00 47.91 346 ASP A O 1
ATOM 2823 N N . GLU A 1 347 ? -16.547 -1.777 -30.018 1.00 49.75 347 GLU A N 1
ATOM 2824 C CA . GLU A 1 347 ? -17.095 -1.535 -28.673 1.00 49.75 347 GLU A CA 1
ATOM 2825 C C . GLU A 1 347 ? -16.006 -1.233 -27.623 1.00 49.75 347 GLU A C 1
ATOM 2827 O O . GLU A 1 347 ? -15.697 -2.079 -26.779 1.00 49.75 347 GLU A O 1
ATOM 2832 N N . ILE A 1 348 ? -15.404 -0.040 -27.612 1.00 57.47 348 ILE A N 1
ATOM 2833 C CA . ILE A 1 348 ? -14.506 0.337 -26.507 1.00 57.47 348 ILE A CA 1
ATOM 2834 C C . ILE A 1 348 ? -14.856 1.726 -25.960 1.00 57.47 348 ILE A C 1
ATOM 2836 O O . ILE A 1 348 ? -14.110 2.690 -26.111 1.00 57.47 348 ILE A O 1
ATOM 2840 N N . ASP A 1 349 ? -15.977 1.804 -25.238 1.00 61.19 349 ASP A N 1
ATOM 2841 C CA . ASP A 1 349 ? -16.242 2.920 -24.327 1.00 61.19 349 ASP A CA 1
ATOM 2842 C C . ASP A 1 349 ? -15.340 2.786 -23.091 1.00 61.19 349 ASP A C 1
ATOM 2844 O O . ASP A 1 349 ? -15.547 1.941 -22.211 1.00 61.19 349 ASP A O 1
ATOM 2848 N N . ARG A 1 350 ? -14.298 3.619 -23.018 1.00 68.62 350 ARG A N 1
ATOM 2849 C CA . ARG A 1 350 ? -13.339 3.632 -21.905 1.00 68.62 350 ARG A CA 1
ATOM 2850 C C . ARG A 1 350 ? -13.464 4.909 -21.093 1.00 68.62 350 ARG A C 1
ATOM 2852 O O . ARG A 1 350 ? -13.079 5.992 -21.525 1.00 68.62 350 ARG A O 1
ATOM 2859 N N . ASP A 1 351 ? -13.962 4.744 -19.872 1.00 75.88 351 ASP A N 1
ATOM 2860 C CA . ASP A 1 351 ? -13.993 5.771 -18.832 1.00 75.88 351 ASP A CA 1
ATOM 2861 C C . ASP A 1 351 ? -12.580 6.116 -18.301 1.00 75.88 351 ASP A C 1
ATOM 2863 O O . ASP A 1 351 ? -11.553 5.678 -18.820 1.00 75.88 351 ASP A O 1
ATOM 2867 N N . VAL A 1 352 ? -12.510 6.918 -17.233 1.00 80.19 352 VAL A N 1
ATOM 2868 C CA . VAL A 1 352 ? -11.268 7.160 -16.483 1.00 80.19 352 VAL A CA 1
ATOM 2869 C C . VAL A 1 352 ? -10.685 5.830 -16.004 1.00 80.19 352 VAL A C 1
ATOM 2871 O O . VAL A 1 352 ? -11.303 5.119 -15.210 1.00 80.19 352 VAL A O 1
ATOM 2874 N N . ILE A 1 353 ? -9.456 5.532 -16.420 1.00 85.25 353 ILE A N 1
ATOM 2875 C CA . ILE A 1 353 ? -8.781 4.278 -16.096 1.00 85.25 353 ILE A CA 1
ATOM 2876 C C . ILE A 1 353 ? -7.574 4.561 -15.204 1.00 85.25 353 ILE A C 1
ATOM 2878 O O . ILE A 1 353 ? -6.697 5.351 -15.567 1.00 85.25 353 ILE A O 1
ATOM 2882 N N . PRO A 1 354 ? -7.491 3.933 -14.021 1.00 88.25 354 PRO A N 1
ATOM 2883 C CA . PRO A 1 354 ? -6.350 4.119 -13.142 1.00 88.25 354 PRO A CA 1
ATOM 2884 C C . PRO A 1 354 ? -5.097 3.427 -13.703 1.00 88.25 354 PRO A C 1
ATOM 2886 O O . PRO A 1 354 ? -5.203 2.472 -14.448 1.00 88.25 354 PRO A O 1
ATOM 2889 N N . SER A 1 355 ? -3.889 3.846 -13.323 1.00 93.06 355 SER A N 1
ATOM 2890 C CA . SER A 1 355 ? -2.658 3.174 -13.784 1.00 93.06 355 SER A CA 1
ATOM 2891 C C . SER A 1 355 ? -2.568 1.707 -13.326 1.00 93.06 355 SER A C 1
ATOM 2893 O O . SER A 1 355 ? -2.550 1.498 -12.113 1.00 93.06 355 SER A O 1
ATOM 2895 N N . PRO A 1 356 ? -2.347 0.713 -14.204 1.00 95.81 356 PRO A N 1
ATOM 2896 C CA . PRO A 1 356 ? -2.076 -0.673 -13.790 1.00 95.81 356 PRO A CA 1
ATOM 2897 C C . PRO A 1 356 ? -0.739 -0.844 -13.059 1.00 95.81 356 PRO A C 1
ATOM 2899 O O . PRO A 1 356 ? -0.524 -1.842 -12.377 1.00 95.81 356 PRO A O 1
ATOM 2902 N N . VAL A 1 357 ? 0.163 0.128 -13.202 1.00 97.88 357 VAL A N 1
ATOM 2903 C CA . VAL A 1 357 ? 1.489 0.115 -12.584 1.00 97.88 357 VAL A CA 1
ATOM 2904 C C . VAL A 1 357 ? 1.471 0.911 -11.278 1.00 97.88 357 VAL A C 1
ATOM 2906 O O . VAL A 1 357 ? 0.998 2.052 -11.265 1.00 97.88 357 VAL A O 1
ATOM 2909 N N . TRP A 1 358 ? 2.036 0.356 -10.212 1.00 98.06 358 TRP A N 1
ATOM 2910 C CA . TRP A 1 358 ? 2.393 1.050 -8.973 1.00 98.06 358 TRP A CA 1
ATOM 2911 C C . TRP A 1 358 ? 3.904 1.028 -8.789 1.00 98.06 358 TRP A C 1
ATOM 2913 O O . TRP A 1 358 ? 4.544 0.014 -9.055 1.00 98.06 358 TRP A O 1
ATOM 2923 N N . ILE A 1 359 ? 4.472 2.140 -8.326 1.00 97.69 359 ILE A N 1
ATOM 2924 C CA . ILE A 1 359 ? 5.904 2.249 -8.044 1.00 97.69 359 ILE A CA 1
ATOM 2925 C C . ILE A 1 359 ? 6.084 2.907 -6.675 1.00 97.69 359 ILE A C 1
ATOM 2927 O O . ILE A 1 359 ? 5.711 4.067 -6.490 1.00 97.69 359 ILE A O 1
ATOM 2931 N N . ALA A 1 360 ? 6.682 2.179 -5.735 1.00 96.00 360 ALA A N 1
ATOM 2932 C CA . ALA A 1 360 ? 7.150 2.705 -4.457 1.00 96.00 360 ALA A CA 1
ATOM 2933 C C . ALA A 1 360 ? 8.637 3.046 -4.552 1.00 96.00 360 ALA A C 1
ATOM 2935 O O . ALA A 1 360 ? 9.408 2.255 -5.093 1.00 96.00 360 ALA A O 1
ATOM 2936 N N . ASN A 1 361 ? 9.053 4.181 -3.993 1.00 93.06 361 ASN A N 1
ATOM 2937 C CA . ASN A 1 361 ? 10.464 4.535 -3.858 1.00 93.06 361 ASN A CA 1
ATOM 2938 C C . ASN A 1 361 ? 10.869 4.498 -2.382 1.00 93.06 361 ASN A C 1
ATOM 2940 O O . ASN A 1 361 ? 10.368 5.268 -1.569 1.00 93.06 361 ASN A O 1
ATOM 2944 N N . LEU A 1 362 ? 11.784 3.591 -2.053 1.00 91.19 362 LEU A N 1
ATOM 2945 C CA . LEU A 1 362 ? 12.232 3.259 -0.700 1.00 91.19 362 LEU A CA 1
ATOM 2946 C C . LEU A 1 362 ? 13.727 3.586 -0.543 1.00 91.19 362 LEU A C 1
ATOM 2948 O O . LEU A 1 362 ? 14.523 2.789 -0.032 1.00 91.19 362 LEU A O 1
ATOM 2952 N N . HIS A 1 363 ? 14.120 4.752 -1.058 1.00 84.62 363 HIS A N 1
ATOM 2953 C CA . HIS A 1 363 ? 15.501 5.205 -1.245 1.00 84.62 363 HIS A CA 1
ATOM 2954 C C . HIS A 1 363 ? 16.322 4.294 -2.173 1.00 84.62 363 HIS A C 1
ATOM 2956 O O . HIS A 1 363 ? 16.386 4.514 -3.376 1.00 84.62 363 HIS A O 1
ATOM 2962 N N . LYS A 1 364 ? 16.972 3.264 -1.615 1.00 86.81 364 LYS A N 1
ATOM 2963 C CA . LYS A 1 364 ? 17.853 2.346 -2.358 1.00 86.81 364 LYS A CA 1
ATOM 2964 C C . LYS A 1 364 ? 17.084 1.343 -3.214 1.00 86.81 364 LYS A C 1
ATOM 2966 O O . LYS A 1 364 ? 17.682 0.712 -4.081 1.00 86.81 364 LYS A O 1
ATOM 2971 N N . TYR A 1 365 ? 15.791 1.173 -2.945 1.00 93.44 365 TYR A N 1
ATOM 2972 C CA . TYR A 1 365 ? 14.931 0.255 -3.676 1.00 93.44 365 TYR A CA 1
ATOM 2973 C C . TYR A 1 365 ? 13.771 0.982 -4.334 1.00 93.44 365 TYR A C 1
ATOM 2975 O O . TYR A 1 365 ? 13.228 1.930 -3.775 1.00 93.44 365 TYR A O 1
ATOM 2983 N N . GLN A 1 366 ? 13.342 0.462 -5.476 1.00 95.44 366 GLN A N 1
ATOM 2984 C CA . GLN A 1 366 ? 12.014 0.694 -6.015 1.00 95.44 366 GLN A CA 1
ATOM 2985 C C . GLN A 1 366 ? 11.255 -0.626 -6.043 1.00 95.44 366 GLN A C 1
ATOM 2987 O O . GLN A 1 366 ? 11.805 -1.635 -6.479 1.00 95.44 366 GLN A O 1
ATOM 2992 N N . VAL A 1 367 ? 10.010 -0.622 -5.578 1.00 97.88 367 VAL A N 1
ATOM 2993 C CA . VAL A 1 367 ? 9.115 -1.777 -5.699 1.00 97.88 367 VAL A CA 1
ATOM 2994 C C . VAL A 1 367 ? 8.079 -1.452 -6.758 1.00 97.88 367 VAL A C 1
ATOM 2996 O O . VAL A 1 367 ? 7.394 -0.436 -6.657 1.00 97.88 367 VAL A O 1
ATOM 2999 N N . VAL A 1 368 ? 7.993 -2.291 -7.784 1.00 98.44 368 VAL A N 1
ATOM 3000 C CA . VAL A 1 368 ? 7.122 -2.101 -8.943 1.00 98.44 368 VAL A CA 1
ATOM 3001 C C . VAL A 1 368 ? 6.083 -3.208 -8.943 1.00 98.44 368 VAL A C 1
ATOM 3003 O O . VAL A 1 368 ? 6.448 -4.376 -8.948 1.00 98.44 368 VAL A O 1
ATOM 3006 N N . THR A 1 369 ? 4.803 -2.848 -8.915 1.00 98.56 369 THR A N 1
ATOM 3007 C CA . THR A 1 369 ? 3.676 -3.781 -9.074 1.00 98.56 369 THR A CA 1
ATOM 3008 C C . THR A 1 369 ? 2.993 -3.494 -10.399 1.00 98.56 369 THR A C 1
ATOM 3010 O O . THR A 1 369 ? 2.648 -2.343 -10.663 1.00 98.56 369 THR A O 1
ATOM 3013 N N . VAL A 1 370 ? 2.790 -4.518 -11.220 1.00 98.25 370 VAL A N 1
ATOM 3014 C CA . VAL A 1 370 ? 2.159 -4.410 -12.538 1.00 98.25 370 VAL A CA 1
ATOM 3015 C C . VAL A 1 370 ? 1.017 -5.414 -12.619 1.00 98.25 370 VAL A C 1
ATOM 3017 O O . VAL A 1 370 ? 1.245 -6.619 -12.562 1.00 98.25 370 VAL A O 1
ATOM 3020 N N . PHE A 1 371 ? -0.211 -4.916 -12.752 1.00 96.50 371 PHE A N 1
ATOM 3021 C CA . PHE A 1 371 ? -1.391 -5.748 -13.007 1.00 96.50 371 PHE A CA 1
ATOM 3022 C C . PHE A 1 371 ? -1.533 -6.052 -14.500 1.00 96.50 371 PHE A C 1
ATOM 3024 O O . PHE A 1 371 ? -1.262 -5.178 -15.318 1.00 96.50 371 PHE A O 1
ATOM 3031 N N . GLY A 1 372 ? -1.972 -7.259 -14.870 1.00 94.31 372 GLY A N 1
ATOM 3032 C CA . GLY A 1 372 ? -2.062 -7.666 -16.279 1.00 94.31 372 GLY A CA 1
ATOM 3033 C C . GLY A 1 372 ? -0.701 -7.655 -16.986 1.00 94.31 372 GLY A C 1
ATOM 3034 O O . GLY A 1 372 ? -0.611 -7.234 -18.138 1.00 94.31 372 GLY A O 1
ATOM 3035 N N . ALA A 1 373 ? 0.353 -8.029 -16.259 1.00 95.31 373 ALA A N 1
ATOM 3036 C CA . ALA A 1 373 ? 1.759 -8.057 -16.653 1.00 95.31 373 ALA A CA 1
ATOM 3037 C C . ALA A 1 373 ? 2.069 -9.020 -17.810 1.00 95.31 373 ALA A C 1
ATOM 3039 O O . ALA A 1 373 ? 3.115 -8.904 -18.437 1.00 95.31 373 ALA A O 1
ATOM 3040 N N . ASN A 1 374 ? 1.167 -9.956 -18.102 1.00 92.44 374 ASN A N 1
ATOM 3041 C CA . ASN A 1 374 ? 1.282 -10.929 -19.187 1.00 92.44 374 ASN A CA 1
ATOM 3042 C C . ASN A 1 374 ? 0.820 -10.398 -20.556 1.00 92.44 374 ASN A C 1
ATOM 3044 O O . ASN A 1 374 ? 0.747 -11.175 -21.500 1.00 92.44 374 ASN A O 1
ATOM 3048 N N . GLN A 1 375 ? 0.444 -9.120 -20.648 1.00 94.62 375 GLN A N 1
ATOM 3049 C CA . GLN A 1 375 ? -0.066 -8.498 -21.868 1.00 94.62 375 GLN A CA 1
ATOM 3050 C C . GLN A 1 375 ? 0.633 -7.168 -22.129 1.00 94.62 375 GLN A C 1
ATOM 3052 O O . GLN A 1 375 ? 0.914 -6.401 -21.199 1.00 94.62 375 GLN A O 1
ATOM 3057 N N . ASP A 1 376 ? 0.855 -6.852 -23.399 1.00 93.88 376 ASP A N 1
ATOM 3058 C CA . ASP A 1 376 ? 1.330 -5.534 -23.803 1.0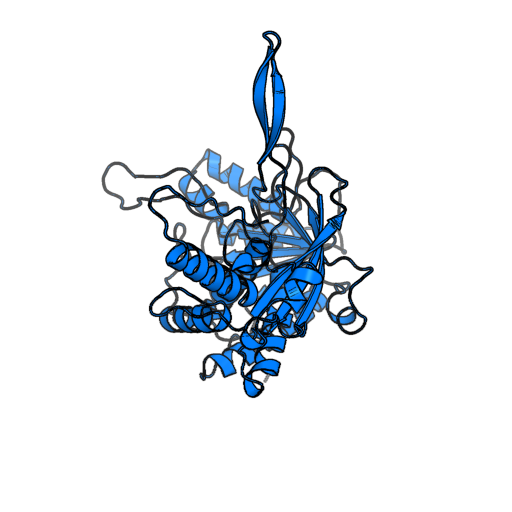0 93.88 376 ASP A CA 1
ATOM 3059 C C . ASP A 1 376 ? 0.268 -4.452 -23.572 1.00 93.88 376 ASP A C 1
ATOM 3061 O O . ASP A 1 376 ? -0.929 -4.731 -23.622 1.00 93.88 376 ASP A O 1
ATOM 3065 N N . PRO A 1 377 ? 0.670 -3.210 -23.247 1.00 95.56 377 PRO A N 1
ATOM 3066 C CA . PRO A 1 377 ? 2.047 -2.686 -23.207 1.00 95.56 377 PRO A CA 1
ATOM 3067 C C . PRO A 1 377 ? 2.812 -2.973 -21.899 1.00 95.56 377 PRO A C 1
ATOM 3069 O O . PRO A 1 377 ? 3.933 -2.498 -21.700 1.00 95.56 377 PRO A O 1
ATOM 3072 N N . ARG A 1 378 ? 2.194 -3.684 -20.952 1.00 97.19 378 ARG A N 1
ATOM 3073 C CA . ARG A 1 378 ? 2.712 -3.856 -19.587 1.00 97.19 378 ARG A CA 1
ATOM 3074 C C . ARG A 1 378 ? 3.795 -4.926 -19.507 1.00 97.19 378 ARG A C 1
ATOM 3076 O O . ARG A 1 378 ? 4.744 -4.763 -18.740 1.00 97.19 378 ARG A O 1
ATOM 3083 N N . GLN A 1 379 ? 3.677 -5.970 -20.320 1.00 97.25 379 GLN A N 1
ATOM 3084 C CA . GLN A 1 379 ? 4.722 -6.971 -20.497 1.00 97.25 379 GLN A CA 1
ATOM 3085 C C . GLN A 1 379 ? 6.001 -6.329 -21.048 1.00 97.25 379 GLN A C 1
ATOM 3087 O O . GLN A 1 379 ? 7.067 -6.474 -20.447 1.00 97.25 379 GLN A O 1
ATOM 3092 N N . GLU A 1 380 ? 5.886 -5.536 -22.116 1.00 97.56 380 GLU A N 1
ATOM 3093 C CA . GLU A 1 380 ? 7.002 -4.766 -22.667 1.00 97.56 380 GLU A CA 1
ATOM 3094 C C . GLU A 1 380 ? 7.652 -3.830 -21.634 1.00 97.56 380 GLU A C 1
ATOM 3096 O O . GLU A 1 380 ? 8.879 -3.750 -21.559 1.00 97.56 380 GLU A O 1
ATOM 3101 N N . TYR A 1 381 ? 6.865 -3.171 -20.777 1.00 98.12 381 TYR A N 1
ATOM 3102 C CA . TYR A 1 381 ? 7.410 -2.339 -19.697 1.00 98.12 381 TYR A CA 1
ATOM 3103 C C . TYR A 1 381 ? 8.304 -3.127 -18.740 1.00 98.12 381 TYR A C 1
ATOM 3105 O O . TYR A 1 381 ? 9.417 -2.695 -18.427 1.00 98.12 381 TYR A O 1
ATOM 3113 N N . LEU A 1 382 ? 7.842 -4.295 -18.290 1.00 97.88 382 LEU A N 1
ATOM 3114 C CA . LEU A 1 382 ? 8.621 -5.168 -17.413 1.00 97.88 382 LEU A CA 1
ATOM 3115 C C . LEU A 1 382 ? 9.882 -5.682 -18.107 1.00 97.88 382 LEU A C 1
ATOM 3117 O O . LEU A 1 382 ? 10.936 -5.738 -17.473 1.00 97.88 382 LEU A O 1
ATOM 3121 N N . ARG A 1 383 ? 9.799 -6.006 -19.401 1.00 97.75 383 ARG A N 1
ATOM 3122 C CA . ARG A 1 383 ? 10.954 -6.421 -20.200 1.00 97.75 383 ARG A CA 1
ATOM 3123 C C . ARG A 1 383 ? 11.995 -5.305 -20.284 1.00 97.75 383 ARG A C 1
ATOM 3125 O O . ARG A 1 383 ? 13.125 -5.515 -19.860 1.00 97.75 383 ARG A O 1
ATOM 3132 N N . ARG A 1 384 ? 11.603 -4.092 -20.698 1.00 96.69 384 ARG A N 1
ATOM 3133 C CA . ARG A 1 384 ? 12.491 -2.910 -20.735 1.00 96.69 384 ARG A CA 1
ATOM 3134 C C . ARG A 1 384 ? 13.140 -2.640 -19.378 1.00 96.69 384 ARG A C 1
ATOM 3136 O O . ARG A 1 384 ? 14.309 -2.268 -19.308 1.00 96.69 384 ARG A O 1
ATOM 3143 N N . LEU A 1 385 ? 12.382 -2.822 -18.298 1.00 95.31 385 LEU A N 1
ATOM 3144 C CA . LEU A 1 385 ? 12.851 -2.616 -16.933 1.00 95.31 385 LEU A CA 1
ATOM 3145 C C . LEU A 1 385 ? 13.922 -3.634 -16.515 1.00 95.31 385 LEU A C 1
ATOM 3147 O O . LEU A 1 385 ? 14.919 -3.231 -15.916 1.00 95.31 385 LEU A O 1
ATOM 3151 N N . LYS A 1 386 ? 13.730 -4.920 -16.834 1.00 95.50 386 LYS A N 1
ATOM 3152 C CA . LYS A 1 386 ? 14.693 -6.001 -16.565 1.00 95.50 386 LYS A CA 1
ATOM 3153 C C . LYS A 1 386 ? 15.928 -5.871 -17.456 1.00 95.50 386 LYS A C 1
ATOM 3155 O O . LYS A 1 386 ? 17.034 -5.774 -16.931 1.00 95.50 386 LYS A O 1
ATOM 3160 N N . ASP A 1 387 ? 15.733 -5.709 -18.765 1.00 94.44 387 ASP A N 1
ATOM 3161 C CA . ASP A 1 387 ? 16.808 -5.564 -19.754 1.00 94.44 387 ASP A CA 1
ATOM 3162 C C . ASP A 1 387 ? 17.736 -4.396 -19.409 1.00 94.44 387 ASP A C 1
ATOM 3164 O O . ASP A 1 387 ? 18.955 -4.494 -19.516 1.00 94.44 387 ASP A O 1
ATOM 3168 N N . ALA A 1 388 ? 17.187 -3.267 -18.960 1.00 90.00 388 ALA A N 1
ATOM 3169 C CA . ALA A 1 388 ? 17.997 -2.109 -18.601 1.00 90.00 388 ALA A CA 1
ATOM 3170 C C . ALA A 1 388 ? 18.791 -2.290 -17.287 1.00 90.00 388 ALA A C 1
ATOM 3172 O O . ALA A 1 388 ? 19.690 -1.488 -17.008 1.00 90.00 388 ALA A O 1
ATOM 3173 N N . ILE A 1 389 ? 18.468 -3.299 -16.471 1.00 91.56 389 ILE A N 1
ATOM 3174 C CA . ILE A 1 389 ? 19.273 -3.715 -15.316 1.00 91.56 389 ILE A CA 1
ATOM 3175 C C . ILE A 1 389 ? 20.295 -4.765 -15.744 1.00 91.56 389 ILE A C 1
ATOM 3177 O O . ILE A 1 389 ? 21.465 -4.613 -15.410 1.00 91.56 389 ILE A O 1
ATOM 3181 N N . ASP A 1 390 ? 19.878 -5.768 -16.515 1.00 92.12 390 ASP A N 1
ATOM 3182 C CA . ASP A 1 390 ? 20.741 -6.858 -16.984 1.00 92.12 390 ASP A CA 1
ATOM 3183 C C . ASP A 1 390 ? 21.869 -6.346 -17.898 1.00 92.12 390 ASP A C 1
ATOM 3185 O O . ASP A 1 390 ? 22.998 -6.823 -17.830 1.00 92.12 390 ASP A O 1
ATOM 3189 N N . ASN A 1 391 ? 21.603 -5.293 -18.678 1.00 90.25 391 ASN A N 1
ATOM 3190 C CA . ASN A 1 391 ? 22.605 -4.606 -19.499 1.00 90.25 391 ASN A CA 1
ATOM 3191 C C . ASN A 1 391 ? 23.412 -3.538 -18.731 1.00 90.25 391 ASN A C 1
ATOM 3193 O O . ASN A 1 391 ? 24.240 -2.837 -19.321 1.00 90.25 391 ASN A O 1
ATOM 3197 N N . SER A 1 392 ? 23.169 -3.347 -17.430 1.00 87.56 392 SER A N 1
ATOM 3198 C CA . SER A 1 392 ? 23.925 -2.382 -16.632 1.00 87.56 392 SER A CA 1
ATOM 3199 C C . SER A 1 392 ? 25.327 -2.908 -16.340 1.00 87.56 392 SER A C 1
ATOM 3201 O O . SER A 1 392 ? 25.505 -3.987 -15.786 1.00 87.56 392 SER A O 1
ATOM 3203 N N . GLN A 1 393 ? 26.345 -2.095 -16.617 1.00 85.94 393 GLN A N 1
ATOM 3204 C CA . GLN A 1 393 ? 27.730 -2.405 -16.239 1.00 85.94 393 GLN A CA 1
ATOM 3205 C C . GLN A 1 393 ? 27.996 -2.234 -14.730 1.00 85.94 393 GLN A C 1
ATOM 3207 O O . GLN A 1 393 ? 29.099 -2.499 -14.257 1.00 85.94 393 GLN A O 1
ATOM 3212 N N . ASN A 1 394 ? 27.014 -1.755 -13.957 1.00 85.56 394 ASN A N 1
ATOM 3213 C CA . ASN A 1 394 ? 27.165 -1.537 -12.525 1.00 85.56 394 ASN A CA 1
ATOM 3214 C C . ASN A 1 394 ? 26.714 -2.770 -11.732 1.00 85.56 394 ASN A C 1
ATOM 3216 O O . ASN A 1 394 ? 25.521 -3.037 -11.639 1.00 85.56 394 ASN A O 1
ATOM 3220 N N . SER A 1 395 ? 27.651 -3.450 -11.067 1.00 83.19 395 SER A N 1
ATOM 3221 C CA . SER A 1 395 ? 27.377 -4.628 -10.226 1.00 83.19 395 SER A CA 1
ATOM 3222 C C . SER A 1 395 ? 26.461 -4.359 -9.019 1.00 83.19 395 SER A C 1
ATOM 3224 O O . SER A 1 395 ? 25.974 -5.294 -8.379 1.00 83.19 395 SER A O 1
ATOM 3226 N N . PHE A 1 396 ? 26.208 -3.091 -8.683 1.00 86.62 396 PHE A N 1
ATOM 3227 C CA . PHE A 1 396 ? 25.216 -2.702 -7.680 1.00 86.62 396 PHE A CA 1
ATOM 3228 C C . PHE A 1 396 ? 23.774 -2.875 -8.182 1.00 86.62 396 PHE A C 1
ATOM 3230 O O . PHE A 1 396 ? 22.869 -3.193 -7.390 1.00 86.62 396 PHE A O 1
ATOM 3237 N N . ASP A 1 397 ? 23.564 -2.673 -9.484 1.00 91.75 397 ASP A N 1
ATOM 3238 C CA . ASP A 1 397 ? 22.259 -2.747 -10.122 1.00 91.75 397 ASP A CA 1
ATOM 3239 C C . ASP A 1 397 ? 21.789 -4.202 -10.135 1.00 91.75 397 ASP A C 1
ATOM 3241 O O . ASP A 1 397 ? 22.509 -5.119 -10.512 1.00 91.75 397 ASP A O 1
ATOM 3245 N N . SER A 1 398 ? 20.596 -4.437 -9.605 1.00 94.94 398 SER A N 1
ATOM 3246 C CA . SER A 1 398 ? 20.055 -5.788 -9.448 1.00 94.94 398 SER A CA 1
ATOM 3247 C C . SER A 1 398 ? 18.561 -5.722 -9.172 1.00 94.94 398 SER A C 1
ATOM 3249 O O . SER A 1 398 ? 18.060 -4.737 -8.624 1.00 94.94 398 SER A O 1
ATOM 3251 N N . TYR A 1 399 ? 17.844 -6.791 -9.497 1.00 96.25 399 TYR A N 1
ATOM 3252 C CA . TYR A 1 399 ? 16.442 -6.947 -9.132 1.00 96.25 399 TYR A CA 1
ATOM 3253 C C . TYR A 1 399 ? 16.158 -8.342 -8.579 1.00 96.25 399 TYR A C 1
ATOM 3255 O O . TYR A 1 399 ? 16.983 -9.252 -8.659 1.00 96.25 399 TYR A O 1
ATOM 3263 N N . ALA A 1 400 ? 14.991 -8.490 -7.963 1.00 96.56 400 ALA A N 1
ATOM 3264 C CA . ALA A 1 400 ? 14.424 -9.777 -7.593 1.00 96.56 400 ALA A CA 1
ATOM 3265 C C . ALA A 1 400 ? 12.903 -9.738 -7.773 1.00 96.56 400 ALA A C 1
ATOM 3267 O O . ALA A 1 400 ? 12.262 -8.720 -7.500 1.00 96.56 400 ALA A O 1
ATOM 3268 N N . GLN A 1 401 ? 12.326 -10.854 -8.212 1.00 96.12 401 GLN A N 1
ATOM 3269 C CA . GLN A 1 401 ? 10.884 -10.985 -8.390 1.00 96.12 401 GLN A CA 1
ATOM 3270 C C . GLN A 1 401 ? 10.210 -11.400 -7.085 1.00 96.12 401 GLN A C 1
ATOM 3272 O O . GLN A 1 401 ? 10.416 -12.497 -6.584 1.00 96.12 401 GLN A O 1
ATOM 3277 N N . ILE A 1 402 ? 9.375 -10.537 -6.525 1.00 95.56 402 ILE A N 1
ATOM 3278 C CA . ILE A 1 402 ? 8.573 -10.837 -5.334 1.00 95.56 402 ILE A CA 1
ATOM 3279 C C . ILE A 1 402 ? 7.389 -11.739 -5.692 1.00 95.56 402 ILE A C 1
ATOM 3281 O O . ILE A 1 402 ? 7.074 -12.649 -4.925 1.00 95.56 402 ILE A O 1
ATOM 3285 N N . TRP A 1 403 ? 6.755 -11.482 -6.839 1.00 94.56 403 TRP A N 1
ATOM 3286 C CA . TRP A 1 403 ? 5.552 -12.172 -7.298 1.00 94.56 403 TRP A CA 1
ATOM 3287 C C . TRP A 1 403 ? 5.517 -12.284 -8.834 1.00 94.56 403 TRP A C 1
ATOM 3289 O O . TRP A 1 403 ? 5.916 -11.311 -9.475 1.00 94.56 403 TRP A O 1
ATOM 3299 N N . PRO A 1 404 ? 5.024 -13.397 -9.419 1.00 90.56 404 PRO A N 1
ATOM 3300 C CA . PRO A 1 404 ? 4.580 -14.621 -8.746 1.00 90.56 404 PRO A CA 1
ATOM 3301 C C . PRO A 1 404 ? 5.730 -15.334 -8.032 1.00 90.56 404 PRO A C 1
ATOM 3303 O O . PRO A 1 404 ? 6.907 -15.147 -8.355 1.00 90.56 404 PRO A O 1
ATOM 3306 N N . LEU A 1 405 ? 5.389 -16.136 -7.025 1.00 83.94 405 LEU A N 1
ATOM 3307 C CA . LEU A 1 405 ? 6.352 -17.015 -6.376 1.00 83.94 405 LEU A CA 1
ATOM 3308 C C . LEU A 1 405 ? 6.669 -18.126 -7.367 1.00 83.94 405 LEU A C 1
ATOM 3310 O O . LEU A 1 405 ? 5.821 -18.977 -7.616 1.00 83.94 405 LEU A O 1
ATOM 3314 N N . HIS A 1 406 ? 7.862 -18.121 -7.961 1.00 64.44 406 HIS A N 1
ATOM 3315 C CA . HIS A 1 406 ? 8.279 -19.280 -8.737 1.00 64.44 406 HIS A CA 1
ATOM 3316 C C . HIS A 1 406 ? 8.175 -20.508 -7.832 1.00 64.44 406 HIS A C 1
ATOM 3318 O O . HIS A 1 406 ? 8.764 -20.533 -6.745 1.00 64.44 406 HIS A O 1
ATOM 3324 N N . LEU A 1 407 ? 7.432 -21.524 -8.279 1.00 46.03 407 LEU A N 1
ATOM 3325 C CA . LEU A 1 407 ? 7.610 -22.870 -7.764 1.00 46.03 407 LEU A CA 1
ATOM 3326 C C . LEU A 1 407 ? 9.110 -23.134 -7.879 1.00 46.03 407 LEU A C 1
ATOM 3328 O O . LEU A 1 407 ? 9.645 -23.206 -8.988 1.00 46.03 407 LEU A O 1
ATOM 3332 N N . ARG A 1 408 ? 9.814 -23.260 -6.748 1.00 35.22 408 ARG A N 1
ATOM 3333 C CA . ARG A 1 408 ? 11.001 -24.107 -6.770 1.00 35.22 408 ARG A CA 1
ATOM 3334 C C . ARG A 1 408 ? 10.459 -25.421 -7.308 1.00 35.22 408 ARG A C 1
ATOM 3336 O O . ARG A 1 408 ? 9.668 -26.058 -6.615 1.00 35.22 408 ARG A O 1
ATOM 3343 N N . ARG A 1 409 ? 10.791 -25.771 -8.556 1.00 30.59 409 ARG A N 1
ATOM 3344 C CA . ARG A 1 409 ? 10.706 -27.165 -8.980 1.00 30.59 409 ARG A CA 1
ATOM 3345 C C . ARG A 1 409 ? 11.374 -27.923 -7.844 1.00 30.59 409 ARG A C 1
ATOM 3347 O O . ARG A 1 409 ? 12.506 -27.587 -7.490 1.00 30.59 409 ARG A O 1
ATOM 3354 N N . ALA A 1 410 ? 10.623 -28.797 -7.181 1.00 28.62 410 ALA A N 1
ATOM 3355 C CA . ALA A 1 410 ? 11.243 -29.781 -6.323 1.00 28.62 410 ALA A CA 1
ATOM 3356 C C . ALA A 1 410 ? 12.297 -30.437 -7.217 1.00 28.62 410 ALA A C 1
ATOM 3358 O O . ALA A 1 410 ? 11.961 -30.954 -8.281 1.00 28.62 410 ALA A O 1
ATOM 3359 N N . CYS A 1 411 ? 13.571 -30.220 -6.902 1.00 30.56 411 CYS A N 1
ATOM 3360 C CA . CYS A 1 411 ? 14.602 -31.051 -7.481 1.00 30.56 411 CYS A CA 1
ATOM 3361 C C . CYS A 1 411 ? 14.338 -32.427 -6.881 1.00 30.56 411 CYS A C 1
ATOM 3363 O O . CYS A 1 411 ? 14.506 -32.589 -5.670 1.00 30.56 411 CYS A O 1
ATOM 3365 N N . ASP A 1 412 ? 13.815 -33.322 -7.714 1.00 30.33 412 ASP A N 1
ATOM 3366 C CA . ASP A 1 412 ? 13.911 -34.761 -7.501 1.00 30.33 412 ASP A CA 1
ATOM 3367 C C . ASP A 1 412 ? 15.386 -35.183 -7.463 1.00 30.33 412 ASP A C 1
ATOM 3369 O O . ASP A 1 412 ? 16.192 -34.598 -8.236 1.00 30.33 412 ASP A O 1
#

Organism: NCBI:txid1117104

Foldseek 3Di:
DPDDDDDPPADPVNVVVVVVVVLVCQLQQCLLVDPQRQSHDDDDPVRQVPDDPVSRRDDWDWLFKFKKKKFFPAAFHAWDFDWDQDPVRDTDTDTDGDGDDGSNQLLVLLLLLQLQACVQWDPPVLSVVLSCQASFDPPPHTDSHFKTWHWAWDDPPDDRMTITMITITTRPPHDPVCSVLSSLQCLLSSLLSLQFFATHAQRQFDWAADPDPPRIHHMAMAGDQPPRPPVRNVLRDQDLDQVVNLVSNVVSVVSNVVSVCVSSVHDTDLLQTDPPDPQFELQDFDSHLHPQKWKKKKFDDDDDDRDGPPLVVLLVVVLVVCCVPPNSSSCSAAWDQDFDDDPPDDPDGDHGGHHQWGWHCHPRIIMIMGTSCVYPPNVVSVVSVVVVQVPDPDPRTDMDISPDPPPPPPPD

pLDDT: mean 82.43, std 14.49, range [28.62, 98.56]